Protein AF-0000000078800532 (afdb_homodimer)

Sequence (612 aa):
MKVLVATDKPFAKVAVDGIRKEIEAAGYELVLLEKYGEKAKLLEAVKDVNAIIIRSDIIDAEVLDAAKELKIVVRAGAGYDNVDLAAATAHNVCVMNTPGQNSNAVAELAFGMMVMAVRNFYNGTSGTELMGKKLGIHAYGNVGRNVARIAKGFGMDIYAFDAFCPKEVIEKDGVKAVSSAEELYAACNIVSLHIPATAETKNSINYELVNKMPKGGVLVNTARKEVINEAELIKLMEERTDLKYVTDIMPVAHAEFSEKFAGRYFATPKKMGAQTAEANINAGIAAARQIVGFLKDGCEKFRVNKMKVLVATDKPFAKVAVDGIRKEIEAAGYELVLLEKYGEKAKLLEAVKDVNAIIIRSDIIDAEVLDAAKELKIVVRAGAGYDNVDLAAATAHNVCVMNTPGQNSNAVAELAFGMMVMAVRNFYNGTSGTELMGKKLGIHAYGNVGRNVARIAKGFGMDIYAFDAFCPKEVIEKDGVKAVSSAEELYAACNIVSLHIPATAETKNSINYELVNKMPKGGVLVNTARKEVINEAELIKLMEERTDLKYVTDIMPVAHAEFSEKFAGRYFATPKKMGAQTAEANINAGIAAARQIVGFLKDGCEKFRVNK

Organism: NCBI:txid997891

InterPro domains:
  IPR006139 D-isomer specific 2-hydroxyacid dehydrogenase, catalytic domain [PF00389] (22-305)
  IPR006140 D-isomer specific 2-hydroxyacid dehydrogenase, NAD-binding domain [PF02826] (122-251)
  IPR036291 NAD(P)-binding domain superfamily [SSF51735] (105-253)

Foldseek 3Di:
DEEEEAELADADPLLVVLLCVLQVVLVYHYDYHYNVVDVVVLLVVQQPHQEYEYELAAAELSSLVSNLNHAEYEHLDDDDPRHDQVSCVVSNHFYFYQPLLLLLLLLVVLVVVVVCQQCLVVPPDDGDAQAAFEEEEEACPSNNLSNLVVSVVSNYQAEYEHPPDDQVVQVVSVHHYDHDLQVRQLRGQEYEYDDADDPVQFQVQFQVSNVNHDFLHEYEYLYDLRSHPVVRVLVNCLVRVNYAYEYLDQHPCNVSCCVRNPSRYYYDPHRCSRPDSSSSSSSSSSRSNQVSCCVPPVDSPRGPHD/DEEEEAELADADPLLVVLLCVLQVVLVYHYDYHYNVVDVVVLLVVQQDHQEYEYELAAAELSSLVSNLNYAEYEHLADDDPRYDQVSCVVSNHFYFYQPLLLLLLLLVVLVVVVVCLQCLNVPPDDGDAQAAFEEEEEACPSNNLSNLVVSVVSNYQAEYEHPPDDQVVQVVSVHHYDHDLQVRQLRGQEYEYDDADDPVQFQVQFQVSNVNHDFLHEYEYLYDLRSHPVVRVLVNCLVRVNYAYEYLDQHPCNVSCCVRNPSRYYYDPHRCSRPDSSSSSSSSSSRSNQVSCCVPPVDSPRGPHD

Radius of gyration: 28.12 Å; Cα contacts (8 Å, |Δi|>4): 1389; chains: 2; bounding box: 54×86×64 Å

pLDDT: mean 97.51, std 1.98, range [87.69, 98.94]

Nearest PDB structures (foldseek):
  4ebf-assembly1_F  TM=7.412E-01  e=1.190E-22  Stutzerimonas stutzeri
  6cdf-assembly1_A  TM=7.589E-01  e=1.678E-20  Homo sapiens
  3ga0-assembly1_A  TM=7.593E-01  e=8.731E-20  Rattus norvegicus
  4s1v-assembly1_B  TM=6.979E-01  e=2.963E-20  Vibrio cholerae O395
  3gg9-assembly2_C  TM=6.831E-01  e=4.055E-19  Ralstonia solanacearum

Solvent-accessible surface area (backbone atoms only — not comparable to full-atom values): 30197 Å² total; per-residue (Å²): 97,33,35,32,38,42,21,62,73,61,73,54,67,70,22,50,52,45,25,44,50,51,36,45,72,72,66,31,44,80,42,80,43,57,61,56,90,46,68,68,54,55,39,60,64,33,38,78,18,33,30,36,39,28,58,83,45,74,40,40,56,70,43,56,67,39,19,74,51,36,42,35,39,25,26,38,29,71,66,62,85,45,43,41,47,69,48,31,40,73,65,64,27,49,33,28,46,24,73,60,39,31,18,58,44,32,25,51,46,51,48,21,50,49,42,31,55,41,29,47,67,52,63,34,55,69,25,51,68,62,55,68,36,30,37,18,29,39,22,67,51,59,36,33,50,41,37,51,45,32,36,54,26,50,46,37,41,50,33,34,26,38,97,84,52,59,54,64,64,42,41,72,71,74,27,46,56,48,92,37,68,62,56,37,31,46,67,15,41,31,38,41,40,54,48,71,71,43,88,84,31,45,40,56,51,23,40,75,48,61,65,42,30,40,92,59,18,35,42,36,38,70,42,52,58,59,23,44,23,59,70,39,41,53,55,40,44,71,72,39,79,53,46,30,43,36,29,37,36,58,48,92,59,40,68,58,47,56,70,74,32,68,83,32,52,48,57,24,81,34,60,35,45,54,36,23,55,60,23,52,32,41,8,39,34,47,34,32,48,48,49,51,39,27,76,75,69,62,50,60,90,50,50,74,52,122,95,34,36,33,39,42,22,61,72,60,73,55,67,71,22,49,52,45,24,45,52,51,35,45,74,73,66,30,44,79,44,81,43,59,59,56,90,45,68,69,54,54,40,60,64,33,38,77,20,34,28,37,40,28,58,83,44,75,41,42,55,70,44,56,67,40,19,74,51,36,42,34,40,26,25,39,30,70,64,62,85,44,43,41,47,68,47,32,43,75,65,63,26,48,34,27,45,23,72,58,38,32,17,59,44,33,26,50,47,52,49,20,50,49,40,31,57,41,29,47,67,51,63,33,55,70,25,51,66,61,55,68,36,31,38,16,29,38,23,67,53,61,36,32,50,40,37,51,45,32,36,55,27,48,46,37,41,50,33,32,29,37,97,84,53,58,53,67,65,43,41,72,72,73,27,45,57,48,92,35,68,62,57,36,31,45,68,15,41,30,38,40,40,53,47,70,71,42,87,82,33,45,40,57,52,23,41,75,48,60,65,42,29,40,91,59,18,36,42,37,37,70,42,54,59,58,22,43,24,60,72,39,40,52,54,40,44,70,73,39,79,54,46,29,43,37,29,37,35,58,49,93,59,40,69,57,47,56,68,75,31,68,83,34,52,47,58,23,80,35,61,34,46,52,37,24,56,61,23,50,31,42,7,39,33,46,32,31,48,47,49,50,38,27,74,73,70,63,50,61,91,50,50,75,54,122

Secondary structure (DSSP, 8-state):
-EEEEEESSPPPHHHHHHHHHHHHHTTPEEEEEES--SHHHHHHHGGG-SEEEESS--B-HHHHHH-TT--EEEESSS--TTB-HHHHHHTT-EEE--TTTTHHHHHHHHHHHHHHHHTGGGSSS-B--STTPEEEEES-SHHHHHHHHHHHHHT-EEEEE-SSS-HHHHHHTT-EE-SSHHHHHHH-SEEEE-----TTTTT-B-HHHHTTSPTT-EEEE-S-GGGB-HHHHHHHHHH-TT-EEEESS--TTHHHHHHH-TTTEEE-SS--TT-BHHHHHHHHHHHHHHHHHHHHH---TTB---/-EEEEEESSPPPHHHHHHHHHHHHHTTPEEEEEES--SHHHHHHHTTT-SEEEESS--B-HHHHHH-TT--EEEESSS--TTB-HHHHHHTT-EEE--TTTTHHHHHHHHHHHHHHHHTGGGSSS-B--STTPEEEEES-SHHHHHHHHHHHHHT-EEEEE-SSS-HHHHHHTT-EE-SSHHHHHHH-SEEEE-----TTTTT-B-HHHHTTSPTT-EEEE-S-GGGB-HHHHHHHHHH-TT-EEEESS--TTHHHHHHHTTTTEEE-SS--TT-BHHHHHHHHHHHHHHHHHHHHH---TTB---

Structure (mmCIF, N/CA/C/O backbone):
data_AF-0000000078800532-model_v1
#
loop_
_entity.id
_entity.type
_entity.pdbx_description
1 polymer 'S-adenosyl-L-homocysteine hydrolase NAD binding domain-containing protein'
#
loop_
_atom_site.group_PDB
_atom_site.id
_atom_site.type_symbol
_atom_site.label_atom_id
_atom_site.label_alt_id
_atom_site.label_comp_id
_atom_site.label_asym_id
_atom_site.label_entity_id
_atom_site.label_seq_id
_atom_site.pdbx_PDB_ins_code
_atom_site.Cartn_x
_atom_site.Cartn_y
_atom_site.Cartn_z
_atom_site.occupancy
_atom_site.B_iso_or_equiv
_atom_site.auth_seq_id
_atom_site.auth_comp_id
_atom_site.auth_asym_id
_atom_site.auth_atom_id
_atom_site.pdbx_PDB_model_num
ATOM 1 N N . MET A 1 1 ? -11.641 33.594 27.656 1 96 1 MET A N 1
ATOM 2 C CA . MET A 1 1 ? -10.766 33.844 26.516 1 96 1 MET A CA 1
ATOM 3 C C . MET A 1 1 ? -11.445 33.438 25.219 1 96 1 MET A C 1
ATOM 5 O O . MET A 1 1 ? -12.336 32.562 25.219 1 96 1 MET A O 1
ATOM 9 N N . LYS A 1 2 ? -11.023 34.125 24.172 1 98.19 2 LYS A N 1
ATOM 10 C CA . LYS A 1 2 ? -11.625 33.906 22.859 1 98.19 2 LYS A CA 1
ATOM 11 C C . LYS A 1 2 ? -10.633 33.219 21.922 1 98.19 2 LYS A C 1
ATOM 13 O O . LYS A 1 2 ? -9.508 33.688 21.75 1 98.19 2 LYS A O 1
ATOM 18 N N . VAL A 1 3 ? -11.125 32.062 21.391 1 98.75 3 VAL A N 1
ATOM 19 C CA . VAL A 1 3 ? -10.312 31.312 20.438 1 98.75 3 VAL A CA 1
ATOM 20 C C . VAL A 1 3 ? -10.953 31.375 19.047 1 98.75 3 VAL A C 1
ATOM 22 O O . VAL A 1 3 ? -12.102 30.953 18.875 1 98.75 3 VAL A O 1
ATOM 25 N N . LEU A 1 4 ? -10.18 31.859 18.125 1 98.81 4 LEU A N 1
ATOM 26 C CA . LEU A 1 4 ? -10.664 32 16.75 1 98.81 4 LEU A CA 1
ATOM 27 C C . LEU A 1 4 ? -10.156 30.859 15.883 1 98.81 4 LEU A C 1
ATOM 29 O O . LEU A 1 4 ? -8.961 30.562 15.883 1 98.81 4 LEU A O 1
ATOM 33 N N . VAL A 1 5 ? -11.055 30.156 15.242 1 98.75 5 VAL A N 1
ATOM 34 C CA . VAL A 1 5 ? -10.688 29.328 14.109 1 98.75 5 VAL A CA 1
ATOM 35 C C . VAL A 1 5 ? -10.883 30.094 12.812 1 98.75 5 VAL A C 1
ATOM 37 O O . VAL A 1 5 ? -12.008 30.422 12.438 1 98.75 5 VAL A O 1
ATOM 40 N N . ALA A 1 6 ? -9.766 30.469 12.227 1 98.25 6 ALA A N 1
ATOM 41 C CA . ALA A 1 6 ? -9.812 31.219 10.984 1 98.25 6 ALA A CA 1
ATOM 42 C C . ALA A 1 6 ? -9.297 30.391 9.812 1 98.25 6 ALA A C 1
ATOM 44 O O . ALA A 1 6 ? -8.094 30.156 9.688 1 98.25 6 ALA A O 1
ATOM 45 N N . THR A 1 7 ? -10.242 29.984 8.969 1 96.69 7 THR A N 1
ATOM 46 C CA . THR A 1 7 ? -9.844 29.125 7.859 1 96.69 7 THR A CA 1
ATOM 47 C C . THR A 1 7 ? -10.609 29.484 6.59 1 96.69 7 THR A C 1
ATOM 49 O O . THR A 1 7 ? -11.844 29.5 6.582 1 96.69 7 THR A O 1
ATOM 52 N N . ASP A 1 8 ? -9.875 29.781 5.52 1 93.62 8 ASP A N 1
ATOM 53 C CA . ASP A 1 8 ? -10.523 29.953 4.223 1 93.62 8 ASP A CA 1
ATOM 54 C C . ASP A 1 8 ? -11.078 28.625 3.707 1 93.62 8 ASP A C 1
ATOM 56 O O . ASP A 1 8 ? -12.055 28.609 2.953 1 93.62 8 ASP A O 1
ATOM 60 N N . LYS A 1 9 ? -10.383 27.562 4.023 1 89.19 9 LYS A N 1
ATOM 61 C CA . LYS A 1 9 ? -10.836 26.203 3.785 1 89.19 9 LYS A CA 1
ATOM 62 C C . LYS A 1 9 ? -11.195 25.5 5.094 1 89.19 9 LYS A C 1
ATOM 64 O O . LYS A 1 9 ? -10.328 24.938 5.758 1 89.19 9 LYS A O 1
ATOM 69 N N . PRO A 1 10 ? -12.359 25.438 5.391 1 93.06 10 PRO A N 1
ATOM 70 C CA . PRO A 1 10 ? -12.82 25.062 6.73 1 93.06 10 PRO A CA 1
ATOM 71 C C . PRO A 1 10 ? -12.461 23.625 7.098 1 93.06 10 PRO A C 1
ATOM 73 O O . PRO A 1 10 ? -12.336 22.781 6.215 1 93.06 10 PRO A O 1
ATOM 76 N N . PHE A 1 11 ? -12.336 23.391 8.367 1 95.25 11 PHE A N 1
ATOM 77 C CA . PHE A 1 11 ? -12.305 22.031 8.906 1 95.25 11 PHE A CA 1
ATOM 78 C C . PHE A 1 11 ? -13.625 21.312 8.648 1 95.25 11 PHE A C 1
ATOM 80 O O . PHE A 1 11 ? -14.656 21.953 8.453 1 95.25 11 PHE A O 1
ATOM 87 N N . ALA A 1 12 ? -13.523 20.047 8.648 1 92.69 12 ALA A N 1
ATOM 88 C CA . ALA A 1 12 ? -14.758 19.266 8.672 1 92.69 12 ALA A CA 1
ATOM 89 C C . ALA A 1 12 ? -15.531 19.5 9.969 1 92.69 12 ALA A C 1
ATOM 91 O O . ALA A 1 12 ? -14.938 19.859 10.992 1 92.69 12 ALA A O 1
ATOM 92 N N . LYS A 1 13 ? -16.812 19.25 9.891 1 95.25 13 LYS A N 1
ATOM 93 C CA . LYS A 1 13 ? -17.672 19.469 11.047 1 95.25 13 LYS A CA 1
ATOM 94 C C . LYS A 1 13 ? -17.188 18.672 12.258 1 95.25 13 LYS A C 1
ATOM 96 O O . LYS A 1 13 ? -17.203 19.188 13.375 1 95.25 13 LYS A O 1
ATOM 101 N N . VAL A 1 14 ? -16.781 17.484 11.969 1 95.81 14 VAL A N 1
ATOM 102 C CA . VAL A 1 14 ? -16.328 16.625 13.055 1 95.81 14 VAL A CA 1
ATOM 103 C C . VAL A 1 14 ? -15.133 17.266 13.75 1 95.81 14 VAL A C 1
ATOM 105 O O . VAL A 1 14 ? -15.016 17.219 14.977 1 95.81 14 VAL A O 1
ATOM 108 N N . ALA A 1 15 ? -14.266 17.828 13.016 1 96.5 15 ALA A N 1
ATOM 109 C CA . ALA A 1 15 ? -13.102 18.516 13.586 1 96.5 15 ALA A CA 1
ATOM 110 C C . ALA A 1 15 ? -13.523 19.75 14.383 1 96.5 15 ALA A C 1
ATOM 112 O O . ALA A 1 15 ? -13.047 19.969 15.492 1 96.5 15 ALA A O 1
ATOM 113 N N . VAL A 1 16 ? -14.43 20.547 13.836 1 97.81 16 VAL A N 1
ATOM 114 C CA . VAL A 1 16 ? -14.898 21.75 14.492 1 97.81 16 VAL A CA 1
ATOM 115 C C . VAL A 1 16 ? -15.586 21.391 15.812 1 97.81 16 VAL A C 1
ATOM 117 O O . VAL A 1 16 ? -15.391 22.062 16.828 1 97.81 16 VAL A O 1
ATOM 120 N N . ASP A 1 17 ? -16.359 20.328 15.758 1 98.25 17 ASP A N 1
ATOM 121 C CA . ASP A 1 17 ? -17.047 19.859 16.969 1 98.25 17 ASP A CA 1
ATOM 122 C C . ASP A 1 17 ? -16.031 19.453 18.031 1 98.25 17 ASP A C 1
ATOM 124 O O . ASP A 1 17 ? -16.219 19.75 19.219 1 98.25 17 ASP A O 1
ATOM 128 N N . GLY A 1 18 ? -15.023 18.812 17.594 1 98.25 18 GLY A N 1
ATOM 129 C CA . GLY A 1 18 ? -13.961 18.438 18.531 1 98.25 18 GLY A CA 1
ATOM 130 C C . GLY A 1 18 ? -13.227 19.641 19.094 1 98.25 18 GLY A C 1
ATOM 131 O O . GLY A 1 18 ? -12.953 19.688 20.297 1 98.25 18 GLY A O 1
ATOM 132 N N . ILE A 1 19 ? -12.945 20.547 18.25 1 98.56 19 ILE A N 1
ATOM 133 C CA . ILE A 1 19 ? -12.305 21.781 18.672 1 98.56 19 ILE A CA 1
ATOM 134 C C . ILE A 1 19 ? -13.18 22.5 19.703 1 98.56 19 ILE A C 1
ATOM 136 O O . ILE A 1 19 ? -12.703 22.906 20.766 1 98.56 19 ILE A O 1
ATOM 140 N N . ARG A 1 20 ? -14.422 22.578 19.375 1 98.56 20 ARG A N 1
ATOM 141 C CA . ARG A 1 20 ? -15.383 23.234 20.25 1 98.56 20 ARG A CA 1
ATOM 142 C C . ARG A 1 20 ? -15.422 22.578 21.625 1 98.56 20 ARG A C 1
ATOM 144 O O . ARG A 1 20 ? -15.391 23.266 22.641 1 98.56 20 ARG A O 1
ATOM 151 N N . LYS A 1 21 ? -15.492 21.312 21.562 1 98.56 21 LYS A N 1
ATOM 152 C CA . LYS A 1 21 ? -15.539 20.562 22.812 1 98.56 21 LYS A CA 1
ATOM 153 C C . LYS A 1 21 ? -14.328 20.875 23.688 1 98.56 21 LYS A C 1
ATOM 155 O O . LYS A 1 21 ? -14.477 21.125 24.891 1 98.56 21 LYS A O 1
ATOM 160 N N . GLU A 1 22 ? -13.156 20.875 23.109 1 98.31 22 GLU A N 1
ATOM 161 C CA . GLU A 1 22 ? -11.922 21.141 23.844 1 98.31 22 GLU A CA 1
ATOM 162 C C . GLU A 1 22 ? -11.898 22.562 24.391 1 98.31 22 GLU A C 1
ATOM 164 O O . GLU A 1 22 ? -11.562 22.781 25.562 1 98.31 22 GLU A O 1
ATOM 169 N N . ILE A 1 23 ? -12.281 23.531 23.625 1 98.56 23 ILE A N 1
ATOM 170 C CA . ILE A 1 23 ? -12.188 24.938 23.953 1 98.56 23 ILE A CA 1
ATOM 171 C C . ILE A 1 23 ? -13.234 25.297 25.016 1 98.56 23 ILE A C 1
ATOM 173 O O . ILE A 1 23 ? -12.922 25.938 26.016 1 98.56 23 ILE A O 1
ATOM 177 N N . GLU A 1 24 ? -14.383 24.797 24.828 1 98.5 24 GLU A N 1
ATOM 178 C CA . GLU A 1 24 ? -15.469 25.141 25.75 1 98.5 24 GLU A CA 1
ATOM 179 C C . GLU A 1 24 ? -15.32 24.406 27.078 1 98.5 24 GLU A C 1
ATOM 181 O O . GLU A 1 24 ? -15.695 24.922 28.125 1 98.5 24 GLU A O 1
ATOM 186 N N . ALA A 1 25 ? -14.797 23.266 27 1 98.25 25 ALA A N 1
ATOM 187 C CA . ALA A 1 25 ? -14.531 22.531 28.234 1 98.25 25 ALA A CA 1
ATOM 188 C C . ALA A 1 25 ? -13.57 23.297 29.125 1 98.25 25 ALA A C 1
ATOM 190 O O . ALA A 1 25 ? -13.617 23.172 30.359 1 98.25 25 ALA A O 1
ATOM 191 N N . ALA A 1 26 ? -12.781 24.141 28.547 1 98 26 ALA A N 1
ATOM 192 C CA . ALA A 1 26 ? -11.812 24.938 29.297 1 98 26 ALA A CA 1
ATOM 193 C C . ALA A 1 26 ? -12.414 26.266 29.734 1 98 26 ALA A C 1
ATOM 195 O O . ALA A 1 26 ? -11.758 27.062 30.406 1 98 26 ALA A O 1
ATOM 196 N N . GLY A 1 27 ? -13.633 26.5 29.312 1 98.12 27 GLY A N 1
ATOM 197 C CA . GLY A 1 27 ? -14.32 27.719 29.672 1 98.12 27 GLY A CA 1
ATOM 198 C C . GLY A 1 27 ? -14.047 28.875 28.719 1 98.12 27 GLY A C 1
ATOM 199 O O . GLY A 1 27 ? -14.266 30.031 29.047 1 98.12 27 GLY A O 1
ATOM 200 N N . TYR A 1 28 ? -13.5 28.547 27.578 1 98.44 28 TYR A N 1
ATOM 201 C CA . TYR A 1 28 ? -13.203 29.578 26.578 1 98.44 28 TYR A CA 1
ATOM 202 C C . TYR A 1 28 ? -14.305 29.656 25.531 1 98.44 28 TYR A C 1
ATOM 204 O O . TYR A 1 28 ? -15.18 28.797 25.469 1 98.44 28 TYR A O 1
ATOM 212 N N . GLU A 1 29 ? -14.305 30.719 24.797 1 98.5 29 GLU A N 1
ATOM 213 C CA . GLU A 1 29 ? -15.273 30.938 23.734 1 98.5 29 GLU A CA 1
ATOM 214 C C . GLU A 1 29 ? -14.664 30.625 22.359 1 98.5 29 GLU A C 1
ATOM 216 O O . GLU A 1 29 ? -13.57 31.094 22.047 1 98.5 29 GLU A O 1
ATOM 221 N N . LEU A 1 30 ? -15.422 29.812 21.578 1 98.62 30 LEU A N 1
ATOM 222 C CA . LEU A 1 30 ? -14.977 29.516 20.219 1 98.62 30 LEU A CA 1
ATOM 223 C C . LEU A 1 30 ? -15.68 30.438 19.219 1 98.62 30 LEU A C 1
ATOM 225 O O . LEU A 1 30 ? -16.906 30.562 19.25 1 98.62 30 LEU A O 1
ATOM 229 N N . VAL A 1 31 ? -14.891 31.062 18.422 1 98.44 31 VAL A N 1
ATOM 230 C CA . VAL A 1 31 ? -15.414 31.859 17.312 1 98.44 31 VAL A CA 1
ATOM 231 C C . VAL A 1 31 ? -14.898 31.312 15.984 1 98.44 31 VAL A C 1
ATOM 233 O O . VAL A 1 31 ? -13.742 30.922 15.883 1 98.44 31 VAL A O 1
ATOM 236 N N . LEU A 1 32 ? -15.781 31.25 15.016 1 98.25 32 LEU A N 1
ATOM 237 C CA . LEU A 1 32 ? -15.422 30.688 13.711 1 98.25 32 LEU A CA 1
ATOM 238 C C . LEU A 1 32 ? -15.414 31.766 12.641 1 98.25 32 LEU A C 1
ATOM 240 O O . LEU A 1 32 ? -16.297 32.625 12.609 1 98.25 32 LEU A O 1
ATOM 244 N N . LEU A 1 33 ? -14.352 31.844 11.914 1 98.31 33 LEU A N 1
ATOM 245 C CA . LEU A 1 33 ? -14.258 32.625 10.672 1 98.31 33 LEU A CA 1
ATOM 246 C C . LEU A 1 33 ? -13.922 31.703 9.5 1 98.31 33 LEU A C 1
ATOM 248 O O . LEU A 1 33 ? -12.75 31.391 9.266 1 98.31 33 LEU A O 1
ATOM 252 N N . GLU A 1 34 ? -14.898 31.266 8.75 1 96.69 34 GLU A N 1
ATOM 253 C CA . GLU A 1 34 ? -14.719 30.297 7.672 1 96.69 34 GLU A CA 1
ATOM 254 C C . GLU A 1 34 ? -14.961 30.938 6.309 1 96.69 34 GLU A C 1
ATOM 256 O O . GLU A 1 34 ? -15.773 31.859 6.18 1 96.69 34 GLU A O 1
ATOM 261 N N . LYS A 1 35 ? -14.32 30.531 5.352 1 94.44 35 LYS A N 1
ATOM 262 C CA . LYS A 1 35 ? -14.492 30.984 3.973 1 94.44 35 LYS A CA 1
ATOM 263 C C . LYS A 1 35 ? -14.531 32.5 3.891 1 94.44 35 LYS A C 1
ATOM 265 O O . LYS A 1 35 ? -15.43 33.062 3.264 1 94.44 35 LYS A O 1
ATOM 270 N N . TYR A 1 36 ? -13.547 33.156 4.535 1 95.06 36 TYR A N 1
ATOM 271 C CA . TYR A 1 36 ? -13.656 34.594 4.711 1 95.06 36 TYR A CA 1
ATOM 272 C C . TYR A 1 36 ? -13.188 35.312 3.463 1 95.06 36 TYR A C 1
ATOM 274 O O . TYR A 1 36 ? -13.562 36.469 3.236 1 95.06 36 TYR A O 1
ATOM 282 N N . GLY A 1 37 ? -12.375 34.75 2.582 1 92 37 GLY A N 1
ATOM 283 C CA . GLY A 1 37 ? -12.055 35.25 1.254 1 92 37 GLY A CA 1
ATOM 284 C C . GLY A 1 37 ? -11.125 36.469 1.275 1 92 37 GLY A C 1
ATOM 285 O O . GLY A 1 37 ? -10.062 36.438 0.645 1 92 37 GLY A O 1
ATOM 286 N N . GLU A 1 38 ? -11.492 37.562 2.041 1 95.06 38 GLU A N 1
ATOM 287 C CA . GLU A 1 38 ? -10.711 38.781 2.043 1 95.06 38 GLU A CA 1
ATOM 288 C C . GLU A 1 38 ? -9.945 38.969 3.354 1 95.06 38 GLU A C 1
ATOM 290 O O . GLU A 1 38 ? -10.492 38.719 4.43 1 95.06 38 GLU A O 1
ATOM 295 N N . LYS A 1 39 ? -8.766 39.469 3.227 1 96.75 39 LYS A N 1
ATOM 296 C CA . LYS A 1 39 ? -7.891 39.656 4.383 1 96.75 39 LYS A CA 1
ATOM 297 C C . LYS A 1 39 ? -8.523 40.594 5.398 1 96.75 39 LYS A C 1
ATOM 299 O O . LYS A 1 39 ? -8.328 40.438 6.605 1 96.75 39 LYS A O 1
ATOM 304 N N . ALA A 1 40 ? -9.297 41.562 4.918 1 97.44 40 ALA A N 1
ATOM 305 C CA . ALA A 1 40 ? -9.93 42.562 5.793 1 97.44 40 ALA A CA 1
ATOM 306 C C . ALA A 1 40 ? -10.797 41.875 6.848 1 97.44 40 ALA A C 1
ATOM 308 O O . ALA A 1 40 ? -10.891 42.344 7.984 1 97.44 40 ALA A O 1
ATOM 309 N N . LYS A 1 41 ? -11.43 40.812 6.52 1 98.12 41 LYS A N 1
ATOM 310 C CA . LYS A 1 41 ? -12.273 40.062 7.461 1 98.12 41 LYS A CA 1
ATOM 311 C C . LYS A 1 41 ? -11.43 39.406 8.547 1 98.12 41 LYS A C 1
ATOM 313 O O . LYS A 1 41 ? -11.844 39.344 9.711 1 98.12 41 LYS A O 1
ATOM 318 N N . LEU A 1 42 ? -10.312 38.875 8.141 1 98.38 42 LEU A N 1
ATOM 319 C CA . LEU A 1 42 ? -9.398 38.312 9.109 1 98.38 42 LEU A CA 1
ATOM 320 C C . LEU A 1 42 ? -8.883 39.375 10.07 1 98.38 42 LEU A C 1
ATOM 322 O O . LEU A 1 42 ? -8.836 39.156 11.281 1 98.38 42 LEU A O 1
ATOM 326 N N . LEU A 1 43 ? -8.539 40.562 9.523 1 98.5 43 LEU A N 1
ATOM 327 C CA . LEU A 1 43 ? -8.023 41.656 10.328 1 98.5 43 LEU A CA 1
ATOM 328 C C . LEU A 1 43 ? -9.055 42.094 11.367 1 98.5 43 LEU A C 1
ATOM 330 O O . LEU A 1 43 ? -8.695 42.438 12.492 1 98.5 43 LEU A O 1
ATOM 334 N N . GLU A 1 44 ? -10.273 42.062 10.945 1 98.31 44 GLU A N 1
ATOM 335 C CA . GLU A 1 44 ? -11.344 42.438 11.867 1 98.31 44 GLU A CA 1
ATOM 336 C C . GLU A 1 44 ? -11.539 41.375 12.938 1 98.31 44 GLU A C 1
ATOM 338 O O . GLU A 1 44 ? -11.695 41.688 14.117 1 98.31 44 GLU A O 1
ATOM 343 N N . ALA A 1 45 ? -11.492 40.125 12.57 1 98.25 45 ALA A N 1
ATOM 344 C CA . ALA A 1 45 ? -11.828 39 13.445 1 98.25 45 ALA A CA 1
ATOM 345 C C . ALA A 1 45 ? -10.766 38.812 14.523 1 98.25 45 ALA A C 1
ATOM 347 O O . ALA A 1 45 ? -11.062 38.344 15.617 1 98.25 45 ALA A O 1
ATOM 348 N N . VAL A 1 46 ? -9.57 39.25 14.273 1 98.44 46 VAL A N 1
ATOM 349 C CA . VAL A 1 46 ? -8.469 38.906 15.172 1 98.44 46 VAL A CA 1
ATOM 350 C C . VAL A 1 46 ? -8.352 39.969 16.25 1 98.44 46 VAL A C 1
ATOM 352 O O . VAL A 1 46 ? -7.562 39.844 17.188 1 98.44 46 VAL A O 1
ATOM 355 N N . LYS A 1 47 ? -9.109 41.031 16.219 1 97.94 47 LYS A N 1
ATOM 356 C CA . LYS A 1 47 ? -8.914 42.25 17.047 1 97.94 47 LYS A CA 1
ATOM 357 C C . LYS A 1 47 ? -9.062 41.906 18.531 1 97.94 47 LYS A C 1
ATOM 359 O O . LYS A 1 47 ? -8.367 42.5 19.359 1 97.94 47 LYS A O 1
ATOM 364 N N . ASP A 1 48 ? -9.93 41.031 18.875 1 97.44 48 ASP A N 1
ATOM 365 C CA . ASP A 1 48 ? -10.227 40.812 20.281 1 97.44 48 ASP A CA 1
ATOM 366 C C . ASP A 1 48 ? -10.086 39.344 20.672 1 97.44 48 ASP A C 1
ATOM 368 O O . ASP A 1 48 ? -10.727 38.875 21.625 1 97.44 48 ASP A O 1
ATOM 372 N N . VAL A 1 49 ? -9.328 38.594 19.875 1 98.5 49 VAL A N 1
ATOM 373 C CA . VAL A 1 49 ? -9.18 37.188 20.203 1 98.5 49 VAL A CA 1
ATOM 374 C C . VAL A 1 49 ? -7.852 36.969 20.922 1 98.5 49 VAL A C 1
ATOM 376 O O . VAL A 1 49 ? -6.902 37.719 20.734 1 98.5 49 VAL A O 1
ATOM 379 N N . ASN A 1 50 ? -7.793 35.906 21.75 1 98.69 50 ASN A N 1
ATOM 380 C CA . ASN A 1 50 ? -6.613 35.594 22.547 1 98.69 50 ASN A CA 1
ATOM 381 C C . ASN A 1 50 ? -5.785 34.5 21.875 1 98.69 50 ASN A C 1
ATOM 383 O O . ASN A 1 50 ? -4.59 34.344 22.156 1 98.69 50 ASN A O 1
ATOM 387 N N . ALA A 1 51 ? -6.449 33.688 21.078 1 98.88 51 ALA A N 1
ATOM 388 C CA . ALA A 1 51 ? -5.805 32.594 20.359 1 98.88 51 ALA A CA 1
ATOM 389 C C . ALA A 1 51 ? -6.434 32.406 18.984 1 98.88 51 ALA A C 1
ATOM 391 O O . ALA A 1 51 ? -7.594 32.75 18.766 1 98.88 51 ALA A O 1
ATOM 392 N N . ILE A 1 52 ? -5.625 31.828 18.094 1 98.88 52 ILE A N 1
ATOM 393 C CA . ILE A 1 52 ? -6.152 31.578 16.75 1 98.88 52 ILE A CA 1
ATOM 394 C C . ILE A 1 52 ? -5.625 30.234 16.234 1 98.88 52 ILE A C 1
ATOM 396 O O . ILE A 1 52 ? -4.465 29.891 16.469 1 98.88 52 ILE A O 1
ATOM 400 N N . ILE A 1 53 ? -6.488 29.422 15.672 1 98.81 53 ILE A N 1
ATOM 401 C CA . ILE A 1 53 ? -6.16 28.203 14.93 1 98.81 53 ILE A CA 1
ATOM 402 C C . ILE A 1 53 ? -6.289 28.469 13.43 1 98.81 53 ILE A C 1
ATOM 404 O O . ILE A 1 53 ? -7.316 28.969 12.969 1 98.81 53 ILE A O 1
ATOM 408 N N . ILE A 1 54 ? -5.223 28.172 12.766 1 98.44 54 ILE A N 1
ATOM 409 C CA . ILE A 1 54 ? -5.258 28.344 11.312 1 98.44 54 ILE A CA 1
ATOM 410 C C . ILE A 1 54 ? -4.797 27.062 10.633 1 98.44 54 ILE A C 1
ATOM 412 O O . ILE A 1 54 ? -4.293 26.156 11.289 1 98.44 54 ILE A O 1
ATOM 416 N N . ARG A 1 55 ? -5.043 26.938 9.328 1 95.62 55 ARG A N 1
ATOM 417 C CA . ARG A 1 55 ? -4.465 25.906 8.453 1 95.62 55 ARG A CA 1
ATOM 418 C C . ARG A 1 55 ? -3.461 26.516 7.484 1 95.62 55 ARG A C 1
ATOM 420 O O . ARG A 1 55 ? -2.355 26.906 7.879 1 95.62 55 ARG A O 1
ATOM 427 N N . SER A 1 56 ? -3.914 26.938 6.266 1 93.88 56 SER A N 1
ATOM 428 C CA . SER A 1 56 ? -3.043 27.562 5.277 1 93.88 56 SER A CA 1
ATOM 429 C C . SER A 1 56 ? -3.164 29.078 5.32 1 93.88 56 SER A C 1
ATOM 431 O O . SER A 1 56 ? -2.494 29.781 4.559 1 93.88 56 SER A O 1
ATOM 433 N N . ASP A 1 57 ? -3.939 29.531 6.172 1 96.81 57 ASP A N 1
ATOM 434 C CA . ASP A 1 57 ? -4.203 30.969 6.301 1 96.81 57 ASP A CA 1
ATOM 435 C C . ASP A 1 57 ? -2.934 31.719 6.676 1 96.81 57 ASP A C 1
ATOM 437 O O . ASP A 1 57 ? -2.111 31.234 7.449 1 96.81 57 ASP A O 1
ATOM 441 N N . ILE A 1 58 ? -2.83 32.938 6.18 1 97.69 58 ILE A N 1
ATOM 442 C CA . ILE A 1 58 ? -1.599 33.719 6.309 1 97.69 58 ILE A CA 1
ATOM 443 C C . ILE A 1 58 ? -1.673 34.594 7.555 1 97.69 58 ILE A C 1
ATOM 445 O O . ILE A 1 58 ? -2.6 35.406 7.703 1 97.69 58 ILE A O 1
ATOM 449 N N . ILE A 1 59 ? -0.764 34.406 8.422 1 98.44 59 ILE A N 1
ATOM 450 C CA . ILE A 1 59 ? -0.592 35.281 9.586 1 98.44 59 ILE A CA 1
ATOM 451 C C . ILE A 1 59 ? 0.699 36.062 9.445 1 98.44 59 ILE A C 1
ATOM 453 O O . ILE A 1 59 ? 1.763 35.625 9.883 1 98.44 59 ILE A O 1
ATOM 457 N N . ASP A 1 60 ? 0.555 37.219 8.773 1 98.25 60 ASP A N 1
ATOM 458 C CA . ASP A 1 60 ? 1.71 38.094 8.57 1 98.25 60 ASP A CA 1
ATOM 459 C C . ASP A 1 60 ? 1.721 39.219 9.578 1 98.25 60 ASP A C 1
ATOM 461 O O . ASP A 1 60 ? 0.929 39.25 10.523 1 98.25 60 ASP A O 1
ATOM 465 N N . ALA A 1 61 ? 2.641 40.156 9.375 1 98.19 61 ALA A N 1
ATOM 466 C CA . ALA A 1 61 ? 2.822 41.25 10.312 1 98.19 61 ALA A CA 1
ATOM 467 C C . ALA A 1 61 ? 1.552 42.094 10.422 1 98.19 61 ALA A C 1
ATOM 469 O O . ALA A 1 61 ? 1.204 42.562 11.516 1 98.19 61 ALA A O 1
ATOM 470 N N . GLU A 1 62 ? 0.909 42.281 9.336 1 98.56 62 GLU A N 1
ATOM 471 C CA . GLU A 1 62 ? -0.312 43.062 9.328 1 98.56 62 GLU A CA 1
ATOM 472 C C . GLU A 1 62 ? -1.384 42.438 10.219 1 98.56 62 GLU A C 1
ATOM 474 O O . GLU A 1 62 ? -2.057 43.156 10.969 1 98.56 62 GLU A O 1
ATOM 479 N N . VAL A 1 63 ? -1.542 41.125 10.117 1 98.75 63 VAL A N 1
ATOM 480 C CA . VAL A 1 63 ? -2.518 40.438 10.945 1 98.75 63 VAL A CA 1
ATOM 481 C C . VAL A 1 63 ? -2.125 40.531 12.414 1 98.75 63 VAL A C 1
ATOM 483 O O . VAL A 1 63 ? -2.973 40.781 13.273 1 98.75 63 VAL A O 1
ATOM 486 N N . LEU A 1 64 ? -0.896 40.375 12.719 1 98.62 64 LEU A N 1
ATOM 487 C CA . LEU A 1 64 ? -0.403 40.438 14.086 1 98.62 64 LEU A CA 1
ATOM 488 C C . LEU A 1 64 ? -0.545 41.844 14.664 1 98.62 64 LEU A C 1
ATOM 490 O O . LEU A 1 64 ? -0.807 42 15.859 1 98.62 64 LEU A O 1
ATOM 494 N N . ASP A 1 65 ? -0.409 42.844 13.812 1 98.44 65 ASP A N 1
ATOM 495 C CA . ASP A 1 65 ? -0.606 44.25 14.227 1 98.44 65 ASP A CA 1
ATOM 496 C C . ASP A 1 65 ? -2.053 44.5 14.656 1 98.44 65 ASP A C 1
ATOM 498 O O . ASP A 1 65 ? -2.311 45.281 15.57 1 98.44 65 ASP A O 1
ATOM 502 N N . ALA A 1 66 ? -2.889 43.844 13.953 1 98.44 66 ALA A N 1
ATOM 503 C CA . ALA A 1 66 ? -4.312 44.031 14.219 1 98.44 66 ALA A CA 1
ATOM 504 C C . ALA A 1 66 ? -4.75 43.219 15.438 1 98.44 66 ALA A C 1
ATOM 506 O O . ALA A 1 66 ? -5.781 43.531 16.047 1 98.44 66 ALA A O 1
ATOM 507 N N . ALA A 1 67 ? -4.043 42.188 15.812 1 98.12 67 ALA A N 1
ATOM 508 C CA . ALA A 1 67 ? -4.43 41.25 16.844 1 98.12 67 ALA A CA 1
ATOM 509 C C . ALA A 1 67 ? -3.846 41.625 18.203 1 98.12 67 ALA A C 1
ATOM 511 O O . ALA A 1 67 ? -3.018 40.906 18.766 1 98.12 67 ALA A O 1
ATOM 512 N N . LYS A 1 68 ? -4.426 42.562 18.828 1 97 68 LYS A N 1
ATOM 513 C CA . LYS A 1 68 ? -3.83 43.25 19.969 1 97 68 LYS A CA 1
ATOM 514 C C . LYS A 1 68 ? -3.854 42.344 21.203 1 97 68 LYS A C 1
ATOM 516 O O . LYS A 1 68 ? -2.998 42.469 22.094 1 97 68 LYS A O 1
ATOM 521 N N . GLU A 1 69 ? -4.746 41.438 21.297 1 98.19 69 GLU A N 1
ATOM 522 C CA . GLU A 1 69 ? -4.887 40.594 22.484 1 98.19 69 GLU A CA 1
ATOM 523 C C . GLU A 1 69 ? -4.367 39.188 22.234 1 98.19 69 GLU A C 1
ATOM 525 O O . GLU A 1 69 ? -4.438 38.344 23.109 1 98.19 69 GLU A O 1
ATOM 530 N N . LEU A 1 70 ? -3.893 38.906 21.031 1 98.62 70 LEU A N 1
ATOM 531 C CA . LEU A 1 70 ? -3.504 37.562 20.625 1 98.62 70 LEU A CA 1
ATOM 532 C C . LEU A 1 70 ? -2.285 37.094 21.406 1 98.62 70 LEU A C 1
ATOM 534 O O . LEU A 1 70 ? 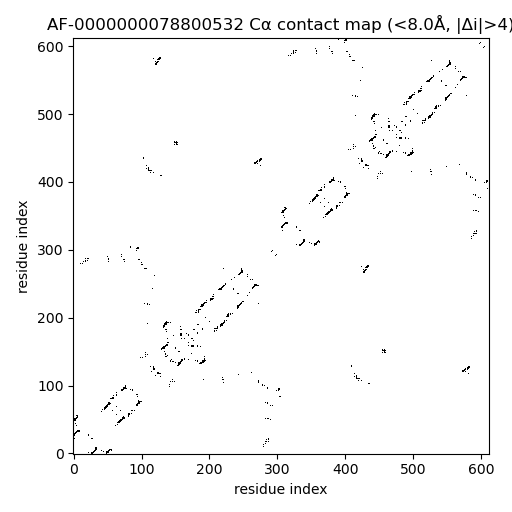-1.306 37.812 21.547 1 98.62 70 LEU A O 1
ATOM 538 N N . LYS A 1 71 ? -2.33 35.875 21.875 1 98.69 71 LYS A N 1
ATOM 539 C CA . LYS A 1 71 ? -1.25 35.312 22.688 1 98.69 71 LYS A CA 1
ATOM 540 C C . LYS A 1 71 ? -0.612 34.125 21.984 1 98.69 71 LYS A C 1
ATOM 542 O O . LYS A 1 71 ? 0.563 33.812 22.203 1 98.69 71 LYS A O 1
ATOM 547 N N . ILE A 1 72 ? -1.407 33.438 21.156 1 98.81 72 ILE A N 1
ATOM 548 C CA . ILE A 1 72 ? -0.888 32.219 20.531 1 98.81 72 ILE A CA 1
ATOM 549 C C . ILE A 1 72 ? -1.568 32 19.172 1 98.81 72 ILE A C 1
ATOM 551 O O . ILE A 1 72 ? -2.771 32.25 19.031 1 98.81 72 ILE A O 1
ATOM 555 N N . VAL A 1 73 ? -0.785 31.609 18.203 1 98.81 73 VAL A N 1
ATOM 556 C CA . VAL A 1 73 ? -1.219 31.094 16.922 1 98.81 73 VAL A CA 1
ATOM 557 C C . VAL A 1 73 ? -0.824 29.625 16.797 1 98.81 73 VAL A C 1
ATOM 559 O O . VAL A 1 73 ? 0.34 29.266 16.984 1 98.81 73 VAL A O 1
ATOM 562 N N . VAL A 1 74 ? -1.789 28.766 16.531 1 98.81 74 VAL A N 1
ATOM 563 C CA . VAL A 1 74 ? -1.458 27.359 16.281 1 98.81 74 VAL A CA 1
ATOM 564 C C . VAL A 1 74 ? -1.836 27 14.844 1 98.81 74 VAL A C 1
ATOM 566 O O . VAL A 1 74 ? -2.994 27.141 14.445 1 98.81 74 VAL A O 1
ATOM 569 N N . ARG A 1 75 ? -0.873 26.703 14.078 1 98.25 75 ARG A N 1
ATOM 570 C CA . ARG A 1 75 ? -1.131 26.156 12.75 1 98.25 75 ARG A CA 1
ATOM 571 C C . ARG A 1 75 ? -1.454 24.656 12.828 1 98.25 75 ARG A C 1
ATOM 573 O O . ARG A 1 75 ? -0.62 23.859 13.25 1 98.25 75 ARG A O 1
ATOM 580 N N . ALA A 1 76 ? -2.637 24.281 12.438 1 97.5 76 ALA A N 1
ATOM 581 C CA . ALA A 1 76 ? -3.061 22.891 12.422 1 97.5 76 ALA A CA 1
ATOM 582 C C . ALA A 1 76 ? -2.385 22.125 11.289 1 97.5 76 ALA A C 1
ATOM 584 O O . ALA A 1 76 ? -2.984 21.922 10.227 1 97.5 76 ALA A O 1
ATOM 585 N N . GLY A 1 77 ? -1.241 21.531 11.531 1 95.31 77 GLY A N 1
ATOM 586 C CA . GLY A 1 77 ? -0.39 20.828 10.586 1 95.31 77 GLY A CA 1
ATOM 587 C C . GLY A 1 77 ? 1.069 20.812 11 1 95.31 77 GLY A C 1
ATOM 588 O O . GLY A 1 77 ? 1.44 21.391 12.023 1 95.31 77 GLY A O 1
ATOM 589 N N . ALA A 1 78 ? 1.858 20.172 10.258 1 91.12 78 ALA A N 1
ATOM 590 C CA . ALA A 1 78 ? 3.281 20.062 10.562 1 91.12 78 ALA A CA 1
ATOM 591 C C . ALA A 1 78 ? 4.043 21.297 10.117 1 91.12 78 ALA A C 1
ATOM 593 O O . ALA A 1 78 ? 4.977 21.734 10.789 1 91.12 78 ALA A O 1
ATOM 594 N N . GLY A 1 79 ? 3.711 21.859 9 1 89.12 79 GLY A N 1
ATOM 595 C CA . GLY A 1 79 ? 4.359 23.047 8.484 1 89.12 79 GLY A CA 1
ATOM 596 C C . GLY A 1 79 ? 3.805 24.344 9.078 1 89.12 79 GLY A C 1
ATOM 597 O O . GLY A 1 79 ? 2.693 24.344 9.609 1 89.12 79 GLY A O 1
ATOM 598 N N . TYR A 1 80 ? 4.598 25.422 8.984 1 93.75 80 TYR A N 1
ATOM 599 C CA . TYR A 1 80 ? 4.18 26.703 9.539 1 93.75 80 TYR A CA 1
ATOM 600 C C . TYR A 1 80 ? 4.75 27.859 8.734 1 93.75 80 TYR A C 1
ATOM 602 O O . TYR A 1 80 ? 5.023 28.922 9.281 1 93.75 80 TYR A O 1
ATOM 610 N N . ASP A 1 81 ? 4.891 27.625 7.461 1 89.81 81 ASP A N 1
ATOM 611 C CA . ASP A 1 81 ? 5.492 28.594 6.551 1 89.81 81 ASP A CA 1
ATOM 612 C C . ASP A 1 81 ? 4.574 29.797 6.344 1 89.81 81 ASP A C 1
ATOM 614 O O . ASP A 1 81 ? 5.027 30.859 5.922 1 89.81 81 ASP A O 1
ATOM 618 N N . ASN A 1 82 ? 3.346 29.656 6.664 1 95.38 82 ASN A N 1
ATOM 619 C CA . ASN A 1 82 ? 2.365 30.703 6.414 1 95.38 82 ASN A CA 1
ATOM 620 C C . ASN A 1 82 ? 2.242 31.656 7.605 1 95.38 82 ASN A C 1
ATOM 622 O O . ASN A 1 82 ? 1.39 32.531 7.613 1 95.38 82 ASN A O 1
ATOM 626 N N . VAL A 1 83 ? 3.111 31.531 8.562 1 98 83 VAL A N 1
ATOM 627 C CA . VAL A 1 83 ? 3.125 32.438 9.719 1 98 83 VAL A CA 1
ATOM 628 C C . VAL A 1 83 ? 4.438 33.219 9.758 1 98 83 VAL A C 1
ATOM 630 O O . VAL A 1 83 ? 5.516 32.625 9.617 1 98 83 VAL A O 1
ATOM 633 N N . ASP A 1 84 ? 4.367 34.5 9.844 1 98.19 84 ASP A N 1
ATOM 634 C CA . ASP A 1 84 ? 5.551 35.344 10.031 1 98.19 84 ASP A CA 1
ATOM 635 C C . ASP A 1 84 ? 6.098 35.219 11.445 1 98.19 84 ASP A C 1
ATOM 637 O O . ASP A 1 84 ? 5.691 35.938 12.344 1 98.19 84 ASP A O 1
ATOM 641 N N . LEU A 1 85 ? 7.066 34.375 11.609 1 98.12 85 LEU A N 1
ATOM 642 C CA . LEU A 1 85 ? 7.559 34.031 12.938 1 98.12 85 LEU A CA 1
ATOM 643 C C . LEU A 1 85 ? 8.242 35.219 13.602 1 98.12 85 LEU A C 1
ATOM 645 O O . LEU A 1 85 ? 8.109 35.406 14.805 1 98.12 85 LEU A O 1
ATOM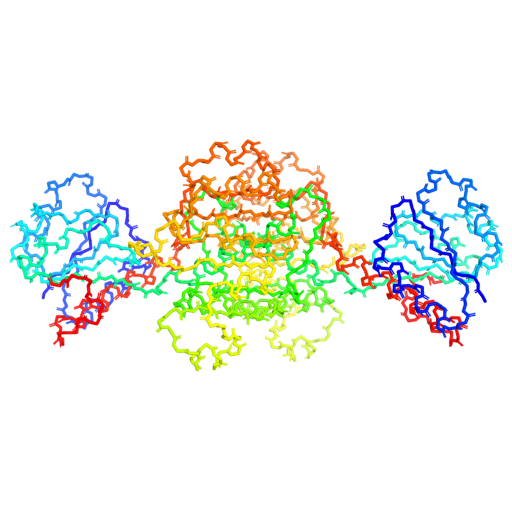 649 N N . ALA A 1 86 ? 8.984 35.969 12.852 1 97.69 86 ALA A N 1
ATOM 650 C CA . ALA A 1 86 ? 9.664 37.125 13.383 1 97.69 86 ALA A CA 1
ATOM 651 C C . ALA A 1 86 ? 8.656 38.156 13.898 1 97.69 86 ALA A C 1
ATOM 653 O O . ALA A 1 86 ? 8.82 38.719 15 1 97.69 86 ALA A O 1
ATOM 654 N N . ALA A 1 87 ? 7.66 38.375 13.094 1 98.19 87 ALA A N 1
ATOM 655 C CA . ALA A 1 87 ? 6.613 39.312 13.516 1 98.19 87 ALA A CA 1
ATOM 656 C C . ALA A 1 87 ? 5.887 38.781 14.75 1 98.19 87 ALA A C 1
ATOM 658 O O . ALA A 1 87 ? 5.543 39.562 15.648 1 98.19 87 ALA A O 1
ATOM 659 N N . ALA A 1 88 ? 5.602 37.531 14.812 1 98.62 88 ALA A N 1
ATOM 660 C CA . ALA A 1 88 ? 4.938 36.938 15.969 1 98.62 88 ALA A CA 1
ATOM 661 C C . ALA A 1 88 ? 5.766 37.125 17.234 1 98.62 88 ALA A C 1
ATOM 663 O O . ALA A 1 88 ? 5.23 37.5 18.281 1 98.62 88 ALA A O 1
ATOM 664 N N . THR A 1 89 ? 7.039 36.875 17.172 1 98.25 89 THR A N 1
ATOM 665 C CA . THR A 1 89 ? 7.941 37.062 18.297 1 98.25 89 THR A CA 1
ATOM 666 C C . THR A 1 89 ? 7.945 38.531 18.75 1 98.25 89 THR A C 1
ATOM 668 O O . THR A 1 89 ? 7.887 38.812 19.953 1 98.25 89 THR A O 1
ATOM 671 N N . ALA A 1 90 ? 7.961 39.438 17.766 1 97.88 90 ALA A N 1
ATOM 672 C CA . ALA A 1 90 ? 7.98 40.875 18.062 1 97.88 90 ALA A CA 1
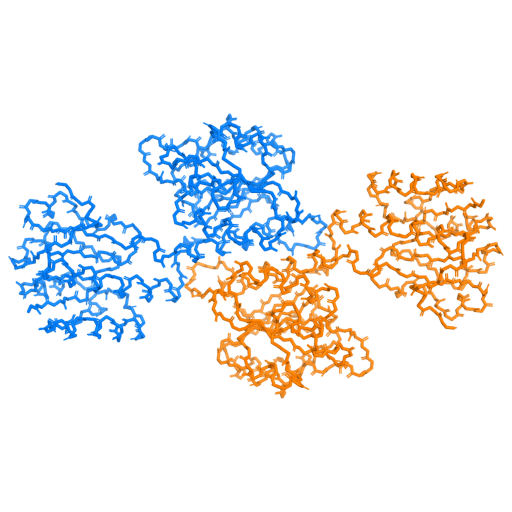ATOM 673 C C . ALA A 1 90 ? 6.715 41.312 18.797 1 97.88 90 ALA A C 1
ATOM 675 O O . ALA A 1 90 ? 6.746 42.219 19.609 1 97.88 90 ALA A O 1
ATOM 676 N N . HIS A 1 91 ? 5.664 40.625 18.547 1 98 91 HIS A N 1
ATOM 677 C CA . HIS A 1 91 ? 4.387 40.969 19.172 1 98 91 HIS A CA 1
ATOM 678 C C . HIS A 1 91 ? 4.164 40.125 20.438 1 98 91 HIS A C 1
ATOM 680 O O . HIS A 1 91 ? 3.078 40.156 21.031 1 98 91 HIS A O 1
ATOM 686 N N . ASN A 1 92 ? 5.18 39.281 20.812 1 97.81 92 ASN A N 1
ATOM 687 C CA . ASN A 1 92 ? 5.098 38.375 21.969 1 97.81 92 ASN A CA 1
ATOM 688 C C . ASN A 1 92 ? 3.965 37.375 21.812 1 97.81 92 ASN A C 1
ATOM 690 O O . ASN A 1 92 ? 3.213 37.125 22.75 1 97.81 92 ASN A O 1
ATOM 694 N N . VAL A 1 93 ? 3.777 36.906 20.641 1 98.56 93 VAL A N 1
ATOM 695 C CA . VAL A 1 93 ? 2.795 35.844 20.344 1 98.56 93 VAL A CA 1
ATOM 696 C C . VAL A 1 93 ? 3.5 34.5 20.141 1 98.56 93 VAL A C 1
ATOM 698 O O . VAL A 1 93 ? 4.438 34.406 19.359 1 98.56 93 VAL A O 1
ATOM 701 N N . CYS A 1 94 ? 3.049 33.5 20.859 1 98.69 94 CYS A N 1
ATOM 702 C CA . CYS A 1 94 ? 3.57 32.125 20.703 1 98.69 94 CYS A CA 1
ATOM 703 C C . CYS A 1 94 ? 3.014 31.484 19.453 1 98.69 94 CYS A C 1
ATOM 705 O O . CYS A 1 94 ? 1.819 31.594 19.172 1 98.69 94 CYS A O 1
ATOM 707 N N . VAL A 1 95 ? 3.893 30.906 18.609 1 98.81 95 VAL A N 1
ATOM 708 C CA . VAL A 1 95 ? 3.453 30.141 17.438 1 98.81 95 VAL A CA 1
ATOM 709 C C . VAL A 1 95 ? 3.76 28.672 17.641 1 98.81 95 VAL A C 1
ATOM 711 O O . VAL A 1 95 ? 4.891 28.297 17.969 1 98.81 95 VAL A O 1
ATOM 714 N N . MET A 1 96 ? 2.723 27.828 17.547 1 98.56 96 MET A N 1
ATOM 715 C CA . MET A 1 96 ? 2.91 26.375 17.625 1 98.56 96 MET A CA 1
ATOM 716 C C . MET A 1 96 ? 2.359 25.703 16.375 1 98.5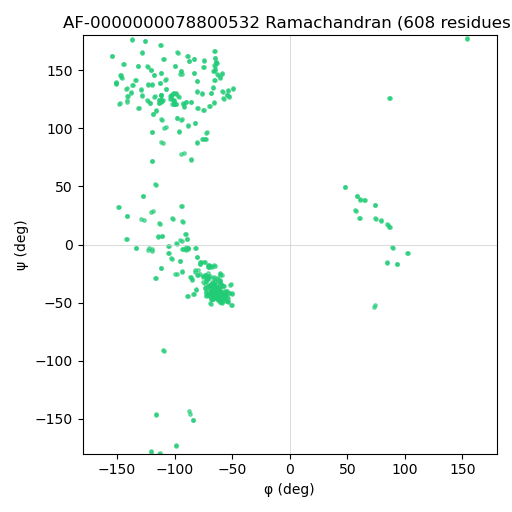6 96 MET A C 1
ATOM 718 O O . MET A 1 96 ? 1.556 26.281 15.648 1 98.56 96 MET A O 1
ATOM 722 N N . ASN A 1 97 ? 2.91 24.578 16.062 1 97.94 97 ASN A N 1
ATOM 723 C CA . ASN A 1 97 ? 2.324 23.672 15.086 1 97.94 97 ASN A CA 1
ATOM 724 C C . ASN A 1 97 ? 1.85 22.375 15.742 1 97.94 97 ASN A C 1
ATOM 726 O O . ASN A 1 97 ? 1.799 22.281 16.969 1 97.94 97 ASN A O 1
ATOM 730 N N . THR A 1 98 ? 1.297 21.438 15 1 97.62 98 THR A N 1
ATOM 731 C CA . THR A 1 98 ? 0.783 20.188 15.539 1 97.62 98 THR A CA 1
ATOM 732 C C . THR A 1 98 ? 1.512 19 14.93 1 97.62 98 THR A C 1
ATOM 734 O O . THR A 1 98 ? 0.91 18.203 14.211 1 97.62 98 THR A O 1
ATOM 737 N N . PRO A 1 99 ? 2.777 18.781 15.312 1 95.38 99 PRO A N 1
ATOM 738 C CA . PRO A 1 99 ? 3.59 17.719 14.711 1 95.38 99 PRO A CA 1
ATOM 739 C C . PRO A 1 99 ? 3.057 16.328 15.023 1 95.38 99 PRO A C 1
ATOM 741 O O . PRO A 1 99 ? 2.572 16.078 16.125 1 95.38 99 PRO A O 1
ATOM 744 N N . GLY A 1 100 ? 3.125 15.438 14.023 1 96.38 100 GLY A N 1
ATOM 745 C CA . GLY A 1 100 ? 2.795 14.039 14.234 1 96.38 100 GLY A CA 1
ATOM 746 C C . GLY A 1 100 ? 1.35 13.711 13.914 1 96.38 100 GLY A C 1
ATOM 747 O O . GLY A 1 100 ? 1.003 12.547 13.711 1 96.38 100 GLY A O 1
ATOM 748 N N . GLN A 1 101 ? 0.502 14.75 13.82 1 96.88 101 GLN A N 1
ATOM 749 C CA . GLN A 1 101 ? -0.932 14.523 13.664 1 96.88 101 GLN A CA 1
ATOM 750 C C . GLN A 1 101 ? -1.256 13.977 12.273 1 96.88 101 GLN A C 1
ATOM 752 O O . GLN A 1 101 ? -2.332 13.414 12.062 1 96.88 101 GLN A O 1
ATOM 757 N N . ASN A 1 102 ? -0.351 14.148 11.352 1 97.56 102 ASN A N 1
ATOM 758 C CA . ASN A 1 102 ? -0.545 13.688 9.977 1 97.56 102 ASN A CA 1
ATOM 759 C C . ASN A 1 102 ? 0.38 12.523 9.641 1 97.56 102 ASN A C 1
ATOM 761 O O . ASN A 1 102 ? 0.448 12.094 8.484 1 97.56 102 ASN A O 1
ATOM 765 N N . SER A 1 103 ? 1.104 11.984 10.594 1 98.25 103 SER A N 1
ATOM 766 C CA . SER A 1 103 ? 2.215 11.078 10.328 1 98.25 103 SER A CA 1
ATOM 767 C C . SER A 1 103 ? 1.72 9.75 9.766 1 98.25 103 SER A C 1
ATOM 769 O O . SER A 1 103 ? 2.344 9.18 8.867 1 98.25 103 SER A O 1
ATOM 771 N N . ASN A 1 104 ? 0.598 9.273 10.297 1 98.69 104 ASN A N 1
ATOM 772 C CA . ASN A 1 104 ? 0.066 8.023 9.766 1 98.69 104 ASN A CA 1
ATOM 773 C C . ASN A 1 104 ? -0.359 8.172 8.312 1 98.69 104 ASN A C 1
ATOM 775 O O . ASN A 1 104 ? -0.134 7.27 7.504 1 98.69 104 ASN A O 1
ATOM 779 N N . ALA A 1 105 ? -1.003 9.312 8.031 1 98.69 105 ALA A N 1
ATOM 780 C CA . ALA A 1 105 ? -1.42 9.594 6.656 1 98.69 105 ALA A CA 1
ATOM 781 C C . ALA A 1 105 ? -0.241 9.484 5.691 1 98.69 105 ALA A C 1
ATOM 783 O O . ALA A 1 105 ? -0.333 8.82 4.66 1 98.69 105 ALA A O 1
ATOM 784 N N . VAL A 1 106 ? 0.838 10.062 6.059 1 98.69 106 VAL A N 1
ATOM 785 C CA . VAL A 1 106 ? 2.025 10.102 5.211 1 98.69 106 VAL A CA 1
ATOM 786 C C . VAL A 1 106 ? 2.604 8.695 5.066 1 98.69 106 VAL A C 1
ATOM 788 O O . VAL A 1 106 ? 2.982 8.281 3.969 1 98.69 106 VAL A O 1
ATOM 791 N N . ALA A 1 107 ? 2.652 7.945 6.145 1 98.88 107 ALA A N 1
ATOM 792 C CA . ALA A 1 107 ? 3.219 6.602 6.141 1 98.88 107 ALA A CA 1
ATOM 793 C C . ALA A 1 107 ? 2.43 5.676 5.215 1 98.88 107 ALA A C 1
ATOM 795 O O . ALA A 1 107 ? 3.016 4.918 4.438 1 98.88 107 ALA A O 1
ATOM 796 N N . GLU A 1 108 ? 1.082 5.762 5.293 1 98.94 108 GLU A N 1
ATOM 797 C CA . GLU A 1 108 ? 0.25 4.926 4.43 1 98.94 108 GLU A CA 1
ATOM 798 C C . GLU A 1 108 ? 0.458 5.273 2.959 1 98.94 108 GLU A C 1
ATOM 800 O O . GLU A 1 108 ? 0.541 4.383 2.111 1 98.94 108 GLU A O 1
ATOM 805 N N . LEU A 1 109 ? 0.587 6.547 2.686 1 98.88 109 LEU A N 1
ATOM 806 C CA . LEU A 1 109 ? 0.823 6.973 1.31 1 98.88 109 LEU A CA 1
ATOM 807 C C . LEU A 1 109 ? 2.158 6.441 0.799 1 98.88 109 LEU A C 1
ATOM 809 O O . LEU A 1 109 ? 2.252 5.973 -0.338 1 98.88 109 LEU A O 1
ATOM 813 N N . ALA A 1 110 ? 3.168 6.492 1.643 1 98.88 110 ALA A N 1
ATOM 814 C CA . ALA A 1 110 ? 4.48 5.977 1.259 1 98.88 110 ALA A CA 1
ATOM 815 C C . ALA A 1 110 ? 4.387 4.52 0.821 1 98.88 110 ALA A C 1
ATOM 817 O O . ALA A 1 110 ? 4.961 4.133 -0.203 1 98.88 110 ALA A O 1
ATOM 818 N N . PHE A 1 111 ? 3.631 3.73 1.524 1 98.88 111 PHE A N 1
ATOM 819 C CA . PHE A 1 111 ? 3.531 2.312 1.196 1 98.88 111 PHE A CA 1
ATOM 820 C C . PHE A 1 111 ? 2.709 2.105 -0.07 1 98.88 111 PHE A C 1
ATOM 822 O O . PHE A 1 111 ? 3.006 1.217 -0.871 1 98.88 111 PHE A O 1
ATOM 829 N N . GLY A 1 112 ? 1.584 2.898 -0.205 1 98.88 112 GLY A N 1
ATOM 830 C CA . GLY A 1 112 ? 0.878 2.842 -1.475 1 98.88 112 GLY A CA 1
ATOM 831 C C . GLY A 1 112 ? 1.78 3.08 -2.67 1 98.88 112 GLY A C 1
ATOM 832 O O . GLY A 1 112 ? 1.733 2.334 -3.65 1 98.88 112 GLY A O 1
ATOM 833 N N . MET A 1 113 ? 2.645 4.016 -2.521 1 98.81 113 MET A N 1
ATOM 834 C CA . MET A 1 113 ? 3.555 4.375 -3.604 1 98.81 113 MET A CA 1
ATOM 835 C C . MET A 1 113 ? 4.637 3.312 -3.779 1 98.81 113 MET A C 1
ATOM 837 O O . MET A 1 113 ? 5.059 3.027 -4.902 1 98.81 113 MET A O 1
ATOM 841 N N . MET A 1 114 ? 5.125 2.717 -2.666 1 98.88 114 MET A N 1
ATOM 842 C CA . MET A 1 114 ? 6.113 1.644 -2.74 1 98.88 114 MET A CA 1
ATOM 843 C C . MET A 1 114 ? 5.57 0.463 -3.541 1 98.88 114 MET A C 1
ATOM 845 O O . MET A 1 114 ? 6.238 -0.032 -4.449 1 98.88 114 MET A O 1
ATOM 849 N N . VAL A 1 115 ? 4.34 0.06 -3.193 1 98.88 115 VAL A N 1
ATOM 850 C CA . VAL A 1 115 ? 3.748 -1.087 -3.875 1 98.88 115 VAL A CA 1
ATOM 851 C C . VAL A 1 115 ? 3.529 -0.755 -5.348 1 98.88 115 VAL A C 1
ATOM 853 O O . VAL A 1 115 ? 3.828 -1.569 -6.227 1 98.88 115 VAL A O 1
ATOM 856 N N . MET A 1 116 ? 3.027 0.462 -5.605 1 98.81 116 MET A N 1
ATOM 857 C CA . MET A 1 116 ? 2.838 0.897 -6.988 1 98.81 116 MET A CA 1
ATOM 858 C C . MET A 1 116 ? 4.148 0.82 -7.766 1 98.81 116 MET A C 1
ATOM 860 O O . MET A 1 116 ? 4.176 0.308 -8.891 1 98.81 116 MET A O 1
ATOM 864 N N . ALA A 1 117 ? 5.199 1.246 -7.145 1 98.75 117 ALA A N 1
ATOM 865 C CA . ALA A 1 117 ? 6.496 1.29 -7.812 1 98.75 117 ALA A CA 1
ATOM 866 C C . ALA A 1 117 ? 7.012 -0.116 -8.102 1 98.75 117 ALA A C 1
ATOM 868 O O . ALA A 1 117 ? 7.434 -0.412 -9.219 1 98.75 117 ALA A O 1
ATOM 869 N N . VAL A 1 118 ? 6.957 -1.03 -7.137 1 98.56 118 VAL A N 1
ATOM 870 C CA . VAL A 1 118 ? 7.566 -2.346 -7.305 1 98.56 118 VAL A CA 1
ATOM 871 C C . VAL A 1 118 ? 6.676 -3.219 -8.188 1 98.56 118 VAL A C 1
ATOM 873 O O . VAL A 1 118 ? 7.113 -4.266 -8.672 1 98.56 118 VAL A O 1
ATOM 876 N N . ARG A 1 119 ? 5.414 -2.762 -8.367 1 98.62 119 ARG A N 1
ATOM 877 C CA . ARG A 1 119 ? 4.492 -3.459 -9.25 1 98.62 119 ARG A CA 1
ATOM 878 C C . ARG A 1 119 ? 4.367 -2.738 -10.594 1 98.62 119 ARG A C 1
ATOM 880 O O . ARG A 1 119 ? 3.328 -2.809 -11.25 1 98.62 119 ARG A O 1
ATOM 887 N N . ASN A 1 120 ? 5.371 -1.941 -10.945 1 98.12 120 ASN A N 1
ATOM 888 C CA . ASN A 1 120 ? 5.523 -1.288 -12.242 1 98.12 120 ASN A CA 1
ATOM 889 C C . ASN A 1 120 ? 4.328 -0.4 -12.562 1 98.12 120 ASN A C 1
ATOM 891 O O . ASN A 1 120 ? 3.789 -0.458 -13.672 1 98.12 120 ASN A O 1
ATOM 895 N N . PHE A 1 121 ? 3.908 0.291 -11.516 1 98.25 121 PHE A N 1
ATOM 896 C CA . PHE A 1 121 ? 2.84 1.276 -11.641 1 98.25 121 PHE A CA 1
ATOM 897 C C . PHE A 1 121 ? 1.579 0.638 -12.211 1 98.25 121 PHE A C 1
ATOM 899 O O . PHE A 1 121 ? 0.868 1.258 -13 1 98.25 121 PHE A O 1
ATOM 906 N N . TYR A 1 122 ? 1.379 -0.687 -11.945 1 98.12 122 TYR A N 1
ATOM 907 C CA . TYR A 1 122 ? 0.194 -1.492 -12.227 1 98.12 122 TYR A CA 1
ATOM 908 C C . TYR A 1 122 ? -0.046 -1.614 -13.727 1 98.12 122 TYR A C 1
ATOM 910 O O . TYR A 1 122 ? -1.192 -1.605 -14.18 1 98.12 122 TYR A O 1
ATOM 918 N N . ASN A 1 123 ? 1.039 -1.747 -14.492 1 96.88 123 ASN A N 1
ATOM 919 C CA . ASN A 1 123 ? 0.91 -1.793 -15.945 1 96.88 123 ASN A CA 1
ATOM 920 C C . ASN A 1 123 ? 0.69 -3.219 -16.438 1 96.88 123 ASN A C 1
ATOM 922 O O . ASN A 1 123 ? 0.611 -3.453 -17.656 1 96.88 123 ASN A O 1
ATOM 926 N N . GLY A 1 124 ? 0.701 -4.188 -15.625 1 95.5 124 GLY A N 1
ATOM 927 C CA . GLY A 1 124 ? 0.405 -5.562 -16 1 95.5 124 GLY A CA 1
ATOM 928 C C . GLY A 1 124 ? 1.645 -6.422 -16.141 1 95.5 124 GLY A C 1
ATOM 929 O O . GLY A 1 124 ? 1.547 -7.648 -16.266 1 95.5 124 GLY A O 1
ATOM 930 N N . THR A 1 125 ? 2.824 -5.816 -16.062 1 95.25 125 THR A N 1
ATOM 931 C CA . THR A 1 125 ? 4.062 -6.578 -16.188 1 95.25 125 THR A CA 1
ATOM 932 C C . THR A 1 125 ? 4.52 -7.105 -14.836 1 95.25 125 THR A C 1
ATOM 934 O O . THR A 1 125 ? 4.062 -6.633 -13.789 1 95.25 125 THR A O 1
ATOM 937 N N . SER A 1 126 ? 5.352 -8.039 -14.883 1 95.75 126 SER A N 1
ATOM 938 C CA . SER A 1 126 ? 5.828 -8.688 -13.664 1 95.75 126 SER A CA 1
ATOM 939 C C . SER A 1 126 ? 6.691 -7.734 -12.836 1 95.75 126 SER A C 1
ATOM 941 O O . SER A 1 126 ? 7.605 -7.102 -13.367 1 95.75 126 SER A O 1
ATOM 943 N N . GLY A 1 127 ? 6.422 -7.621 -11.617 1 97.31 127 GLY A N 1
ATOM 944 C CA . GLY A 1 127 ? 7.203 -6.836 -10.68 1 97.31 127 GLY A CA 1
ATOM 945 C C . GLY A 1 127 ? 7.84 -7.676 -9.586 1 97.31 127 GLY A C 1
ATOM 946 O O . GLY A 1 127 ? 8.305 -8.789 -9.844 1 97.31 127 GLY A O 1
ATOM 947 N N . THR A 1 128 ? 7.953 -7.094 -8.406 1 98.19 128 THR A N 1
ATOM 948 C CA . THR A 1 128 ? 8.523 -7.781 -7.25 1 98.19 128 THR A CA 1
ATOM 949 C C . THR A 1 128 ? 7.695 -7.512 -5.996 1 98.19 128 THR A C 1
ATOM 951 O O . THR A 1 128 ? 6.656 -6.852 -6.062 1 98.19 128 THR A O 1
ATOM 954 N N . GLU A 1 129 ? 8.031 -8.102 -4.875 1 98.69 129 GLU A N 1
ATOM 955 C CA . GLU A 1 129 ? 7.336 -7.984 -3.596 1 98.69 129 GLU A CA 1
ATOM 956 C C . GLU A 1 129 ? 8.164 -7.191 -2.59 1 98.69 129 GLU A C 1
ATOM 958 O O . GLU A 1 129 ? 9.375 -7.035 -2.764 1 98.69 129 GLU A O 1
ATOM 963 N N . LEU A 1 130 ? 7.5 -6.691 -1.605 1 98.88 130 LEU A N 1
ATOM 964 C CA . LEU A 1 130 ? 8.172 -5.969 -0.53 1 98.88 130 LEU A CA 1
ATOM 965 C C . LEU A 1 130 ? 8.688 -6.934 0.535 1 98.88 130 LEU A C 1
ATOM 967 O O . LEU A 1 130 ? 9.695 -6.668 1.19 1 98.88 130 LEU A O 1
ATOM 971 N N . MET A 1 131 ? 7.977 -8.055 0.699 1 98.75 131 MET A N 1
ATOM 972 C CA . MET A 1 131 ? 8.359 -9.016 1.731 1 98.75 131 MET A CA 1
ATOM 973 C C . MET A 1 131 ? 9.82 -9.43 1.578 1 98.75 131 MET A C 1
ATOM 975 O O . MET A 1 131 ? 10.266 -9.742 0.474 1 98.75 131 MET A O 1
ATOM 979 N N . GLY A 1 132 ? 10.523 -9.312 2.689 1 98.06 132 GLY A N 1
ATOM 980 C CA . GLY A 1 132 ? 11.906 -9.766 2.717 1 98.06 132 GLY A CA 1
ATOM 981 C C . GLY A 1 132 ? 12.883 -8.734 2.203 1 98.06 132 GLY A C 1
ATOM 982 O O . GLY A 1 132 ? 14.102 -8.883 2.361 1 98.06 132 GLY A O 1
ATOM 983 N N . LYS A 1 133 ? 12.414 -7.715 1.525 1 98.62 133 LYS A N 1
ATOM 984 C CA . LYS A 1 133 ? 13.305 -6.652 1.06 1 98.62 133 LYS A CA 1
ATOM 985 C C . LYS A 1 133 ? 13.727 -5.746 2.211 1 98.62 133 LYS A C 1
ATOM 987 O O . LYS A 1 133 ? 13.055 -5.691 3.246 1 98.62 133 LYS A O 1
ATOM 992 N N . LYS A 1 134 ? 14.805 -5.066 2.039 1 98.88 134 LYS A N 1
ATOM 993 C CA . LYS A 1 134 ? 15.344 -4.148 3.037 1 98.88 134 LYS A CA 1
ATOM 994 C C . LYS A 1 134 ? 14.828 -2.729 2.812 1 98.88 134 LYS A C 1
ATOM 996 O O . LYS A 1 134 ? 15.047 -2.146 1.749 1 98.88 134 LYS A O 1
ATOM 1001 N N . LEU A 1 135 ? 14.133 -2.209 3.773 1 98.94 135 LEU A N 1
ATOM 1002 C CA . LEU A 1 135 ? 13.633 -0.838 3.762 1 98.94 135 LEU A CA 1
ATOM 1003 C C . LEU A 1 135 ? 14.516 0.069 4.609 1 98.94 135 LEU A C 1
ATOM 1005 O O . LEU A 1 135 ? 14.75 -0.208 5.785 1 98.94 135 LEU A O 1
ATOM 1009 N N . GLY A 1 136 ? 15.023 1.099 3.994 1 98.94 136 GLY A N 1
ATOM 1010 C CA . GLY A 1 136 ? 15.734 2.139 4.723 1 98.94 136 GLY A CA 1
ATOM 1011 C C . GLY A 1 136 ? 14.875 3.354 5.016 1 98.94 136 GLY A C 1
ATOM 1012 O O . GLY A 1 136 ? 14.352 3.988 4.094 1 98.94 136 GLY A O 1
ATOM 1013 N N . ILE A 1 137 ? 14.727 3.67 6.277 1 98.94 137 ILE A N 1
ATOM 1014 C CA . ILE A 1 137 ? 14.008 4.863 6.711 1 98.94 137 ILE A CA 1
ATOM 1015 C C . ILE A 1 137 ? 15 5.984 7.008 1 98.94 137 ILE A C 1
ATOM 1017 O O . ILE A 1 137 ? 15.773 5.895 7.965 1 98.94 137 ILE A O 1
ATOM 1021 N N . HIS A 1 138 ? 15 6.996 6.113 1 98.75 138 HIS A N 1
ATOM 1022 C CA . HIS A 1 138 ? 15.891 8.141 6.301 1 98.75 138 HIS A CA 1
ATOM 1023 C C . HIS A 1 138 ? 15.234 9.219 7.156 1 98.75 138 HIS A C 1
ATOM 1025 O O . HIS A 1 138 ? 14.531 10.086 6.633 1 98.75 138 HIS A O 1
ATOM 1031 N N . ALA A 1 139 ? 15.594 9.297 8.398 1 97.81 139 ALA A N 1
ATOM 1032 C CA . ALA A 1 139 ? 15.008 10.07 9.5 1 97.81 139 ALA A CA 1
ATOM 1033 C C . ALA A 1 139 ? 13.883 9.289 10.172 1 97.81 139 ALA A C 1
ATOM 1035 O O . ALA A 1 139 ? 12.945 8.844 9.516 1 97.81 139 ALA A O 1
ATOM 1036 N N . TYR A 1 140 ? 13.984 9.125 11.492 1 97.81 140 TYR A N 1
ATOM 1037 C CA . TYR A 1 140 ? 13.133 8.234 12.266 1 97.81 140 TYR A CA 1
ATOM 1038 C C . TYR A 1 140 ? 12.289 9.016 13.266 1 97.81 140 TYR A C 1
ATOM 1040 O O . TYR A 1 140 ? 12.273 8.703 14.461 1 97.81 140 TYR A O 1
ATOM 1048 N N . GLY A 1 141 ? 11.602 10.055 12.727 1 96.31 141 GLY A N 1
ATOM 1049 C CA . GLY A 1 141 ? 10.625 10.805 13.5 1 96.31 141 GLY A CA 1
ATOM 1050 C C . GLY A 1 141 ? 9.25 10.156 13.516 1 96.31 141 GLY A C 1
ATOM 1051 O O . GLY A 1 141 ? 9.133 8.93 13.477 1 96.31 141 GLY A O 1
ATOM 1052 N N . ASN A 1 142 ? 8.18 10.984 13.648 1 96 142 ASN A N 1
ATOM 1053 C CA . ASN A 1 142 ? 6.812 10.492 13.742 1 96 142 ASN A CA 1
ATOM 1054 C C . ASN A 1 142 ? 6.426 9.672 12.516 1 96 142 ASN A C 1
ATOM 1056 O O . ASN A 1 142 ? 5.875 8.578 12.641 1 96 142 ASN A O 1
ATOM 1060 N N . VAL A 1 143 ? 6.727 10.188 11.328 1 97.88 143 VAL A N 1
ATOM 1061 C CA . VAL A 1 143 ? 6.371 9.484 10.102 1 97.88 143 VAL A CA 1
ATOM 1062 C C . VAL A 1 143 ? 7.176 8.188 9.992 1 97.88 143 VAL A C 1
ATOM 1064 O O . VAL A 1 143 ? 6.621 7.129 9.703 1 97.88 143 VAL A O 1
ATOM 1067 N N . GLY A 1 144 ? 8.531 8.273 10.25 1 98.31 144 GLY A N 1
ATOM 1068 C CA . GLY A 1 144 ? 9.398 7.117 10.172 1 98.31 144 GLY A CA 1
ATOM 1069 C C . GLY A 1 144 ? 8.938 5.961 11.039 1 98.31 144 GLY A C 1
ATOM 1070 O O . GLY A 1 144 ? 8.977 4.805 10.609 1 98.31 144 GLY A O 1
ATOM 1071 N N . ARG A 1 145 ? 8.477 6.242 12.203 1 98.19 145 ARG A N 1
ATOM 1072 C CA . ARG A 1 145 ? 7.996 5.219 13.133 1 98.19 145 ARG A CA 1
ATOM 1073 C C . ARG A 1 145 ? 6.766 4.508 12.578 1 98.19 145 ARG A C 1
ATOM 1075 O O . ARG A 1 145 ? 6.629 3.293 12.719 1 98.19 145 ARG A O 1
ATOM 1082 N N . ASN A 1 146 ? 5.879 5.312 12.031 1 98.69 146 ASN A N 1
ATOM 1083 C CA . ASN A 1 146 ? 4.695 4.711 11.422 1 98.69 146 ASN A CA 1
ATOM 1084 C C . ASN A 1 146 ? 5.059 3.883 10.188 1 98.69 146 ASN A C 1
ATOM 1086 O O . ASN A 1 146 ? 4.453 2.838 9.945 1 98.69 146 ASN A O 1
ATOM 1090 N N . VAL A 1 147 ? 6.051 4.34 9.414 1 98.88 147 VAL A N 1
ATOM 1091 C CA . VAL A 1 147 ? 6.543 3.566 8.281 1 98.88 147 VAL A CA 1
ATOM 1092 C C . VAL A 1 147 ? 7.098 2.229 8.766 1 98.88 147 VAL A C 1
ATOM 1094 O O . VAL A 1 147 ? 6.805 1.181 8.188 1 98.88 147 VAL A O 1
ATOM 1097 N N . ALA A 1 148 ? 7.836 2.258 9.852 1 98.81 148 ALA A N 1
ATOM 1098 C CA . ALA A 1 148 ? 8.391 1.032 10.43 1 98.81 148 ALA A CA 1
ATOM 1099 C C . ALA A 1 148 ? 7.281 0.073 10.844 1 98.81 148 ALA A C 1
ATOM 1101 O O . ALA A 1 148 ? 7.355 -1.128 10.578 1 98.81 148 ALA A O 1
ATOM 1102 N N . ARG A 1 149 ? 6.277 0.585 11.461 1 98.69 149 ARG A N 1
ATOM 1103 C CA . ARG A 1 149 ? 5.148 -0.226 11.906 1 98.69 149 ARG A CA 1
ATOM 1104 C C . ARG A 1 149 ? 4.492 -0.943 10.734 1 98.69 149 ARG A C 1
ATOM 1106 O O . ARG A 1 149 ? 4.285 -2.158 10.773 1 98.69 149 ARG A O 1
ATOM 1113 N N . ILE A 1 150 ? 4.191 -0.231 9.711 1 98.88 150 ILE A N 1
ATOM 1114 C CA . ILE A 1 150 ? 3.523 -0.805 8.547 1 98.88 150 ILE A CA 1
ATOM 1115 C C . ILE A 1 150 ? 4.453 -1.803 7.855 1 98.88 150 ILE A C 1
ATOM 1117 O O . ILE A 1 150 ? 4.012 -2.861 7.402 1 98.88 150 ILE A O 1
ATOM 1121 N N . ALA A 1 151 ? 5.742 -1.493 7.797 1 98.88 151 ALA A N 1
ATOM 1122 C CA . ALA A 1 151 ? 6.73 -2.363 7.168 1 98.88 151 ALA A CA 1
ATOM 1123 C C . ALA A 1 151 ? 6.758 -3.734 7.836 1 98.88 151 ALA A C 1
ATOM 1125 O O . ALA A 1 151 ? 6.992 -4.75 7.172 1 98.88 151 ALA A O 1
ATOM 1126 N N . LYS A 1 152 ? 6.543 -3.766 9.133 1 98.69 152 LYS A N 1
ATOM 1127 C CA . LYS A 1 152 ? 6.5 -5.039 9.852 1 98.69 152 LYS A CA 1
ATOM 1128 C C . LYS A 1 152 ? 5.367 -5.922 9.328 1 98.69 152 LYS A C 1
ATOM 1130 O O . LYS A 1 152 ? 5.539 -7.133 9.172 1 98.69 152 LYS A O 1
ATOM 1135 N N . GLY A 1 153 ? 4.258 -5.332 9.031 1 98.62 153 GLY A N 1
ATOM 1136 C CA . GLY A 1 153 ? 3.145 -6.074 8.461 1 98.62 153 GLY A CA 1
ATOM 1137 C C . GLY A 1 153 ? 3.447 -6.641 7.086 1 98.62 153 GLY A C 1
ATOM 1138 O O . GLY A 1 153 ? 2.977 -7.727 6.738 1 98.62 153 GLY A O 1
ATOM 1139 N N . PHE A 1 154 ? 4.285 -5.941 6.332 1 98.81 154 PHE A N 1
ATOM 1140 C CA . PHE A 1 154 ? 4.691 -6.395 5.004 1 98.81 154 PHE A CA 1
ATOM 1141 C C . PHE A 1 154 ? 5.801 -7.434 5.102 1 98.81 154 PHE A C 1
ATOM 1143 O O . PHE A 1 154 ? 6.156 -8.07 4.105 1 98.81 154 PHE A O 1
ATOM 1150 N N . GLY A 1 155 ? 6.375 -7.609 6.309 1 98.69 155 GLY A N 1
ATOM 1151 C CA . GLY A 1 155 ? 7.449 -8.57 6.5 1 98.69 155 GLY A CA 1
ATOM 1152 C C . GLY A 1 155 ? 8.773 -8.102 5.922 1 98.69 155 GLY A C 1
ATOM 1153 O O . GLY A 1 155 ? 9.555 -8.914 5.418 1 98.69 155 GLY A O 1
ATOM 1154 N N . MET A 1 156 ? 9.062 -6.828 5.953 1 98.81 156 MET A N 1
ATOM 1155 C CA . MET A 1 156 ? 10.312 -6.285 5.426 1 98.81 156 MET A CA 1
ATOM 1156 C C . MET A 1 156 ? 11.406 -6.301 6.488 1 98.81 156 MET A C 1
ATOM 1158 O O . MET A 1 156 ? 11.117 -6.402 7.68 1 98.81 156 MET A O 1
ATOM 1162 N N . ASP A 1 157 ? 12.648 -6.277 6.035 1 98.75 157 ASP A N 1
ATOM 1163 C CA . ASP A 1 157 ? 13.781 -5.965 6.898 1 98.75 157 ASP A CA 1
ATOM 1164 C C . ASP A 1 157 ? 13.992 -4.453 6.996 1 98.75 157 ASP A C 1
ATOM 1166 O O . ASP A 1 157 ? 14.164 -3.777 5.977 1 98.75 157 ASP A O 1
ATOM 1170 N N . ILE A 1 158 ? 13.961 -3.918 8.211 1 98.88 158 ILE A N 1
ATOM 1171 C CA . ILE A 1 158 ? 13.82 -2.475 8.367 1 98.88 158 ILE A CA 1
ATOM 1172 C C . ILE A 1 158 ? 15.117 -1.885 8.922 1 98.88 158 ILE A C 1
ATOM 1174 O O . ILE A 1 158 ? 15.633 -2.355 9.938 1 98.88 158 ILE A O 1
ATOM 1178 N N . TYR A 1 159 ? 15.617 -0.865 8.258 1 98.88 159 TYR A N 1
ATOM 1179 C CA . TYR A 1 159 ? 16.766 -0.07 8.648 1 98.88 159 TYR A CA 1
ATOM 1180 C C . TYR A 1 159 ? 16.391 1.398 8.812 1 98.88 159 TYR A C 1
ATOM 1182 O O . TYR A 1 159 ? 15.477 1.888 8.148 1 98.88 159 TYR A O 1
ATOM 1190 N N . ALA A 1 160 ? 17.109 2.055 9.703 1 98.81 160 ALA A N 1
ATOM 1191 C CA . ALA A 1 160 ? 16.844 3.484 9.836 1 98.81 160 ALA A CA 1
ATOM 1192 C C . ALA A 1 160 ? 18.109 4.246 10.203 1 98.81 160 ALA A C 1
ATOM 1194 O O . ALA A 1 160 ? 19 3.703 10.867 1 98.81 160 ALA A O 1
ATOM 1195 N N . PHE A 1 161 ? 18.203 5.406 9.727 1 98.25 161 PHE A N 1
ATOM 1196 C CA . PHE A 1 161 ? 19.203 6.395 10.117 1 98.25 161 PHE A CA 1
ATOM 1197 C C . PHE A 1 161 ? 18.547 7.719 10.484 1 98.25 161 PHE A C 1
ATOM 1199 O O . PHE A 1 161 ? 17.672 8.211 9.758 1 98.25 161 PHE A O 1
ATOM 1206 N N . ASP A 1 162 ? 18.844 8.195 11.539 1 95.69 162 ASP A N 1
ATOM 1207 C CA . ASP A 1 162 ? 18.453 9.523 12 1 95.69 162 ASP A CA 1
ATOM 1208 C C . ASP A 1 162 ? 19.578 10.203 12.758 1 95.69 162 ASP A C 1
ATOM 1210 O O . ASP A 1 162 ? 20.094 9.664 13.742 1 95.69 162 ASP A O 1
ATOM 1214 N N . ALA A 1 163 ? 19.891 11.391 12.344 1 90 163 ALA A N 1
ATOM 1215 C CA . ALA A 1 163 ? 21.031 12.094 12.93 1 90 163 ALA A CA 1
ATOM 1216 C C . ALA A 1 163 ? 20.719 12.523 14.359 1 90 163 ALA A C 1
ATOM 1218 O O . ALA A 1 163 ? 21.641 12.773 15.148 1 90 163 ALA A O 1
ATOM 1219 N N . PHE A 1 164 ? 19.516 12.562 14.758 1 89.88 164 PHE A N 1
ATOM 1220 C CA . PHE A 1 164 ? 19.156 13.156 16.047 1 89.88 164 PHE A CA 1
ATOM 1221 C C . PHE A 1 164 ? 18.422 12.148 16.922 1 89.88 164 PHE A C 1
ATOM 1223 O O . PHE A 1 164 ? 18.031 12.461 18.047 1 89.88 164 PHE A O 1
ATOM 1230 N N . CYS A 1 165 ? 18.156 11.031 16.391 1 91 165 CYS A N 1
ATOM 1231 C CA . CYS A 1 165 ? 17.5 9.969 17.141 1 91 165 CYS A CA 1
ATOM 1232 C C . CYS A 1 165 ? 18.5 8.93 17.625 1 91 165 CYS A C 1
ATOM 1234 O O . CYS A 1 165 ? 19.188 8.312 16.812 1 91 165 CYS A O 1
ATOM 1236 N N . PRO A 1 166 ? 18.594 8.727 18.891 1 93.06 166 PRO A N 1
ATOM 1237 C CA . PRO A 1 166 ? 19.531 7.715 19.406 1 93.06 166 PRO A CA 1
ATOM 1238 C C . PRO A 1 166 ? 19.234 6.32 18.844 1 93.06 166 PRO A C 1
ATOM 1240 O O . PRO A 1 166 ? 18.078 5.945 18.672 1 93.06 166 PRO A O 1
ATOM 1243 N N . LYS A 1 167 ? 20.281 5.594 18.688 1 94.81 167 LYS A N 1
ATOM 1244 C CA . LYS A 1 167 ? 20.188 4.254 18.109 1 94.81 167 LYS A CA 1
ATOM 1245 C C . LYS A 1 167 ? 19.312 3.35 18.953 1 94.81 167 LYS A C 1
ATOM 1247 O O . LYS A 1 167 ? 18.562 2.525 18.422 1 94.81 167 LYS A O 1
ATOM 1252 N N . GLU A 1 168 ? 19.375 3.568 20.203 1 95.56 168 GLU A N 1
ATOM 1253 C CA . GLU A 1 168 ? 18.625 2.709 21.125 1 95.56 168 GLU A CA 1
ATOM 1254 C C . GLU A 1 168 ? 17.125 2.857 20.922 1 95.56 168 GLU A C 1
ATOM 1256 O O . GLU A 1 168 ? 16.375 1.89 21.078 1 95.56 168 GLU A O 1
ATOM 1261 N N . VAL A 1 169 ? 16.75 4.039 20.609 1 95.31 169 VAL A N 1
ATOM 1262 C CA . VAL A 1 169 ? 15.336 4.312 20.391 1 95.31 169 VAL A CA 1
ATOM 1263 C C . VAL A 1 169 ? 14.852 3.59 19.141 1 95.31 169 VAL A C 1
ATOM 1265 O O . VAL A 1 169 ? 13.773 2.996 19.125 1 95.31 169 VAL A O 1
ATOM 1268 N N . ILE A 1 170 ? 15.641 3.564 18.109 1 97.31 170 ILE A N 1
ATOM 1269 C CA . ILE A 1 170 ? 15.336 2.898 16.844 1 97.31 170 ILE A CA 1
ATOM 1270 C C . ILE A 1 170 ? 15.281 1.387 17.062 1 97.31 170 ILE A C 1
ATOM 1272 O O . ILE A 1 170 ? 14.336 0.724 16.641 1 97.31 170 ILE A O 1
ATOM 1276 N N . GLU A 1 171 ? 16.234 0.877 17.766 1 97.75 171 GLU A N 1
ATOM 1277 C CA . GLU A 1 171 ? 16.375 -0.563 17.953 1 97.75 171 GLU A CA 1
ATOM 1278 C C . GLU A 1 171 ? 15.281 -1.111 18.875 1 97.75 171 GLU A C 1
ATOM 1280 O O . GLU A 1 171 ? 14.875 -2.266 18.734 1 97.75 171 GLU A O 1
ATOM 1285 N N . LYS A 1 172 ? 14.812 -0.284 19.797 1 97.06 172 LYS A N 1
ATOM 1286 C CA . LYS A 1 172 ? 13.719 -0.691 20.672 1 97.06 172 LYS A CA 1
ATOM 1287 C C . LYS A 1 172 ? 12.461 -1.013 19.859 1 97.06 172 LYS A C 1
ATOM 1289 O O . LYS A 1 172 ? 11.648 -1.847 20.266 1 97.06 172 LYS A O 1
ATOM 1294 N N . ASP A 1 173 ? 12.398 -0.411 18.719 1 96.88 173 ASP A N 1
ATOM 1295 C CA . ASP A 1 173 ? 11.234 -0.629 17.859 1 96.88 173 ASP A CA 1
ATOM 1296 C C . ASP A 1 173 ? 11.445 -1.826 16.938 1 96.88 173 ASP A C 1
ATOM 1298 O O . ASP A 1 173 ? 10.633 -2.084 16.047 1 96.88 173 ASP A O 1
ATOM 1302 N N . GLY A 1 174 ? 12.523 -2.51 17.094 1 97.62 174 GLY A N 1
ATOM 1303 C CA . GLY A 1 174 ? 12.812 -3.65 16.234 1 97.62 174 GLY A CA 1
ATOM 1304 C C . GLY A 1 174 ? 13.359 -3.254 14.875 1 97.62 174 GLY A C 1
ATOM 1305 O O . GLY A 1 174 ? 13.219 -3.998 13.898 1 97.62 174 GLY A O 1
ATOM 1306 N N . VAL A 1 175 ? 13.891 -2.062 14.758 1 98.62 175 VAL A N 1
ATOM 1307 C CA . VAL A 1 175 ? 14.469 -1.514 13.539 1 98.62 175 VAL A CA 1
ATOM 1308 C C . VAL A 1 175 ? 15.992 -1.47 13.656 1 98.62 175 VAL A C 1
ATOM 1310 O O . VAL A 1 175 ? 16.531 -1.102 14.711 1 98.62 175 VAL A O 1
ATOM 1313 N N . LYS A 1 176 ? 16.703 -1.896 12.656 1 98.62 176 LYS A N 1
ATOM 1314 C CA . LYS A 1 176 ? 18.172 -1.858 12.68 1 98.62 176 LYS A CA 1
ATOM 1315 C C . LYS A 1 176 ? 18.688 -0.438 12.469 1 98.62 176 LYS A C 1
ATOM 1317 O O . LYS A 1 176 ? 18.469 0.154 11.406 1 98.62 176 LYS A O 1
ATOM 1322 N N . ALA A 1 177 ? 19.328 0.077 13.445 1 98.5 177 ALA A N 1
ATOM 1323 C CA . ALA A 1 177 ? 19.922 1.409 13.328 1 98.5 177 ALA A CA 1
ATOM 1324 C C . ALA A 1 177 ? 21.25 1.359 12.586 1 98.5 177 ALA A C 1
ATOM 1326 O O . ALA A 1 177 ? 22.078 0.474 12.828 1 98.5 177 ALA A O 1
ATOM 1327 N N . VAL A 1 178 ? 21.406 2.213 11.641 1 98.12 178 VAL A N 1
ATOM 1328 C CA . VAL A 1 178 ? 22.688 2.33 10.969 1 98.12 178 VAL A CA 1
ATOM 1329 C C . VAL A 1 178 ? 23.328 3.676 11.305 1 98.12 178 VAL A C 1
ATOM 1331 O O . VAL A 1 178 ? 22.672 4.574 11.82 1 98.12 178 VAL A O 1
ATOM 1334 N N . SER A 1 179 ? 24.609 3.891 10.906 1 95.94 179 SER A N 1
ATOM 1335 C CA . SER A 1 179 ? 25.391 4.984 11.484 1 95.94 179 SER A CA 1
ATOM 1336 C C . SER A 1 179 ? 25.484 6.164 10.516 1 95.94 179 SER A C 1
ATOM 1338 O O . SER A 1 179 ? 25.922 7.246 10.898 1 95.94 179 SER A O 1
ATOM 1340 N N . SER A 1 180 ? 25.094 5.93 9.305 1 97.44 180 SER A N 1
ATOM 1341 C CA . SER A 1 180 ? 25.172 7.02 8.336 1 97.44 180 SER A CA 1
ATOM 1342 C C . SER A 1 180 ? 24.156 6.832 7.215 1 97.44 180 SER A C 1
ATOM 1344 O O . SER A 1 180 ? 23.641 5.73 7.016 1 97.44 180 SER A O 1
ATOM 1346 N N . ALA A 1 181 ? 23.906 7.883 6.531 1 97.88 181 ALA A N 1
ATOM 1347 C CA . ALA A 1 181 ? 23.047 7.805 5.348 1 97.88 181 ALA A CA 1
ATOM 1348 C C . ALA A 1 181 ? 23.656 6.875 4.297 1 97.88 181 ALA A C 1
ATOM 1350 O O . ALA A 1 181 ? 22.938 6.078 3.684 1 97.88 181 ALA A O 1
ATOM 1351 N N . GLU A 1 182 ? 24.938 6.949 4.098 1 98.44 182 GLU A N 1
ATOM 1352 C CA . GLU A 1 182 ? 25.625 6.113 3.121 1 98.44 182 GLU A CA 1
ATOM 1353 C C . GLU A 1 182 ? 25.406 4.629 3.404 1 98.44 182 GLU A C 1
ATOM 1355 O O . GLU A 1 182 ? 25.141 3.85 2.488 1 98.44 182 GLU A O 1
ATOM 1360 N N . GLU A 1 183 ? 25.516 4.324 4.668 1 98.56 183 GLU A N 1
ATOM 1361 C CA . GLU A 1 183 ? 25.281 2.936 5.059 1 98.56 183 GLU A CA 1
ATOM 1362 C C . GLU A 1 183 ? 23.844 2.52 4.781 1 98.56 183 GLU A C 1
ATOM 1364 O O . GLU A 1 183 ? 23.594 1.408 4.312 1 98.56 183 GLU A O 1
ATOM 1369 N N . LEU A 1 184 ? 22.938 3.352 5.047 1 98.81 184 LEU A N 1
ATOM 1370 C CA . LEU A 1 184 ? 21.516 3.078 4.824 1 98.81 184 LEU A CA 1
ATOM 1371 C C . LEU A 1 184 ? 21.234 2.803 3.352 1 98.81 184 LEU A C 1
ATOM 1373 O O . LEU A 1 184 ? 20.609 1.803 3.01 1 98.81 184 LEU A O 1
ATOM 1377 N N . TYR A 1 185 ? 21.719 3.66 2.496 1 98.88 185 TYR A N 1
ATOM 1378 C CA . TYR A 1 185 ? 21.469 3.57 1.062 1 98.88 185 TYR A CA 1
ATOM 1379 C C . TYR A 1 185 ? 22.172 2.365 0.457 1 98.88 185 TYR A C 1
ATOM 1381 O O . TYR A 1 185 ? 21.641 1.703 -0.434 1 98.88 185 TYR A O 1
ATOM 1389 N N . ALA A 1 186 ? 23.297 2.021 0.935 1 98.75 186 ALA A N 1
ATOM 1390 C CA . ALA A 1 186 ? 24.062 0.884 0.418 1 98.75 186 ALA A CA 1
ATOM 1391 C C . ALA A 1 186 ? 23.391 -0.435 0.789 1 98.75 186 ALA A C 1
ATOM 1393 O O . ALA A 1 186 ? 23.469 -1.414 0.044 1 98.75 186 ALA A O 1
ATOM 1394 N N . ALA A 1 187 ? 22.688 -0.423 1.871 1 98.56 187 ALA A N 1
ATOM 1395 C CA . ALA A 1 187 ? 22.156 -1.671 2.412 1 98.56 187 ALA A CA 1
ATOM 1396 C C . ALA A 1 187 ? 20.734 -1.929 1.902 1 98.56 187 ALA A C 1
ATOM 1398 O O . ALA A 1 187 ? 20.281 -3.074 1.867 1 98.56 187 ALA A O 1
ATOM 1399 N N . CYS A 1 188 ? 20.016 -0.941 1.491 1 98.88 188 CYS A N 1
ATOM 1400 C CA . CYS A 1 188 ? 18.562 -1.083 1.411 1 98.88 188 CYS A CA 1
ATOM 1401 C C . CYS A 1 188 ? 18.094 -1.054 -0.038 1 98.88 188 CYS A C 1
ATOM 1403 O O . CYS A 1 188 ? 18.578 -0.25 -0.837 1 98.88 188 CYS A O 1
ATOM 1405 N N . ASN A 1 189 ? 17.109 -1.937 -0.391 1 98.62 189 ASN A N 1
ATOM 1406 C CA . ASN A 1 189 ? 16.469 -1.996 -1.702 1 98.62 189 ASN A CA 1
ATOM 1407 C C . ASN A 1 189 ? 15.562 -0.795 -1.938 1 98.62 189 ASN A C 1
ATOM 1409 O O . ASN A 1 189 ? 15.406 -0.34 -3.072 1 98.62 189 ASN A O 1
ATOM 1413 N N . ILE A 1 190 ? 14.93 -0.355 -0.87 1 98.94 190 ILE A N 1
ATOM 1414 C CA . ILE A 1 190 ? 14 0.77 -0.872 1 98.94 190 ILE A CA 1
ATOM 1415 C C . ILE A 1 190 ? 14.383 1.758 0.229 1 98.94 190 ILE A C 1
ATOM 1417 O O . ILE A 1 190 ? 14.695 1.354 1.351 1 98.94 190 ILE A O 1
ATOM 1421 N N . VAL A 1 191 ? 14.422 3.045 -0.122 1 98.94 191 VAL A N 1
ATOM 1422 C CA . VAL A 1 191 ? 14.68 4.078 0.876 1 98.94 191 VAL A CA 1
ATOM 1423 C C . VAL A 1 191 ? 13.531 5.086 0.888 1 98.94 191 VAL A C 1
ATOM 1425 O O . VAL A 1 191 ? 13.156 5.617 -0.159 1 98.94 191 VAL A O 1
ATOM 1428 N N . SER A 1 192 ? 12.945 5.273 1.989 1 98.94 192 SER A N 1
ATOM 1429 C CA . SER A 1 192 ? 11.883 6.25 2.215 1 98.94 192 SER A CA 1
ATOM 1430 C C . SER A 1 192 ? 12.414 7.484 2.939 1 98.94 192 SER A C 1
ATOM 1432 O O . SER A 1 192 ? 13.023 7.371 4.004 1 98.94 192 SER A O 1
ATOM 1434 N N . LEU A 1 193 ? 12.125 8.664 2.391 1 98.75 193 LEU A N 1
ATOM 1435 C CA . LEU A 1 193 ? 12.688 9.914 2.893 1 98.75 193 LEU A CA 1
ATOM 1436 C C . LEU A 1 193 ? 11.695 10.633 3.801 1 98.75 193 LEU A C 1
ATOM 1438 O O . LEU A 1 193 ? 10.555 10.891 3.402 1 98.75 193 LEU A O 1
ATOM 1442 N N . HIS A 1 194 ? 12.148 11.008 4.934 1 97.81 194 HIS A N 1
ATOM 1443 C CA . HIS A 1 194 ? 11.336 11.711 5.918 1 97.81 194 HIS A CA 1
ATOM 1444 C C . HIS A 1 194 ? 12.141 12.797 6.621 1 97.81 194 HIS A C 1
ATOM 1446 O O . HIS A 1 194 ? 11.844 13.148 7.766 1 97.81 194 HIS A O 1
ATOM 1452 N N . ILE A 1 195 ? 13.164 13.281 5.969 1 95.62 195 ILE A N 1
ATOM 1453 C CA . ILE A 1 195 ? 14.047 14.305 6.52 1 95.62 195 ILE A CA 1
ATOM 1454 C C . ILE A 1 195 ? 13.43 15.688 6.297 1 95.62 195 ILE A C 1
ATOM 1456 O O . ILE A 1 195 ? 12.789 15.93 5.27 1 95.62 195 ILE A O 1
ATOM 1460 N N . PRO A 1 196 ? 13.664 16.594 7.207 1 91 196 PRO A N 1
ATOM 1461 C CA . PRO A 1 196 ? 13.203 17.969 7 1 91 196 PRO A CA 1
ATOM 1462 C C . PRO A 1 196 ? 14.062 18.719 5.996 1 91 196 PRO A C 1
ATOM 1464 O O . PRO A 1 196 ? 15.227 18.375 5.777 1 91 196 PRO A O 1
ATOM 1467 N N . ALA A 1 197 ? 13.445 19.656 5.379 1 90.5 197 ALA A N 1
ATOM 1468 C CA . ALA A 1 197 ? 14.211 20.562 4.523 1 90.5 197 ALA A CA 1
ATOM 1469 C C . ALA A 1 197 ? 14.875 21.672 5.34 1 90.5 197 ALA A C 1
ATOM 1471 O O . ALA A 1 197 ? 14.203 22.547 5.875 1 90.5 197 ALA A O 1
ATOM 1472 N N . THR A 1 198 ? 16.078 21.578 5.539 1 90.38 198 THR A N 1
ATOM 1473 C CA . THR A 1 198 ? 16.922 22.562 6.219 1 90.38 198 THR A CA 1
ATOM 1474 C C . THR A 1 198 ? 18.109 22.969 5.34 1 90.38 198 THR A C 1
ATOM 1476 O O . THR A 1 198 ? 18.281 22.422 4.246 1 90.38 198 THR A O 1
ATOM 1479 N N . ALA A 1 199 ? 18.844 23.891 5.816 1 92.5 199 ALA A N 1
ATOM 1480 C CA . ALA A 1 199 ? 20.047 24.266 5.09 1 92.5 199 ALA A CA 1
ATOM 1481 C C . ALA A 1 199 ? 21 23.094 4.953 1 92.5 199 ALA A C 1
ATOM 1483 O O . ALA A 1 199 ? 21.688 22.938 3.934 1 92.5 199 ALA A O 1
ATOM 1484 N N . GLU A 1 200 ? 20.969 22.281 5.898 1 92.44 200 GLU A N 1
ATOM 1485 C CA . GLU A 1 200 ? 21.875 21.141 5.953 1 92.44 200 GLU A CA 1
ATOM 1486 C C . GLU A 1 200 ? 21.406 20 5.051 1 92.44 200 GLU A C 1
ATOM 1488 O O . GLU A 1 200 ? 22.203 19.234 4.535 1 92.44 200 GLU A O 1
ATOM 1493 N N . THR A 1 201 ? 20.125 19.891 4.777 1 95.56 201 THR A N 1
ATOM 1494 C CA . THR A 1 201 ? 19.594 18.734 4.059 1 95.56 201 THR A CA 1
ATOM 1495 C C . THR A 1 201 ? 19.25 19.094 2.621 1 95.56 201 THR A C 1
ATOM 1497 O O . THR A 1 201 ? 18.953 18.219 1.807 1 95.56 201 THR A O 1
ATOM 1500 N N . LYS A 1 202 ? 19.344 20.344 2.361 1 97.25 202 LYS A N 1
ATOM 1501 C CA . LYS A 1 202 ? 19.047 20.781 0.996 1 97.25 202 LYS A CA 1
ATOM 1502 C C . LYS A 1 202 ? 19.969 20.078 -0.004 1 97.25 202 LYS A C 1
ATOM 1504 O O . LYS A 1 202 ? 21.188 20.047 0.174 1 97.25 202 LYS A O 1
ATOM 1509 N N . ASN A 1 203 ? 19.375 19.453 -0.974 1 97.94 203 ASN A N 1
ATOM 1510 C CA . ASN A 1 203 ? 20.047 18.766 -2.07 1 97.94 203 ASN A CA 1
ATOM 1511 C C . ASN A 1 203 ? 20.938 17.641 -1.56 1 97.94 203 ASN A C 1
ATOM 1513 O O . ASN A 1 203 ? 21.891 17.234 -2.232 1 97.94 203 ASN A O 1
ATOM 1517 N N . SER A 1 204 ? 20.609 17.156 -0.354 1 97.75 204 SER A N 1
ATOM 1518 C CA . SER A 1 204 ? 21.453 16.109 0.242 1 97.75 204 SER A CA 1
ATOM 1519 C C . SER A 1 204 ? 21.203 14.758 -0.417 1 97.75 204 SER A C 1
ATOM 1521 O O . SER A 1 204 ? 22.047 13.875 -0.356 1 97.75 204 SER A O 1
ATOM 1523 N N . ILE A 1 205 ? 20.047 14.531 -0.944 1 98.69 205 ILE A N 1
ATOM 1524 C CA . ILE A 1 205 ? 19.766 13.336 -1.724 1 98.69 205 ILE A CA 1
ATOM 1525 C C . ILE A 1 205 ? 20.297 13.508 -3.145 1 98.69 205 ILE A C 1
ATOM 1527 O O . ILE A 1 205 ? 19.562 13.945 -4.035 1 98.69 205 ILE A O 1
ATOM 1531 N N . ASN A 1 206 ? 21.531 13.148 -3.26 1 98.62 206 ASN A N 1
ATOM 1532 C CA . ASN A 1 206 ? 22.25 13.477 -4.48 1 98.62 206 ASN A CA 1
ATOM 1533 C C . ASN A 1 206 ? 22.766 12.219 -5.188 1 98.62 206 ASN A C 1
ATOM 1535 O O . ASN A 1 206 ? 22.438 11.102 -4.781 1 98.62 206 ASN A O 1
ATOM 1539 N N . TYR A 1 207 ? 23.469 12.414 -6.293 1 98.75 207 TYR A N 1
ATOM 1540 C CA . TYR A 1 207 ? 24.016 11.359 -7.145 1 98.75 207 TYR A CA 1
ATOM 1541 C C . TYR A 1 207 ? 24.797 10.344 -6.328 1 98.75 207 TYR A C 1
ATOM 1543 O O . TYR A 1 207 ? 24.547 9.141 -6.398 1 98.75 207 TYR A O 1
ATOM 1551 N N . GLU A 1 208 ? 25.719 10.828 -5.539 1 98.62 208 GLU A N 1
ATOM 1552 C CA . GLU A 1 208 ? 26.641 9.961 -4.801 1 98.62 208 GLU A CA 1
ATOM 1553 C C . GLU A 1 208 ? 25.891 9.078 -3.807 1 98.62 208 GLU A C 1
ATOM 1555 O O . GLU A 1 208 ? 26.141 7.879 -3.707 1 98.62 208 GLU A O 1
ATOM 1560 N N . LEU A 1 209 ? 25 9.68 -3.129 1 98.81 209 LEU A N 1
ATOM 1561 C CA . LEU A 1 209 ? 24.266 8.961 -2.094 1 98.81 209 LEU A CA 1
ATOM 1562 C C . LEU A 1 209 ? 23.344 7.914 -2.707 1 98.81 209 LEU A C 1
ATOM 1564 O O . LEU A 1 209 ? 23.406 6.734 -2.35 1 98.81 209 LEU A O 1
ATOM 1568 N N . VAL A 1 210 ? 22.5 8.234 -3.689 1 98.88 210 VAL A N 1
ATOM 1569 C CA . VAL A 1 210 ? 21.484 7.348 -4.27 1 98.88 210 VAL A CA 1
ATOM 1570 C C . VAL A 1 210 ? 22.172 6.266 -5.105 1 98.88 210 VAL A C 1
ATOM 1572 O O . VAL A 1 210 ? 21.672 5.141 -5.195 1 98.88 210 VAL A O 1
ATOM 1575 N N . ASN A 1 211 ? 23.281 6.586 -5.637 1 98.81 211 ASN A N 1
ATOM 1576 C CA . ASN A 1 211 ? 24.016 5.625 -6.465 1 98.81 211 ASN A CA 1
ATOM 1577 C C . ASN A 1 211 ? 24.484 4.43 -5.648 1 98.81 211 ASN A C 1
ATOM 1579 O O . ASN A 1 211 ? 24.891 3.408 -6.211 1 98.81 211 ASN A O 1
ATOM 1583 N N . LYS A 1 212 ? 24.531 4.547 -4.371 1 98.75 212 LYS A N 1
ATOM 1584 C CA . LYS A 1 212 ? 24.969 3.465 -3.5 1 98.75 212 LYS A CA 1
ATOM 1585 C C . LYS A 1 212 ? 23.922 2.369 -3.398 1 98.75 212 LYS A C 1
ATOM 1587 O O . LYS A 1 212 ? 24.203 1.261 -2.943 1 98.75 212 LYS A O 1
ATOM 1592 N N . MET A 1 213 ? 22.703 2.631 -3.805 1 98.81 213 MET A N 1
ATOM 1593 C CA . MET A 1 213 ? 21.625 1.66 -3.658 1 98.81 213 MET A CA 1
ATOM 1594 C C . MET A 1 213 ? 21.891 0.419 -4.504 1 98.81 213 MET A C 1
ATOM 1596 O O . MET A 1 213 ? 22.516 0.506 -5.562 1 98.81 213 MET A O 1
ATOM 1600 N N . PRO A 1 214 ? 21.391 -0.717 -4.062 1 98.44 214 PRO A N 1
ATOM 1601 C CA . PRO A 1 214 ? 21.5 -1.939 -4.863 1 98.44 214 PRO A CA 1
ATOM 1602 C C . PRO A 1 214 ? 20.719 -1.862 -6.176 1 98.44 214 PRO A C 1
ATOM 1604 O O . PRO A 1 214 ? 19.922 -0.943 -6.367 1 98.44 214 PRO A O 1
ATOM 1607 N N . LYS A 1 215 ? 21.047 -2.84 -7.039 1 97.38 215 LYS A N 1
ATOM 1608 C CA . LYS A 1 215 ? 20.297 -2.951 -8.289 1 97.38 215 LYS A CA 1
ATOM 1609 C C . LYS A 1 215 ? 18.797 -3.033 -8.023 1 97.38 215 LYS A C 1
ATOM 1611 O O . LYS A 1 215 ? 18.359 -3.76 -7.125 1 97.38 215 LYS A O 1
ATOM 1616 N N . GLY A 1 216 ? 18.047 -2.205 -8.789 1 97.44 216 GLY A N 1
ATOM 1617 C CA . GLY A 1 216 ? 16.609 -2.207 -8.633 1 97.44 216 GLY A CA 1
ATOM 1618 C C . GLY A 1 216 ? 16.125 -1.305 -7.516 1 97.44 216 GLY A C 1
ATOM 1619 O O . GLY A 1 216 ? 15 -1.441 -7.039 1 97.44 216 GLY A O 1
ATOM 1620 N N . GLY A 1 217 ? 16.953 -0.382 -7.039 1 98.56 217 GLY A N 1
ATOM 1621 C CA . GLY A 1 217 ? 16.641 0.5 -5.926 1 98.56 217 GLY A CA 1
ATOM 1622 C C . GLY A 1 217 ? 15.438 1.377 -6.18 1 98.56 217 GLY A C 1
ATOM 1623 O O . GLY A 1 217 ? 15.203 1.808 -7.312 1 98.56 217 GLY A O 1
ATOM 1624 N N . VAL A 1 218 ? 14.625 1.64 -5.156 1 98.94 218 VAL A N 1
ATOM 1625 C CA . VAL A 1 218 ? 13.469 2.52 -5.207 1 98.94 218 VAL A CA 1
ATOM 1626 C C . VAL A 1 218 ? 13.625 3.645 -4.188 1 98.94 218 VAL A C 1
ATOM 1628 O O . VAL A 1 218 ? 13.836 3.389 -2.998 1 98.94 218 VAL A O 1
ATOM 1631 N N . LEU A 1 219 ? 13.586 4.836 -4.695 1 98.94 219 LEU A N 1
ATOM 1632 C CA . LEU A 1 219 ? 13.594 6.02 -3.846 1 98.94 219 LEU A CA 1
ATOM 1633 C C . LEU A 1 219 ? 12.188 6.582 -3.688 1 98.94 219 LEU A C 1
ATOM 1635 O O . LEU A 1 219 ? 11.523 6.898 -4.68 1 98.94 219 LEU A O 1
ATOM 1639 N N . VAL A 1 220 ? 11.695 6.664 -2.475 1 98.94 220 VAL A N 1
ATOM 1640 C CA . VAL A 1 220 ? 10.359 7.172 -2.162 1 98.94 220 VAL A CA 1
ATOM 1641 C C . VAL A 1 220 ? 10.477 8.477 -1.376 1 98.94 220 VAL A C 1
ATOM 1643 O O . VAL A 1 220 ? 11.062 8.5 -0.291 1 98.94 220 VAL A O 1
ATOM 1646 N N . ASN A 1 221 ? 9.898 9.555 -1.9 1 98.81 221 ASN A N 1
ATOM 1647 C CA . ASN A 1 221 ? 9.992 10.844 -1.221 1 98.81 221 ASN A CA 1
ATOM 1648 C C . ASN A 1 221 ? 8.609 11.375 -0.834 1 98.81 221 ASN A C 1
ATOM 1650 O O . ASN A 1 221 ? 7.812 11.727 -1.702 1 98.81 221 ASN A O 1
ATOM 1654 N N . THR A 1 222 ? 8.352 11.422 0.423 1 98.06 222 THR A N 1
ATOM 1655 C CA . THR A 1 222 ? 7.148 12.07 0.935 1 98.06 222 THR A CA 1
ATOM 1656 C C . THR A 1 222 ? 7.508 13.297 1.765 1 98.06 222 THR A C 1
ATOM 1658 O O . THR A 1 222 ? 6.66 13.852 2.469 1 98.06 222 THR A O 1
ATOM 1661 N N . ALA A 1 223 ? 8.828 13.648 1.739 1 95.62 223 ALA A N 1
ATOM 1662 C CA . ALA A 1 223 ? 9.305 14.852 2.41 1 95.62 223 ALA A CA 1
ATOM 1663 C C . ALA A 1 223 ? 9.211 16.062 1.49 1 95.62 223 ALA A C 1
ATOM 1665 O O . ALA A 1 223 ? 8.195 16.266 0.82 1 95.62 223 ALA A O 1
ATOM 1666 N N . ARG A 1 224 ? 10.141 16.969 1.537 1 94.19 224 ARG A N 1
ATOM 1667 C CA . ARG A 1 224 ? 10.141 18.172 0.715 1 94.19 224 ARG A CA 1
ATOM 1668 C C . ARG A 1 224 ? 10.984 17.969 -0.542 1 94.19 224 ARG A C 1
ATOM 1670 O O . ARG A 1 224 ? 11.953 17.219 -0.532 1 94.19 224 ARG A O 1
ATOM 1677 N N . LYS A 1 225 ? 10.594 18.578 -1.606 1 95.81 225 LYS A N 1
ATOM 1678 C CA . LYS A 1 225 ? 11.312 18.391 -2.861 1 95.81 225 LYS A CA 1
ATOM 1679 C C . LYS A 1 225 ? 12.711 19 -2.791 1 95.81 225 LYS A C 1
ATOM 1681 O O . LYS A 1 225 ? 13.617 18.578 -3.512 1 95.81 225 LYS A O 1
ATOM 1686 N N . GLU A 1 226 ? 12.953 19.922 -1.826 1 96.12 226 GLU A N 1
ATOM 1687 C CA . GLU A 1 226 ? 14.211 20.641 -1.704 1 96.12 226 GLU A CA 1
ATOM 1688 C C . GLU A 1 226 ? 15.344 19.719 -1.25 1 96.12 226 GLU A C 1
ATOM 1690 O O . GLU A 1 226 ? 16.516 20.031 -1.464 1 96.12 226 GLU A O 1
ATOM 1695 N N . VAL A 1 227 ? 15.008 18.609 -0.676 1 97.81 227 VAL A N 1
ATOM 1696 C CA . VAL A 1 227 ? 16.047 17.734 -0.183 1 97.81 227 VAL A CA 1
ATOM 1697 C C . VAL A 1 227 ? 16.672 16.953 -1.348 1 97.81 227 VAL A C 1
ATOM 1699 O O . VAL A 1 227 ? 17.75 16.391 -1.221 1 97.81 227 VAL A O 1
ATOM 1702 N N . ILE A 1 228 ? 15.984 16.906 -2.518 1 98.69 228 ILE A N 1
ATOM 1703 C CA . ILE A 1 228 ? 16.438 16.172 -3.689 1 98.69 228 ILE A CA 1
ATOM 1704 C C . ILE A 1 228 ? 17.297 17.062 -4.574 1 98.69 228 ILE A C 1
ATOM 1706 O O . ILE A 1 228 ? 16.891 18.172 -4.922 1 98.69 228 ILE A O 1
ATOM 1710 N N . ASN A 1 229 ? 18.438 16.703 -4.836 1 98.69 229 ASN A N 1
ATOM 1711 C CA . ASN A 1 229 ? 19.172 17.297 -5.949 1 98.69 229 ASN A CA 1
ATOM 1712 C C . ASN A 1 229 ? 18.688 16.766 -7.293 1 98.69 229 ASN A C 1
ATOM 1714 O O . ASN A 1 229 ? 19.203 15.766 -7.805 1 98.69 229 ASN A O 1
ATOM 1718 N N . GLU A 1 230 ? 17.719 17.453 -7.863 1 98.69 230 GLU A N 1
ATOM 1719 C CA . GLU A 1 230 ? 16.984 16.938 -9.008 1 98.69 230 GLU A CA 1
ATOM 1720 C C . GLU A 1 230 ? 17.906 16.734 -10.211 1 98.69 230 GLU A C 1
ATOM 1722 O O . GLU A 1 230 ? 17.812 15.727 -10.906 1 98.69 230 GLU A O 1
ATOM 1727 N N . ALA A 1 231 ? 18.797 17.703 -10.414 1 98.56 231 ALA A N 1
ATOM 1728 C CA . ALA A 1 231 ? 19.703 17.594 -11.547 1 98.56 231 ALA A CA 1
ATOM 1729 C C . ALA A 1 231 ? 20.578 16.344 -11.438 1 98.56 231 ALA A C 1
ATOM 1731 O O . ALA A 1 231 ? 20.75 15.609 -12.406 1 98.56 231 ALA A O 1
ATOM 1732 N N . GLU A 1 232 ? 21.078 16.109 -10.305 1 98.75 232 GLU A N 1
ATOM 1733 C CA . GLU A 1 232 ? 21.938 14.945 -10.086 1 98.75 232 GLU A CA 1
ATOM 1734 C C . GLU A 1 232 ? 21.156 13.648 -10.133 1 98.75 232 GLU A C 1
ATOM 1736 O O . GLU A 1 232 ? 21.656 12.625 -10.602 1 98.75 232 GLU A O 1
ATOM 1741 N N . LEU A 1 233 ? 19.984 13.672 -9.625 1 98.81 233 LEU A N 1
ATOM 1742 C CA . LEU A 1 233 ? 19.172 12.469 -9.656 1 98.81 233 LEU A CA 1
ATOM 1743 C C . LEU A 1 233 ? 18.797 12.094 -11.094 1 98.81 233 LEU A C 1
ATOM 1745 O O . LEU A 1 233 ? 18.797 10.914 -11.453 1 98.81 233 LEU A O 1
ATOM 1749 N N . ILE A 1 234 ? 18.453 13.125 -11.906 1 98.81 234 ILE A N 1
ATOM 1750 C CA . ILE A 1 234 ? 18.156 12.891 -13.312 1 98.81 234 ILE A CA 1
ATOM 1751 C C . ILE A 1 234 ? 19.344 12.242 -14.008 1 98.81 234 ILE A C 1
ATOM 1753 O O . ILE A 1 234 ? 19.203 11.242 -14.711 1 98.81 234 ILE A O 1
ATOM 1757 N N . LYS A 1 235 ? 20.516 12.812 -13.75 1 98.75 235 LYS A N 1
ATOM 1758 C CA . LYS A 1 235 ? 21.734 12.242 -14.312 1 98.75 235 LYS A CA 1
ATOM 1759 C C . LYS A 1 235 ? 21.906 10.789 -13.898 1 98.75 235 LYS A C 1
ATOM 1761 O O . LYS A 1 235 ? 22.188 9.93 -14.734 1 98.75 235 LYS A O 1
ATOM 1766 N N . LEU A 1 236 ? 21.734 10.531 -12.656 1 98.88 236 LEU A N 1
ATOM 1767 C CA . LEU A 1 236 ? 21.906 9.188 -12.125 1 98.88 236 LEU A CA 1
ATOM 1768 C C . LEU A 1 236 ? 20.922 8.219 -12.773 1 98.88 236 LEU A C 1
ATOM 1770 O O . LEU A 1 236 ? 21.297 7.125 -13.195 1 98.88 236 LEU A O 1
ATOM 1774 N N . MET A 1 237 ? 19.672 8.586 -12.852 1 98.75 237 MET A N 1
ATOM 1775 C CA . MET A 1 237 ? 18.625 7.707 -13.359 1 98.75 237 MET A CA 1
ATOM 1776 C C . MET A 1 237 ? 18.844 7.426 -14.852 1 98.75 237 MET A C 1
ATOM 1778 O O . MET A 1 237 ? 18.391 6.398 -15.359 1 98.75 237 MET A O 1
ATOM 1782 N N . GLU A 1 238 ? 19.438 8.336 -15.555 1 98.62 238 GLU A N 1
ATOM 1783 C CA . GLU A 1 238 ? 19.812 8.062 -16.938 1 98.62 238 GLU A CA 1
ATOM 1784 C C . GLU A 1 238 ? 20.844 6.945 -17.016 1 98.62 238 GLU A C 1
ATOM 1786 O O . GLU A 1 238 ? 20.828 6.133 -17.938 1 98.62 238 GLU A O 1
ATOM 1791 N N . GLU A 1 239 ? 21.734 6.914 -16.078 1 98.44 239 GLU A N 1
ATOM 1792 C CA . GLU A 1 239 ? 22.797 5.926 -16.062 1 98.44 239 GLU A CA 1
ATOM 1793 C C . GLU A 1 239 ? 22.328 4.613 -15.438 1 98.44 239 GLU A C 1
ATOM 1795 O O . GLU A 1 239 ? 22.656 3.535 -15.938 1 98.44 239 GLU A O 1
ATOM 1800 N N . ARG A 1 240 ? 21.609 4.766 -14.383 1 98.31 240 ARG A N 1
ATOM 1801 C CA . ARG A 1 240 ? 21.031 3.621 -13.688 1 98.31 240 ARG A CA 1
ATOM 1802 C C . ARG A 1 240 ? 19.594 3.373 -14.133 1 98.31 240 ARG A C 1
ATOM 1804 O O . ARG A 1 240 ? 18.656 3.871 -13.516 1 98.31 240 ARG A O 1
ATOM 1811 N N . THR A 1 241 ? 19.438 2.457 -15.055 1 98 241 THR A N 1
ATOM 1812 C CA . THR A 1 241 ? 18.141 2.246 -15.688 1 98 241 THR A CA 1
ATOM 1813 C C . THR A 1 241 ? 17.234 1.373 -14.812 1 98 241 THR A C 1
ATOM 1815 O O . THR A 1 241 ? 16.062 1.176 -15.117 1 98 241 THR A O 1
ATOM 1818 N N . ASP A 1 242 ? 17.828 0.938 -13.695 1 97.81 242 ASP A N 1
ATOM 1819 C CA . ASP A 1 242 ? 17.094 0.055 -12.789 1 97.81 242 ASP A CA 1
ATOM 1820 C C . ASP A 1 242 ? 16.422 0.848 -11.672 1 97.81 242 ASP A C 1
ATOM 1822 O O . ASP A 1 242 ? 15.547 0.329 -10.977 1 97.81 242 ASP A O 1
ATOM 1826 N N . LEU A 1 243 ? 16.797 2.105 -11.492 1 98.62 243 LEU A N 1
ATOM 1827 C CA . LEU A 1 243 ? 16.328 2.896 -10.359 1 98.62 243 LEU A CA 1
ATOM 1828 C C . LEU A 1 243 ? 14.93 3.447 -10.625 1 98.62 243 LEU A C 1
ATOM 1830 O O . LEU A 1 243 ? 14.625 3.867 -11.742 1 98.62 243 LEU A O 1
ATOM 1834 N N . LYS A 1 244 ? 14.109 3.457 -9.617 1 98.81 244 LYS A N 1
ATOM 1835 C CA . LYS A 1 244 ? 12.805 4.113 -9.656 1 98.81 244 LYS A CA 1
ATOM 1836 C C . LYS A 1 244 ? 12.711 5.23 -8.625 1 98.81 244 LYS A C 1
ATOM 1838 O O . LYS A 1 244 ? 13.312 5.141 -7.555 1 98.81 244 LYS A O 1
ATOM 1843 N N . TYR A 1 245 ? 12 6.254 -8.977 1 98.94 245 TYR A N 1
ATOM 1844 C CA . TYR A 1 245 ? 11.789 7.402 -8.102 1 98.94 245 TYR A CA 1
ATOM 1845 C C . TYR A 1 245 ? 10.312 7.773 -8.047 1 98.94 245 TYR A C 1
ATOM 1847 O O . TYR A 1 245 ? 9.695 8.078 -9.07 1 98.94 245 TYR A O 1
ATOM 1855 N N . VAL A 1 246 ? 9.703 7.688 -6.875 1 98.88 246 VAL A N 1
ATOM 1856 C CA . VAL A 1 246 ? 8.312 8.094 -6.664 1 98.88 246 VAL A CA 1
ATOM 1857 C C . VAL A 1 246 ? 8.242 9.141 -5.555 1 98.88 246 VAL A C 1
ATOM 1859 O O . VAL A 1 246 ? 8.93 9.023 -4.539 1 98.88 246 VAL A O 1
ATOM 1862 N N . THR A 1 247 ? 7.406 10.203 -5.77 1 98.81 247 THR A N 1
ATOM 1863 C CA . THR A 1 247 ? 7.441 11.328 -4.844 1 98.81 247 THR A CA 1
ATOM 1864 C C . THR A 1 247 ? 6.051 11.938 -4.672 1 98.81 247 THR A C 1
ATOM 1866 O O . THR A 1 247 ? 5.281 12.016 -5.633 1 98.81 247 THR A O 1
ATOM 1869 N N . ASP A 1 248 ? 5.746 12.375 -3.445 1 98.56 248 ASP A N 1
ATOM 1870 C CA . ASP A 1 248 ? 4.473 13.008 -3.119 1 98.56 248 ASP A CA 1
ATOM 1871 C C . ASP A 1 248 ? 4.566 14.523 -3.244 1 98.56 248 ASP A C 1
ATOM 1873 O O . ASP A 1 248 ? 3.814 15.258 -2.596 1 98.56 248 ASP A O 1
ATOM 1877 N N . ILE A 1 249 ? 5.48 15.008 -3.92 1 96.75 249 ILE A N 1
ATOM 1878 C CA . ILE A 1 249 ? 5.648 16.422 -4.203 1 96.75 249 ILE A CA 1
ATOM 1879 C C . ILE A 1 249 ? 6.273 16.609 -5.582 1 96.75 249 ILE A C 1
ATOM 1881 O O . ILE A 1 249 ? 7.352 16.078 -5.859 1 96.75 249 ILE A O 1
ATOM 1885 N N . MET A 1 250 ? 5.621 17.312 -6.449 1 97.25 250 MET A N 1
ATOM 1886 C CA . MET A 1 250 ? 6.074 17.453 -7.828 1 97.25 250 MET A CA 1
ATOM 1887 C C . MET A 1 250 ? 7.391 18.219 -7.895 1 97.25 250 MET A C 1
ATOM 1889 O O . MET A 1 250 ? 7.477 19.359 -7.43 1 97.25 250 MET A O 1
ATOM 1893 N N . PRO A 1 251 ? 8.359 17.578 -8.469 1 97.81 251 PRO A N 1
ATOM 1894 C CA . PRO A 1 251 ? 9.641 18.266 -8.633 1 97.81 251 PRO A CA 1
ATOM 1895 C C . PRO A 1 251 ? 9.547 19.469 -9.57 1 97.81 251 PRO A C 1
ATOM 1897 O O . PRO A 1 251 ? 8.602 19.562 -10.359 1 97.81 251 PRO A O 1
ATOM 1900 N N . VAL A 1 252 ? 10.523 20.312 -9.422 1 97.56 252 VAL A N 1
ATOM 1901 C CA . VAL A 1 252 ? 10.648 21.422 -10.375 1 97.56 252 VAL A CA 1
ATOM 1902 C C . VAL A 1 252 ? 10.883 20.859 -11.781 1 97.56 252 VAL A C 1
ATOM 1904 O O . VAL A 1 252 ? 10.289 21.344 -12.75 1 97.56 252 VAL A O 1
ATOM 1907 N N . ALA A 1 253 ? 11.633 19.797 -11.891 1 98.31 253 ALA A N 1
ATOM 1908 C CA . ALA A 1 253 ? 11.992 19.203 -13.18 1 98.31 253 ALA A CA 1
ATOM 1909 C C . ALA A 1 253 ? 11.023 18.094 -13.562 1 98.31 253 ALA A C 1
ATOM 1911 O O . ALA A 1 253 ? 11.414 17.109 -14.195 1 98.31 253 ALA A O 1
ATOM 1912 N N . HIS A 1 254 ? 9.852 18.203 -13.219 1 98.38 254 HIS A N 1
ATOM 1913 C CA . HIS A 1 254 ? 8.844 17.172 -13.445 1 98.38 254 HIS A CA 1
ATOM 1914 C C . HIS A 1 254 ? 8.781 16.781 -14.914 1 98.38 254 HIS A C 1
ATOM 1916 O O . HIS A 1 254 ? 8.727 15.602 -15.25 1 98.38 254 HIS A O 1
ATOM 1922 N N . ALA A 1 255 ? 8.719 17.781 -15.742 1 98.06 255 ALA A N 1
ATOM 1923 C CA . ALA A 1 255 ? 8.609 17.516 -17.172 1 98.06 255 ALA A CA 1
ATOM 1924 C C . ALA A 1 255 ? 9.758 16.625 -17.656 1 98.06 255 ALA A C 1
ATOM 1926 O O . ALA A 1 255 ? 9.539 15.672 -18.406 1 98.06 255 ALA A O 1
ATOM 1927 N N . GLU A 1 256 ? 10.914 16.906 -17.203 1 98.5 256 GLU A N 1
ATOM 1928 C CA . GLU A 1 256 ? 12.086 16.141 -17.594 1 98.5 256 GLU A CA 1
ATOM 1929 C C . GLU A 1 256 ? 12.031 14.727 -17.031 1 98.5 256 GLU A C 1
ATOM 1931 O O . GLU A 1 256 ? 12.297 13.758 -17.75 1 98.5 256 GLU A O 1
ATOM 1936 N N . PHE A 1 257 ? 11.711 14.594 -15.758 1 98.69 257 PHE A N 1
ATOM 1937 C CA . PHE A 1 257 ? 11.547 13.289 -15.141 1 98.69 257 PHE A CA 1
ATOM 1938 C C . PHE A 1 257 ? 10.547 12.445 -15.922 1 98.69 257 PHE A C 1
ATOM 1940 O O . PHE A 1 257 ? 10.812 11.281 -16.234 1 98.69 257 PHE A O 1
ATOM 1947 N N . SER A 1 258 ? 9.398 13.039 -16.203 1 98.19 258 SER A N 1
ATOM 1948 C CA . SER A 1 258 ? 8.297 12.336 -16.859 1 98.19 258 SER A CA 1
ATOM 1949 C C . SER A 1 258 ? 8.695 11.867 -18.25 1 98.19 258 SER A C 1
ATOM 1951 O O . SER A 1 258 ? 8.352 10.758 -18.672 1 98.19 258 SER A O 1
ATOM 1953 N N . GLU A 1 259 ? 9.359 12.68 -18.938 1 98.06 259 GLU A N 1
ATOM 1954 C CA . GLU A 1 259 ? 9.773 12.375 -20.312 1 98.06 259 GLU A CA 1
ATOM 1955 C C . GLU A 1 259 ? 10.844 11.289 -20.328 1 98.06 259 GLU A C 1
ATOM 1957 O O . GLU A 1 259 ? 10.75 10.336 -21.109 1 98.06 259 GLU A O 1
ATOM 1962 N N . LYS A 1 260 ? 11.789 11.352 -19.516 1 98.25 260 LYS A N 1
ATOM 1963 C CA . LYS A 1 260 ? 12.977 10.5 -19.594 1 98.25 260 LYS A CA 1
ATOM 1964 C C . LYS A 1 260 ? 12.742 9.164 -18.891 1 98.25 260 LYS A C 1
ATOM 1966 O O . LYS A 1 260 ? 13.367 8.156 -19.25 1 98.25 260 LYS A O 1
ATOM 1971 N N . PHE A 1 261 ? 11.883 9.172 -17.922 1 98.38 261 PHE A N 1
ATOM 1972 C CA . PHE A 1 261 ? 11.867 7.996 -17.062 1 98.38 261 PHE A CA 1
ATOM 1973 C C . PHE A 1 261 ? 10.461 7.426 -16.953 1 98.38 261 PHE A C 1
ATOM 1975 O O . PHE A 1 261 ? 10.031 7.035 -15.859 1 98.38 261 PHE A O 1
ATOM 1982 N N . ALA A 1 262 ? 9.758 7.375 -18.016 1 95.75 262 ALA A N 1
ATOM 1983 C CA . ALA A 1 262 ? 8.461 6.707 -18.078 1 95.75 262 ALA A CA 1
ATOM 1984 C C . ALA A 1 262 ? 8.555 5.277 -17.562 1 95.75 262 ALA A C 1
ATOM 1986 O O . ALA A 1 262 ? 9.438 4.516 -17.969 1 95.75 262 ALA A O 1
ATOM 1987 N N . GLY A 1 263 ? 7.664 4.953 -16.594 1 96.06 263 GLY A N 1
ATOM 1988 C CA . GLY A 1 263 ? 7.664 3.607 -16.031 1 96.06 263 GLY A CA 1
ATOM 1989 C C . GLY A 1 263 ? 8.586 3.453 -14.836 1 96.06 263 GLY A C 1
ATOM 1990 O O . GLY A 1 263 ? 8.625 2.395 -14.211 1 96.06 263 GLY A O 1
ATOM 1991 N N . ARG A 1 264 ? 9.328 4.516 -14.477 1 98 264 ARG A N 1
ATOM 1992 C CA . ARG A 1 264 ? 10.273 4.445 -13.359 1 98 264 ARG A CA 1
ATOM 1993 C C . ARG A 1 264 ? 10.125 5.648 -12.438 1 98 264 ARG A C 1
ATOM 1995 O O . ARG A 1 264 ? 10.828 5.766 -11.438 1 98 264 ARG A O 1
ATOM 2002 N N . TYR A 1 265 ? 9.211 6.551 -12.859 1 98.69 265 TYR A N 1
ATOM 2003 C CA . TYR A 1 265 ? 9 7.801 -12.141 1 98.69 265 TYR A CA 1
ATOM 2004 C C . TYR A 1 265 ? 7.516 8.078 -11.945 1 98.69 265 TYR A C 1
ATOM 2006 O O . TYR A 1 265 ? 6.707 7.812 -12.844 1 98.69 265 TYR A O 1
ATOM 2014 N N . PHE A 1 266 ? 7.238 8.609 -10.75 1 98.75 266 PHE A N 1
ATOM 2015 C CA . PHE A 1 266 ? 5.883 9.055 -10.461 1 98.75 266 PHE A CA 1
ATOM 2016 C C . PHE A 1 266 ? 5.891 10.203 -9.461 1 98.75 266 PHE A C 1
ATOM 2018 O O . PHE A 1 266 ? 6.668 10.195 -8.508 1 98.75 266 PHE A O 1
ATOM 2025 N N . ALA A 1 267 ? 5.043 11.18 -9.711 1 98.62 267 ALA A N 1
ATOM 2026 C CA . ALA A 1 267 ? 4.809 12.258 -8.758 1 98.62 267 ALA A CA 1
ATOM 2027 C C . ALA A 1 267 ? 3.32 12.57 -8.633 1 98.62 267 ALA A C 1
ATOM 2029 O O . ALA A 1 267 ? 2.598 12.594 -9.633 1 98.62 267 ALA A O 1
ATOM 2030 N N . THR A 1 268 ? 2.896 12.773 -7.422 1 98.19 268 THR A N 1
ATOM 2031 C CA . THR A 1 268 ? 1.553 13.32 -7.273 1 98.19 268 THR A CA 1
ATOM 2032 C C . THR A 1 268 ? 1.485 14.742 -7.824 1 98.19 268 THR A C 1
ATOM 2034 O O . THR A 1 268 ? 2.469 15.484 -7.766 1 98.19 268 THR A O 1
ATOM 2037 N N . PRO A 1 269 ? 0.349 15.125 -8.328 1 97.19 269 PRO A N 1
ATOM 2038 C CA . PRO A 1 269 ? 0.238 16.484 -8.875 1 97.19 269 PRO A CA 1
ATOM 2039 C C . PRO A 1 269 ? 0.239 17.562 -7.793 1 97.19 269 PRO A C 1
ATOM 2041 O O . PRO A 1 269 ? 0.59 18.703 -8.062 1 97.19 269 PRO A O 1
ATOM 2044 N N . LYS A 1 270 ? -0.206 17.297 -6.672 1 95.69 270 LYS A N 1
ATOM 2045 C CA . LYS A 1 270 ? -0.209 18.125 -5.465 1 95.69 270 LYS A CA 1
ATOM 2046 C C . LYS A 1 270 ? 0.159 17.297 -4.234 1 95.69 270 LYS A C 1
ATOM 2048 O O . LYS A 1 270 ? -0.332 16.172 -4.062 1 95.69 270 LYS A O 1
ATOM 2053 N N . LYS A 1 271 ? 1.084 17.891 -3.553 1 96 271 LYS A N 1
ATOM 2054 C CA . LYS A 1 271 ? 1.454 17.172 -2.336 1 96 271 LYS A CA 1
ATOM 2055 C C . LYS A 1 271 ? 0.218 16.781 -1.531 1 96 271 LYS A C 1
ATOM 2057 O O . LYS A 1 271 ? -0.668 17.609 -1.306 1 96 271 LYS A O 1
ATOM 2062 N N . MET A 1 272 ? 0.176 15.516 -1.043 1 96.88 272 MET A N 1
ATOM 2063 C CA . MET A 1 272 ? -1.09 15.07 -0.465 1 96.88 272 MET A CA 1
ATOM 2064 C C . MET A 1 272 ? -0.85 14.188 0.756 1 96.88 272 MET A C 1
ATOM 2066 O O . MET A 1 272 ? -1.79 13.609 1.303 1 96.88 272 MET A O 1
ATOM 2070 N N . GLY A 1 273 ? 0.354 14.016 1.186 1 96.69 273 GLY A N 1
ATOM 2071 C CA . GLY A 1 273 ? 0.683 13.133 2.291 1 96.69 273 GLY A CA 1
ATOM 2072 C C . GLY A 1 273 ? -0.178 13.367 3.52 1 96.69 273 GLY A C 1
ATOM 2073 O O . GLY A 1 273 ? -0.695 12.414 4.109 1 96.69 273 GLY A O 1
ATOM 2074 N N . ALA A 1 274 ? -0.368 14.609 3.789 1 95.12 274 ALA A N 1
ATOM 2075 C CA . ALA A 1 274 ? -1.109 14.984 4.992 1 95.12 274 ALA A CA 1
ATOM 2076 C C . ALA A 1 274 ? -2.592 15.172 4.684 1 95.12 274 ALA A C 1
ATOM 2078 O O . ALA A 1 274 ? -3.387 15.461 5.586 1 95.12 274 ALA A O 1
ATOM 2079 N N . GLN A 1 275 ? -2.988 15.062 3.461 1 94.88 275 GLN A N 1
ATOM 2080 C CA . GLN A 1 275 ? -4.332 15.43 3.027 1 94.88 275 GLN A CA 1
ATOM 2081 C C . GLN A 1 275 ? -5.309 14.266 3.221 1 94.88 275 GLN A C 1
ATOM 2083 O O . GLN A 1 275 ? -5.812 13.711 2.246 1 94.88 275 GLN A O 1
ATOM 2088 N N . THR A 1 276 ? -5.66 14 4.48 1 97.56 276 THR A N 1
ATOM 2089 C CA . THR A 1 276 ? -6.688 13.031 4.84 1 97.56 276 THR A CA 1
ATOM 2090 C C . THR A 1 276 ? -7.664 13.625 5.852 1 97.56 276 THR A C 1
ATOM 2092 O O . THR A 1 276 ? -7.312 14.555 6.586 1 97.56 276 THR A O 1
ATOM 2095 N N . ALA A 1 277 ? -8.859 13.117 5.852 1 96.94 277 ALA A N 1
ATOM 2096 C CA . ALA A 1 277 ? -9.859 13.547 6.828 1 96.94 277 ALA A CA 1
ATOM 2097 C C . ALA A 1 277 ? -9.344 13.367 8.25 1 96.94 277 ALA A C 1
ATOM 2099 O O . ALA A 1 277 ? -9.477 14.266 9.086 1 96.94 277 ALA A O 1
ATOM 2100 N N . GLU A 1 278 ? -8.734 12.258 8.508 1 98.12 278 GLU A N 1
ATOM 2101 C CA . GLU A 1 278 ? -8.211 11.938 9.828 1 98.12 278 GLU A CA 1
ATOM 2102 C C . GLU A 1 278 ? -7.129 12.922 10.258 1 98.12 278 GLU A C 1
ATOM 2104 O O . GLU A 1 278 ? -7.145 13.422 11.383 1 98.12 278 GLU A O 1
ATOM 2109 N N . ALA A 1 279 ? -6.203 13.203 9.344 1 97.38 279 ALA A N 1
ATOM 2110 C CA . ALA A 1 279 ? -5.117 14.133 9.656 1 97.38 279 ALA A CA 1
ATOM 2111 C C . ALA A 1 279 ? -5.656 15.516 9.992 1 97.38 279 ALA A C 1
ATOM 2113 O O . ALA A 1 279 ? -5.172 16.172 10.922 1 97.38 279 ALA A O 1
ATOM 2114 N N . ASN A 1 280 ? -6.621 15.945 9.227 1 96.44 280 ASN A N 1
ATOM 2115 C CA . ASN A 1 280 ? -7.242 17.25 9.453 1 96.44 280 ASN A CA 1
ATOM 2116 C C . ASN A 1 280 ? -7.922 17.312 10.82 1 96.44 280 ASN A C 1
ATOM 2118 O O . ASN A 1 280 ? -7.742 18.266 11.562 1 96.44 280 ASN A O 1
ATOM 2122 N N . ILE A 1 281 ? -8.68 16.328 11.156 1 97.62 281 ILE A N 1
ATOM 2123 C CA . ILE A 1 281 ? -9.383 16.25 12.43 1 97.62 281 ILE A CA 1
ATOM 2124 C C . ILE A 1 281 ? -8.383 16.234 13.578 1 97.62 281 ILE A C 1
ATOM 2126 O O . ILE A 1 281 ? -8.5 17.016 14.523 1 97.62 281 ILE A O 1
ATOM 2130 N N . ASN A 1 282 ? -7.363 15.367 13.414 1 98.06 282 ASN A N 1
ATOM 2131 C CA . ASN A 1 282 ? -6.328 15.25 14.438 1 98.06 282 ASN A CA 1
ATOM 2132 C C . ASN A 1 282 ? -5.629 16.578 14.688 1 98.06 282 ASN A C 1
ATOM 2134 O O . ASN A 1 282 ? -5.438 16.969 15.844 1 98.06 282 ASN A O 1
ATOM 2138 N N . ALA A 1 283 ? -5.273 17.234 13.648 1 97.88 283 ALA A N 1
ATOM 2139 C CA . ALA A 1 283 ? -4.52 18.469 13.75 1 97.88 283 ALA A CA 1
ATOM 2140 C C . ALA A 1 283 ? -5.359 19.578 14.398 1 97.88 283 ALA A C 1
ATOM 2142 O O . ALA A 1 283 ? -4.863 20.328 15.234 1 97.88 283 ALA A O 1
ATOM 2143 N N . GLY A 1 284 ? -6.625 19.641 14.039 1 98.19 284 GLY A N 1
ATOM 2144 C CA . GLY A 1 284 ? -7.516 20.625 14.633 1 98.19 284 GLY A CA 1
ATOM 2145 C C . GLY A 1 284 ? -7.695 20.438 16.125 1 98.19 284 GLY A C 1
ATOM 2146 O O . GLY A 1 284 ? -7.562 21.391 16.891 1 98.19 284 GLY A O 1
ATOM 2147 N N . ILE A 1 285 ? -7.934 19.266 16.531 1 98.44 285 ILE A N 1
ATOM 2148 C CA . ILE A 1 285 ? -8.172 18.953 17.938 1 98.44 285 ILE A CA 1
ATOM 2149 C C . ILE A 1 285 ? -6.887 19.172 18.734 1 98.44 285 ILE A C 1
ATOM 2151 O O . ILE A 1 285 ? -6.918 19.719 19.828 1 98.44 285 ILE A O 1
ATOM 2155 N N . ALA A 1 286 ? -5.781 18.734 18.125 1 98.44 286 ALA A N 1
ATOM 2156 C CA . ALA A 1 286 ? -4.488 18.953 18.781 1 98.44 286 ALA A CA 1
ATOM 2157 C C . ALA A 1 286 ? -4.223 20.438 18.984 1 98.44 286 ALA A C 1
ATOM 2159 O O . ALA A 1 286 ? -3.711 20.844 20.031 1 98.44 286 ALA A O 1
ATOM 2160 N N . ALA A 1 287 ? -4.551 21.203 18 1 98.62 287 ALA A N 1
ATOM 2161 C CA . ALA A 1 287 ? -4.359 22.641 18.109 1 98.62 287 ALA A CA 1
ATOM 2162 C C . ALA A 1 287 ? -5.152 23.219 19.266 1 98.62 287 ALA A C 1
ATOM 2164 O O . ALA A 1 287 ? -4.633 24.031 20.047 1 98.62 287 ALA A O 1
ATOM 2165 N N . ALA A 1 288 ? -6.391 22.797 19.422 1 98.75 288 ALA A N 1
ATOM 2166 C CA . ALA A 1 288 ? -7.246 23.266 20.516 1 98.75 288 ALA A CA 1
ATOM 2167 C C . ALA A 1 288 ? -6.652 22.875 21.859 1 98.75 288 ALA A C 1
ATOM 2169 O O . ALA A 1 288 ? -6.598 23.703 22.781 1 98.75 288 ALA A O 1
ATOM 2170 N N . ARG A 1 289 ? -6.184 21.672 21.922 1 98.62 289 ARG A N 1
ATOM 2171 C CA . ARG A 1 289 ? -5.594 21.188 23.172 1 98.62 289 ARG A CA 1
ATOM 2172 C C . ARG A 1 289 ? -4.344 21.984 23.516 1 98.62 289 ARG A C 1
ATOM 2174 O O . ARG A 1 289 ? -4.121 22.328 24.688 1 98.62 289 ARG A O 1
ATOM 2181 N N . GLN A 1 290 ? -3.545 22.266 22.547 1 98.69 290 GLN A N 1
ATOM 2182 C CA . GLN A 1 290 ? -2.322 23.031 22.75 1 98.69 290 GLN A CA 1
ATOM 2183 C C . GLN A 1 290 ? -2.639 24.453 23.219 1 98.69 290 GLN A C 1
ATOM 2185 O O . GLN A 1 290 ? -1.961 24.984 24.094 1 98.69 290 GLN A O 1
ATOM 2190 N N . ILE A 1 291 ? -3.684 25.031 22.672 1 98.75 291 ILE A N 1
ATOM 2191 C CA . ILE A 1 291 ? -4.105 26.375 23.062 1 98.75 291 ILE A CA 1
ATOM 2192 C C . ILE A 1 291 ? -4.559 26.375 24.516 1 98.75 291 ILE A C 1
ATOM 2194 O O . ILE A 1 291 ? -4.148 27.234 25.312 1 98.75 291 ILE A O 1
ATOM 2198 N N . VAL A 1 292 ? -5.332 25.391 24.875 1 98.62 292 VAL A N 1
ATOM 2199 C CA . VAL A 1 292 ? -5.824 25.297 26.25 1 98.62 292 VAL A CA 1
ATOM 2200 C C . VAL A 1 292 ? -4.645 25.109 27.203 1 98.62 292 VAL A C 1
ATOM 2202 O O . VAL A 1 292 ? -4.566 25.781 28.25 1 98.62 292 VAL A O 1
ATOM 2205 N N . GLY A 1 293 ? -3.768 24.25 26.844 1 98.38 293 GLY A N 1
ATOM 2206 C CA . GLY A 1 293 ? -2.586 24.047 27.656 1 98.38 293 GLY A CA 1
ATOM 2207 C C . GLY A 1 293 ? -1.738 25.281 27.828 1 98.38 293 GLY A C 1
ATOM 2208 O O . GLY A 1 293 ? -1.217 25.562 28.906 1 98.38 293 GLY A O 1
ATOM 2209 N N . PHE A 1 294 ? -1.604 26.016 26.734 1 98.56 294 PHE A N 1
ATOM 2210 C CA . PHE A 1 294 ? -0.823 27.234 26.75 1 98.56 294 PHE A CA 1
ATOM 2211 C C . PHE A 1 294 ? -1.496 28.297 27.625 1 98.56 294 PHE A C 1
ATOM 2213 O O . PHE A 1 294 ? -0.848 28.922 28.469 1 98.56 294 PHE A O 1
ATOM 2220 N N . LEU A 1 295 ? -2.793 28.5 27.484 1 98.06 295 LEU A N 1
ATOM 2221 C CA . LEU A 1 295 ? -3.512 29.562 28.172 1 98.06 295 LEU A CA 1
ATOM 2222 C C . LEU A 1 295 ? -3.672 29.234 29.656 1 98.06 295 LEU A C 1
ATOM 2224 O O . LEU A 1 295 ? -3.643 30.125 30.5 1 98.06 295 LEU A O 1
ATOM 2228 N N . LYS A 1 296 ? -3.76 27.984 29.922 1 97.06 296 LYS A N 1
ATOM 2229 C CA . LYS A 1 296 ? -3.988 27.594 31.312 1 97.06 296 LYS A CA 1
ATOM 2230 C C . LYS A 1 296 ? -2.67 27.422 32.062 1 97.06 296 LYS A C 1
ATOM 2232 O O . LYS A 1 296 ? -2.537 27.844 33.219 1 97.06 296 LYS A O 1
ATOM 2237 N N . ASP A 1 297 ? -1.756 26.766 31.375 1 97.12 297 ASP A N 1
ATOM 2238 C CA . ASP A 1 297 ? -0.586 26.281 32.094 1 97.12 297 ASP A CA 1
ATOM 2239 C C . ASP A 1 297 ? 0.698 26.891 31.531 1 97.12 297 ASP A C 1
ATOM 2241 O O . ASP A 1 297 ? 1.786 26.656 32.062 1 97.12 297 ASP A O 1
ATOM 2245 N N . GLY A 1 298 ? 0.605 27.594 30.516 1 97.19 298 GLY A N 1
ATOM 2246 C CA . GLY A 1 298 ? 1.788 28.172 29.906 1 97.19 298 GLY A CA 1
ATOM 2247 C C . GLY A 1 298 ? 2.629 27.172 29.141 1 97.19 298 GLY A C 1
ATOM 2248 O O . GLY A 1 298 ? 3.826 27.375 28.938 1 97.19 298 GLY A O 1
ATOM 2249 N N . CYS A 1 299 ? 2.006 26.062 28.734 1 97.69 299 CYS A N 1
ATOM 2250 C CA . CYS A 1 299 ? 2.725 25.016 28.016 1 97.69 299 CYS A CA 1
ATOM 2251 C C . CYS A 1 299 ? 3.119 25.469 26.625 1 97.69 299 CYS A C 1
ATOM 2253 O O . CYS A 1 299 ? 2.256 25.812 25.797 1 97.69 299 CYS A O 1
ATOM 2255 N N . GLU A 1 300 ? 4.395 25.531 26.234 1 97.94 300 GLU A N 1
ATOM 2256 C CA . GLU A 1 300 ? 4.902 25.969 24.938 1 97.94 300 GLU A CA 1
ATOM 2257 C C . GLU A 1 300 ? 5.664 24.844 24.234 1 97.94 300 GLU A C 1
ATOM 2259 O O . GLU A 1 300 ? 6.629 25.109 23.516 1 97.94 300 GLU A O 1
ATOM 2264 N N . LYS A 1 301 ? 5.316 23.625 24.5 1 96.25 301 LYS A N 1
ATOM 2265 C CA . LYS A 1 301 ? 6.035 22.422 24.078 1 96.25 301 LYS A CA 1
ATOM 2266 C C . LYS A 1 301 ? 6.297 22.453 22.562 1 96.25 301 LYS A C 1
ATOM 2268 O O . LYS A 1 301 ? 7.348 22 22.109 1 96.25 301 LYS A O 1
ATOM 2273 N N . PHE A 1 302 ? 5.434 22.984 21.781 1 97.62 302 PHE A N 1
ATOM 2274 C CA . PHE A 1 302 ? 5.523 22.891 20.328 1 97.62 302 PHE A CA 1
ATOM 2275 C C . PHE A 1 302 ? 5.801 24.25 19.703 1 97.62 302 PHE A C 1
ATOM 2277 O O . PHE A 1 302 ? 5.484 24.484 18.547 1 97.62 302 PHE A O 1
ATOM 2284 N N . ARG A 1 303 ? 6.285 25.203 20.531 1 98.38 303 ARG A N 1
ATOM 2285 C CA . ARG A 1 303 ? 6.609 26.547 20.031 1 98.38 303 ARG A CA 1
ATOM 2286 C C . ARG A 1 303 ? 7.645 26.469 18.922 1 98.38 303 ARG A C 1
ATOM 2288 O O . ARG A 1 303 ? 8.656 25.781 19.047 1 98.38 303 ARG A O 1
ATOM 2295 N N . VAL A 1 304 ? 7.418 27.141 17.812 1 96.88 304 VAL A N 1
ATOM 2296 C CA . VAL A 1 304 ? 8.312 27.062 16.672 1 96.88 304 VAL A CA 1
ATOM 2297 C C . VAL A 1 304 ? 9.031 28.391 16.469 1 96.88 304 VAL A C 1
ATOM 2299 O O . VAL A 1 304 ? 10.016 28.469 15.734 1 96.88 304 VAL A O 1
ATOM 2302 N N . ASN A 1 305 ? 8.406 29.531 17.078 1 96.06 305 ASN A N 1
ATOM 2303 C CA . ASN A 1 305 ? 9.133 30.797 17 1 96.06 305 ASN A CA 1
ATOM 2304 C C . ASN A 1 305 ? 9.977 31.047 18.25 1 96.06 305 ASN A C 1
ATOM 2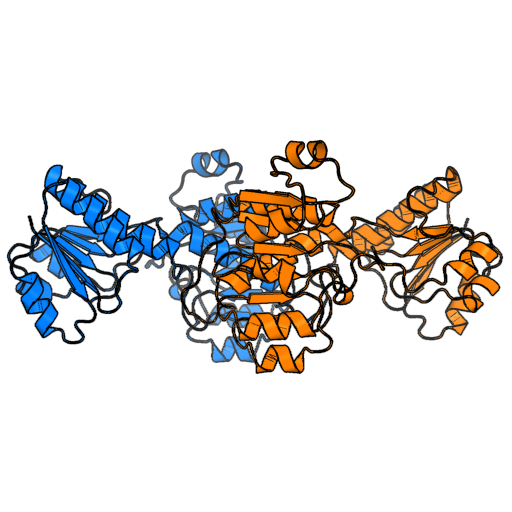306 O O . ASN A 1 305 ? 9.648 30.547 19.328 1 96.06 305 ASN A O 1
ATOM 2310 N N . LYS A 1 306 ? 11.164 31.781 18.109 1 87.69 306 LYS A N 1
ATOM 2311 C CA . LYS A 1 306 ? 12.133 32.031 19.188 1 87.69 306 LYS A CA 1
ATOM 2312 C C . LYS A 1 306 ? 12.188 33.5 19.562 1 87.69 306 LYS A C 1
ATOM 2314 O O . LYS A 1 306 ? 11.922 34.375 18.734 1 87.69 306 LYS A O 1
ATOM 2319 N N . MET B 1 1 ? 14.586 -40.875 -13.305 1 95.88 1 MET B N 1
ATOM 2320 C CA . MET B 1 1 ? 13.398 -40.25 -13.883 1 95.88 1 MET B CA 1
ATOM 2321 C C . MET B 1 1 ? 13.727 -38.906 -14.516 1 95.88 1 MET B C 1
ATOM 2323 O O . MET B 1 1 ? 14.703 -38.25 -14.125 1 95.88 1 MET B O 1
ATOM 2327 N N . LYS B 1 2 ? 12.945 -38.594 -15.531 1 98.19 2 LYS B N 1
ATOM 2328 C CA . LYS B 1 2 ? 13.18 -37.375 -16.281 1 98.19 2 LYS B CA 1
ATOM 2329 C C . LYS B 1 2 ? 12.062 -36.375 -16.047 1 98.19 2 LYS B C 1
ATOM 2331 O O . LYS B 1 2 ? 10.883 -36.688 -16.188 1 98.19 2 LYS B O 1
ATOM 2336 N N . VAL B 1 3 ? 12.531 -35.156 -15.602 1 98.75 3 VAL B N 1
ATOM 2337 C CA . VAL B 1 3 ? 11.594 -34.062 -15.344 1 98.75 3 VAL B CA 1
ATOM 2338 C C . VAL B 1 3 ? 11.789 -32.969 -16.359 1 98.75 3 VAL B C 1
ATOM 2340 O O . VAL B 1 3 ? 12.891 -32.406 -16.484 1 98.75 3 VAL B O 1
ATOM 2343 N N . LEU B 1 4 ? 10.719 -32.656 -17.047 1 98.81 4 LEU B N 1
ATOM 2344 C CA . LEU B 1 4 ? 10.773 -31.625 -18.094 1 98.81 4 LEU B CA 1
ATOM 2345 C C . LEU B 1 4 ? 10.195 -30.312 -17.578 1 98.81 4 LEU B C 1
ATOM 2347 O O . LEU B 1 4 ? 9.102 -30.297 -17 1 98.81 4 LEU B O 1
ATOM 2351 N N . VAL B 1 5 ? 10.969 -29.266 -17.656 1 98.75 5 VAL B N 1
ATOM 2352 C CA . VAL B 1 5 ? 10.414 -27.922 -17.562 1 98.75 5 VAL B CA 1
ATOM 2353 C C . VAL B 1 5 ? 10.117 -27.391 -18.953 1 98.75 5 VAL B C 1
ATOM 2355 O O . VAL B 1 5 ? 11.039 -27.141 -19.75 1 98.75 5 VAL B O 1
ATOM 2358 N N . ALA B 1 6 ? 8.836 -27.328 -19.25 1 98.25 6 ALA B N 1
ATOM 2359 C CA . ALA B 1 6 ? 8.414 -26.844 -20.562 1 98.25 6 ALA B CA 1
ATOM 2360 C C . ALA B 1 6 ? 7.707 -25.5 -20.453 1 98.25 6 ALA B C 1
ATOM 2362 O O . ALA B 1 6 ? 6.551 -25.422 -20.047 1 98.25 6 ALA B O 1
ATOM 2363 N N . THR B 1 7 ? 8.422 -24.469 -20.906 1 96.75 7 THR B N 1
ATOM 2364 C CA . THR B 1 7 ? 7.852 -23.141 -20.766 1 96.75 7 THR B CA 1
ATOM 2365 C C . THR B 1 7 ? 8.156 -22.281 -22 1 96.75 7 THR B C 1
ATOM 2367 O O . THR B 1 7 ? 9.32 -22.078 -22.344 1 96.75 7 THR B O 1
ATOM 2370 N N . ASP B 1 8 ? 7.109 -21.781 -22.625 1 93.88 8 ASP B N 1
ATOM 2371 C CA . ASP B 1 8 ? 7.32 -20.797 -23.688 1 93.88 8 ASP B CA 1
ATOM 2372 C C . ASP B 1 8 ? 7.871 -19.5 -23.125 1 93.88 8 ASP B C 1
ATOM 2374 O O . ASP B 1 8 ? 8.617 -18.781 -23.812 1 93.88 8 ASP B O 1
ATOM 2378 N N . LYS B 1 9 ? 7.422 -19.172 -21.953 1 89.38 9 LYS B N 1
ATOM 2379 C CA . LYS B 1 9 ? 7.973 -18.078 -21.156 1 89.38 9 LYS B CA 1
ATOM 2380 C C . LYS B 1 9 ? 8.781 -18.609 -19.969 1 89.38 9 LYS B C 1
ATOM 2382 O O . LYS B 1 9 ? 8.227 -18.891 -18.922 1 89.38 9 LYS B O 1
ATOM 2387 N N . PRO B 1 10 ? 10 -18.609 -20.078 1 93.38 10 PRO B N 1
ATOM 2388 C CA . PRO B 1 10 ? 10.867 -19.328 -19.156 1 93.38 10 PRO B CA 1
ATOM 2389 C C . PRO B 1 10 ? 10.828 -18.766 -17.75 1 93.38 10 PRO B C 1
ATOM 2391 O O . PRO B 1 10 ? 10.562 -17.578 -17.562 1 93.38 10 PRO B O 1
ATOM 2394 N N . PHE B 1 11 ? 11.125 -19.609 -16.797 1 95.31 11 PHE B N 1
ATOM 2395 C CA . PHE B 1 11 ? 11.438 -19.172 -15.445 1 95.31 11 PHE B CA 1
ATOM 2396 C C . PHE B 1 11 ? 12.711 -18.344 -15.422 1 95.31 11 PHE B C 1
ATOM 2398 O O . PHE B 1 11 ? 13.547 -18.438 -16.328 1 95.31 11 PHE B O 1
ATOM 2405 N N . ALA B 1 12 ? 12.797 -17.547 -14.414 1 92.5 12 ALA B N 1
ATOM 2406 C CA . ALA B 1 12 ? 14.086 -16.906 -14.164 1 92.5 12 ALA B CA 1
ATOM 2407 C C . ALA B 1 12 ? 15.156 -17.938 -13.82 1 92.5 12 ALA B C 1
ATOM 2409 O O . ALA B 1 12 ? 14.844 -19.031 -13.352 1 92.5 12 ALA B O 1
ATOM 2410 N N . LYS B 1 13 ? 16.375 -17.547 -14.047 1 95.12 13 LYS B N 1
ATOM 2411 C CA . LYS B 1 13 ? 17.5 -18.438 -13.797 1 95.12 13 LYS B CA 1
ATOM 2412 C C . LYS B 1 13 ? 17.5 -18.938 -12.352 1 95.12 13 LYS B C 1
ATOM 2414 O O . LYS B 1 13 ? 17.75 -20.109 -12.094 1 95.12 13 LYS B O 1
ATOM 2419 N N . VAL B 1 14 ? 17.203 -18.031 -11.492 1 95.69 14 VAL B N 1
ATOM 2420 C CA . VAL B 1 14 ? 17.203 -18.375 -10.07 1 95.69 14 VAL B CA 1
ATOM 2421 C C . VAL B 1 14 ? 16.172 -19.484 -9.812 1 95.69 14 VAL B C 1
ATOM 2423 O O . VAL B 1 14 ? 16.422 -20.406 -9.031 1 95.69 14 VAL B O 1
ATOM 2426 N N . ALA B 1 15 ? 15.055 -19.391 -10.43 1 96.44 15 ALA B N 1
ATOM 2427 C CA . ALA B 1 15 ? 14.016 -20.422 -10.289 1 96.44 15 ALA B CA 1
ATOM 2428 C C . ALA B 1 15 ? 14.477 -21.75 -10.891 1 96.44 15 ALA B C 1
ATOM 2430 O O . ALA B 1 15 ? 14.312 -22.812 -10.273 1 96.44 15 ALA B O 1
ATOM 2431 N N . VAL B 1 16 ? 15.07 -21.703 -12.07 1 97.75 16 VAL B N 1
ATOM 2432 C CA . VAL B 1 16 ? 15.547 -22.906 -12.742 1 97.75 16 VAL B CA 1
ATOM 2433 C C . VAL B 1 16 ? 16.625 -23.578 -11.898 1 97.75 16 VAL B C 1
ATOM 2435 O O . VAL B 1 16 ? 16.625 -24.812 -11.758 1 97.75 16 VAL B O 1
ATOM 2438 N N . ASP B 1 17 ? 17.484 -22.766 -11.352 1 98.25 17 ASP B N 1
ATOM 2439 C CA . ASP B 1 17 ? 18.531 -23.312 -10.492 1 98.25 17 ASP B CA 1
ATOM 2440 C C . ASP B 1 17 ? 17.938 -24.016 -9.273 1 98.25 17 ASP B C 1
ATOM 2442 O O . ASP B 1 17 ? 18.422 -25.078 -8.875 1 98.25 17 ASP B O 1
ATOM 2446 N N . GLY B 1 18 ? 16.938 -23.391 -8.734 1 98.25 18 GLY B N 1
ATOM 2447 C CA . GLY B 1 18 ? 16.25 -24.016 -7.617 1 98.25 18 GLY B CA 1
ATOM 2448 C C . GLY B 1 18 ? 15.562 -25.312 -7.992 1 98.25 18 GLY B C 1
ATOM 2449 O O . GLY B 1 18 ? 15.633 -26.297 -7.258 1 98.25 18 GLY B O 1
ATOM 2450 N N . ILE B 1 19 ? 14.938 -25.281 -9.094 1 98.56 19 ILE B N 1
ATOM 2451 C CA . ILE B 1 19 ? 14.273 -26.469 -9.609 1 98.56 19 ILE B CA 1
ATOM 2452 C C . ILE B 1 19 ? 15.305 -27.578 -9.82 1 98.56 19 ILE B C 1
ATOM 2454 O O . ILE B 1 19 ? 15.102 -28.719 -9.391 1 98.56 19 ILE B O 1
ATOM 2458 N N . ARG B 1 20 ? 16.375 -27.203 -10.43 1 98.56 20 ARG B N 1
ATOM 2459 C CA . ARG B 1 20 ? 17.453 -28.156 -10.711 1 98.56 20 ARG B CA 1
ATOM 2460 C C . ARG B 1 20 ? 17.969 -28.781 -9.422 1 98.56 20 ARG B C 1
ATOM 2462 O O . ARG B 1 20 ? 18.141 -30 -9.352 1 98.56 20 ARG B O 1
ATOM 2469 N N . LYS B 1 21 ? 18.188 -27.938 -8.5 1 98.56 21 LYS B N 1
ATOM 2470 C CA . LYS B 1 21 ? 18.703 -28.422 -7.223 1 98.56 21 LYS B CA 1
ATOM 2471 C C . LYS B 1 21 ? 17.766 -29.453 -6.609 1 98.56 21 LYS B C 1
ATOM 2473 O O . LYS B 1 21 ? 18.203 -30.516 -6.16 1 98.56 21 LYS B O 1
ATOM 2478 N N . GLU B 1 22 ? 16.469 -29.172 -6.613 1 98.31 22 GLU B N 1
ATOM 2479 C CA . GLU B 1 22 ? 15.484 -30.078 -6.043 1 98.31 22 GLU B CA 1
ATOM 2480 C C . GLU B 1 22 ? 15.422 -31.391 -6.812 1 98.31 22 GLU B C 1
ATOM 2482 O O . GLU B 1 22 ? 15.414 -32.469 -6.211 1 98.31 22 GLU B O 1
ATOM 2487 N N . ILE B 1 23 ? 15.438 -31.344 -8.102 1 98.56 23 ILE B N 1
ATOM 2488 C CA . ILE B 1 23 ? 15.25 -32.5 -8.969 1 98.56 23 ILE B CA 1
ATOM 2489 C C . ILE B 1 23 ? 16.5 -33.375 -8.922 1 98.56 23 ILE B C 1
ATOM 2491 O O . ILE B 1 23 ? 16.406 -34.594 -8.742 1 98.56 23 ILE B O 1
ATOM 2495 N N . GLU B 1 24 ? 17.594 -32.781 -8.992 1 98.5 24 GLU B N 1
ATOM 2496 C CA . GLU B 1 24 ? 18.844 -33.531 -9.031 1 98.5 24 GLU B CA 1
ATOM 2497 C C . GLU B 1 24 ? 19.188 -34.125 -7.656 1 98.5 24 GLU B C 1
ATOM 2499 O O . GLU B 1 24 ? 19.766 -35.188 -7.559 1 98.5 24 GLU B O 1
ATOM 2504 N N . ALA B 1 25 ? 18.828 -33.406 -6.676 1 98.25 25 ALA B N 1
ATOM 2505 C CA . ALA B 1 25 ? 19.016 -33.938 -5.324 1 98.25 25 ALA B CA 1
ATOM 2506 C C . ALA B 1 25 ? 18.266 -35.25 -5.133 1 98.25 25 ALA B C 1
ATOM 2508 O O . ALA B 1 25 ? 18.672 -36.094 -4.344 1 98.25 25 ALA B O 1
ATOM 2509 N N . ALA B 1 26 ? 17.234 -35.438 -5.883 1 97.94 26 ALA B N 1
ATOM 2510 C CA . ALA B 1 26 ? 16.422 -36.656 -5.789 1 97.94 26 ALA B CA 1
ATOM 2511 C C . ALA B 1 26 ? 16.938 -37.719 -6.734 1 97.94 26 ALA B C 1
ATOM 2513 O O . ALA B 1 26 ? 16.391 -38.812 -6.777 1 97.94 26 ALA B O 1
ATOM 2514 N N . GLY B 1 27 ? 17.953 -37.375 -7.492 1 98.12 27 GLY B N 1
ATOM 2515 C CA . GLY B 1 27 ? 18.531 -38.312 -8.422 1 98.12 27 GLY B CA 1
ATOM 2516 C C . GLY B 1 27 ? 17.844 -38.344 -9.773 1 98.12 27 GLY B C 1
ATOM 2517 O O . GLY B 1 27 ? 17.984 -39.312 -10.539 1 98.12 27 GLY B O 1
ATOM 2518 N N . TYR B 1 28 ? 17.047 -37.344 -10.031 1 98.44 28 TYR B N 1
ATOM 2519 C CA . TYR B 1 28 ? 16.344 -37.281 -11.305 1 98.44 28 TYR B CA 1
ATOM 2520 C C . TYR B 1 28 ? 17.078 -36.375 -12.281 1 98.44 28 TYR B C 1
ATOM 2522 O O . TYR B 1 28 ? 18 -35.656 -11.898 1 98.44 28 TYR B O 1
ATOM 2530 N N . GLU B 1 29 ? 16.719 -36.469 -13.508 1 98.5 29 GLU B N 1
ATOM 2531 C CA . GLU B 1 29 ? 17.297 -35.656 -14.57 1 98.5 29 GLU B CA 1
ATOM 2532 C C . GLU B 1 29 ? 16.375 -34.5 -14.953 1 98.5 29 GLU B C 1
ATOM 2534 O O . GLU B 1 29 ? 15.172 -34.719 -15.172 1 98.5 29 GLU B O 1
ATOM 2539 N N . LEU B 1 30 ? 16.969 -33.312 -14.992 1 98.62 30 LEU B N 1
ATOM 2540 C CA . LEU B 1 30 ? 16.203 -32.125 -15.43 1 98.62 30 LEU B CA 1
ATOM 2541 C C . LEU B 1 30 ? 16.453 -31.844 -16.906 1 98.62 30 LEU B C 1
ATOM 2543 O O . LEU B 1 30 ? 17.594 -31.766 -17.344 1 98.62 30 LEU B O 1
ATOM 2547 N N . VAL B 1 31 ? 15.391 -31.734 -17.625 1 98.38 31 VAL B N 1
ATOM 2548 C CA . VAL B 1 31 ? 15.469 -31.312 -19.016 1 98.38 31 VAL B CA 1
ATOM 2549 C C . VAL B 1 31 ? 14.672 -30.016 -19.219 1 98.38 31 VAL B C 1
ATOM 2551 O O . VAL B 1 31 ? 13.594 -29.859 -18.641 1 98.38 31 VAL B O 1
ATOM 2554 N N . LEU B 1 32 ? 15.227 -29.109 -19.969 1 98.25 32 LEU B N 1
ATOM 2555 C CA . LEU B 1 32 ? 14.586 -27.812 -20.188 1 98.25 32 LEU B CA 1
ATOM 2556 C C . LEU B 1 32 ? 14.125 -27.672 -21.625 1 98.25 32 LEU B C 1
ATOM 2558 O O . LEU B 1 32 ? 14.844 -28.062 -22.562 1 98.25 32 LEU B O 1
ATOM 2562 N N . LEU B 1 33 ? 12.906 -27.312 -21.812 1 98.25 33 LEU B N 1
ATOM 2563 C CA . LEU B 1 33 ? 12.359 -26.844 -23.078 1 98.25 33 LEU B CA 1
ATOM 2564 C C . LEU B 1 33 ? 11.82 -25.422 -22.969 1 98.25 33 LEU B C 1
ATOM 2566 O O . LEU B 1 33 ? 10.695 -25.219 -22.516 1 98.25 33 LEU B O 1
ATOM 2570 N N . GLU B 1 34 ? 12.586 -24.453 -23.344 1 96.69 34 GLU B N 1
ATOM 2571 C CA . GLU B 1 34 ? 12.242 -23.047 -23.172 1 96.69 34 GLU B CA 1
ATOM 2572 C C . GLU B 1 34 ? 11.977 -22.375 -24.516 1 96.69 34 GLU B C 1
ATOM 2574 O O . GLU B 1 34 ? 12.586 -22.734 -25.531 1 96.69 34 GLU B O 1
ATOM 2579 N N . LYS B 1 35 ? 11.141 -21.469 -24.562 1 94.5 35 LYS B N 1
ATOM 2580 C CA . LYS B 1 35 ? 10.844 -20.656 -25.734 1 94.5 35 LYS B CA 1
ATOM 2581 C C . LYS B 1 35 ? 10.656 -21.547 -26.969 1 94.5 35 LYS B C 1
ATOM 2583 O O . LYS B 1 35 ? 11.25 -21.297 -28.016 1 94.5 35 LYS B O 1
ATOM 2588 N N . TYR B 1 36 ? 9.828 -22.578 -26.812 1 95.12 36 TYR B N 1
ATOM 2589 C CA . TYR B 1 36 ? 9.781 -23.609 -27.844 1 95.12 36 TYR B CA 1
ATOM 2590 C C . TYR B 1 36 ? 8.883 -23.172 -29 1 95.12 36 TYR B C 1
ATOM 2592 O O . TYR B 1 36 ? 9.023 -23.672 -30.109 1 95.12 36 TYR B O 1
ATOM 2600 N N . GLY B 1 37 ? 7.922 -22.266 -28.844 1 92.06 37 GLY B N 1
ATOM 2601 C CA . GLY B 1 37 ? 7.168 -21.609 -29.891 1 92.06 37 GLY B CA 1
ATOM 2602 C C . GLY B 1 37 ? 6.137 -22.5 -30.547 1 92.06 37 GLY B C 1
ATOM 2603 O O . GLY B 1 37 ? 4.957 -22.141 -30.625 1 92.06 37 GLY B O 1
ATOM 2604 N N . GLU B 1 38 ? 6.551 -23.734 -31.031 1 95 38 GLU B N 1
ATOM 2605 C CA . GLU B 1 38 ? 5.652 -24.625 -31.766 1 95 38 GLU B CA 1
ATOM 2606 C C . GLU B 1 38 ? 5.273 -25.844 -30.922 1 95 38 GLU B C 1
ATOM 2608 O O . GLU B 1 38 ? 6.133 -26.438 -30.266 1 95 38 GLU B O 1
ATOM 2613 N N . LYS B 1 39 ? 4.055 -26.219 -31.062 1 96.75 39 LYS B N 1
ATOM 2614 C CA . LYS B 1 39 ? 3.533 -27.344 -30.297 1 96.75 39 LYS B CA 1
ATOM 2615 C C . LYS B 1 39 ? 4.293 -28.625 -30.609 1 96.75 39 LYS B C 1
ATOM 2617 O O . LYS B 1 39 ? 4.48 -29.484 -29.75 1 96.75 39 LYS B O 1
ATOM 2622 N N . ALA B 1 40 ? 4.766 -28.75 -31.828 1 97.44 40 ALA B N 1
ATOM 2623 C CA . ALA B 1 40 ? 5.48 -29.953 -32.281 1 97.44 40 ALA B CA 1
ATOM 2624 C C . ALA B 1 40 ? 6.695 -30.203 -31.391 1 97.44 40 ALA B C 1
ATOM 2626 O O . ALA B 1 40 ? 7.043 -31.359 -31.125 1 97.44 40 ALA B O 1
ATOM 2627 N N . LYS B 1 41 ? 7.348 -29.188 -30.938 1 98.12 41 LYS B N 1
ATOM 2628 C CA . LYS B 1 41 ? 8.516 -29.328 -30.078 1 98.12 41 LYS B CA 1
ATOM 2629 C C . LYS B 1 41 ? 8.125 -29.875 -28.703 1 98.12 41 LYS B C 1
ATOM 2631 O O . LYS B 1 41 ? 8.852 -30.672 -28.109 1 98.12 41 LYS B O 1
ATOM 2636 N N . LEU B 1 42 ? 7.023 -29.391 -28.219 1 98.38 42 LEU B N 1
ATOM 2637 C CA . LEU B 1 42 ? 6.516 -29.906 -26.953 1 98.38 42 LEU B CA 1
ATOM 2638 C C . LEU B 1 42 ? 6.152 -31.375 -27.078 1 98.38 42 LEU B C 1
ATOM 2640 O O . LEU B 1 42 ? 6.496 -32.188 -26.203 1 98.38 42 LEU B O 1
ATOM 2644 N N . LEU B 1 43 ? 5.508 -31.75 -28.203 1 98.5 43 LEU B N 1
ATOM 2645 C CA . LEU B 1 43 ? 5.102 -33.125 -28.438 1 98.5 43 LEU B CA 1
ATOM 2646 C C . LEU B 1 43 ? 6.312 -34.062 -28.469 1 98.5 43 LEU B C 1
ATOM 2648 O O . LEU B 1 43 ? 6.246 -35.188 -27.984 1 98.5 43 LEU B O 1
ATOM 2652 N N . GLU B 1 44 ? 7.348 -33.562 -29.047 1 98.25 44 GLU B N 1
ATOM 2653 C CA . GLU B 1 44 ? 8.578 -34.344 -29.109 1 98.25 44 GLU B CA 1
ATOM 2654 C C . GLU B 1 44 ? 9.219 -34.469 -27.719 1 98.25 44 GLU B C 1
ATOM 2656 O O . GLU B 1 44 ? 9.656 -35.531 -27.328 1 98.25 44 GLU B O 1
ATOM 2661 N N . ALA B 1 45 ? 9.242 -33.406 -26.984 1 98.19 45 ALA B N 1
ATOM 2662 C CA . ALA B 1 45 ? 9.969 -33.312 -25.719 1 98.19 45 ALA B CA 1
ATOM 2663 C C . ALA B 1 45 ? 9.297 -34.188 -24.641 1 98.19 45 ALA B C 1
ATOM 2665 O O . ALA B 1 45 ? 9.961 -34.656 -23.719 1 98.19 45 ALA B O 1
ATOM 2666 N N . VAL B 1 46 ? 8.039 -34.406 -24.766 1 98.44 46 VAL B N 1
ATOM 2667 C CA . VAL B 1 46 ? 7.301 -35.062 -23.672 1 98.44 46 VAL B CA 1
ATOM 2668 C C . VAL B 1 46 ? 7.352 -36.562 -23.828 1 98.44 46 VAL B C 1
ATOM 2670 O O . VAL B 1 46 ? 6.898 -37.312 -22.953 1 98.44 46 VAL B O 1
ATOM 2673 N N . LYS B 1 47 ? 7.922 -37.094 -24.875 1 97.94 47 LYS B N 1
ATOM 2674 C CA . LYS B 1 47 ? 7.801 -38.5 -25.266 1 97.94 47 LYS B CA 1
ATOM 2675 C C . LYS B 1 47 ? 8.406 -39.438 -24.203 1 97.94 47 LYS B C 1
ATOM 2677 O O . LYS B 1 47 ? 7.906 -40.531 -23.969 1 97.94 47 LYS B O 1
ATOM 2682 N N . ASP B 1 48 ? 9.445 -39 -23.547 1 97.38 48 ASP B N 1
ATOM 2683 C CA . ASP B 1 48 ? 10.156 -39.938 -22.672 1 97.38 48 ASP B CA 1
ATOM 2684 C C . ASP B 1 48 ? 10.328 -39.312 -21.281 1 97.38 48 ASP B C 1
ATOM 2686 O O . ASP B 1 48 ? 11.266 -39.688 -20.547 1 97.38 48 ASP B O 1
ATOM 2690 N N . VAL B 1 49 ? 9.5 -38.344 -20.953 1 98.5 49 VAL B N 1
ATOM 2691 C CA . VAL B 1 49 ? 9.648 -37.75 -19.641 1 98.5 49 VAL B CA 1
ATOM 2692 C C . VAL B 1 49 ? 8.625 -38.312 -18.672 1 98.5 49 VAL B C 1
ATOM 2694 O O . VAL B 1 49 ? 7.562 -38.812 -19.094 1 98.5 49 VAL B O 1
ATOM 2697 N N . ASN B 1 50 ? 8.938 -38.312 -17.391 1 98.69 50 ASN B N 1
ATOM 2698 C CA . ASN B 1 50 ? 8.102 -38.875 -16.344 1 98.69 50 ASN B CA 1
ATOM 2699 C C . ASN B 1 50 ? 7.273 -37.812 -15.641 1 98.69 50 ASN B C 1
ATOM 2701 O O . ASN B 1 50 ? 6.242 -38.094 -15.031 1 98.69 50 ASN B O 1
ATOM 2705 N N . ALA B 1 51 ? 7.777 -36.594 -15.68 1 98.88 51 ALA B N 1
ATOM 2706 C CA . ALA B 1 51 ? 7.109 -35.438 -15.07 1 98.88 51 ALA B CA 1
ATOM 2707 C C . ALA B 1 51 ? 7.34 -34.188 -15.891 1 98.88 51 ALA B C 1
ATOM 2709 O O . ALA B 1 51 ? 8.328 -34.094 -16.625 1 98.88 51 ALA B O 1
ATOM 2710 N N . ILE B 1 52 ? 6.402 -33.25 -15.742 1 98.88 52 ILE B N 1
ATOM 2711 C CA . ILE B 1 52 ? 6.551 -32 -16.469 1 98.88 52 ILE B CA 1
ATOM 2712 C C . ILE B 1 52 ? 6.094 -30.844 -15.586 1 98.88 52 ILE B C 1
ATOM 2714 O O . ILE B 1 52 ? 5.105 -30.953 -14.852 1 98.88 52 ILE B O 1
ATOM 2718 N N . ILE B 1 53 ? 6.852 -29.766 -15.539 1 98.81 53 ILE B N 1
ATOM 2719 C CA . ILE B 1 53 ? 6.5 -28.484 -14.938 1 98.81 53 ILE B CA 1
ATOM 2720 C C . ILE B 1 53 ? 6.152 -27.484 -16.031 1 98.81 53 ILE B C 1
ATOM 2722 O O . ILE B 1 53 ? 6.922 -27.297 -16.984 1 98.81 53 ILE B O 1
ATOM 2726 N N . ILE B 1 54 ? 4.992 -26.938 -15.891 1 98.44 54 ILE B N 1
ATOM 2727 C CA . ILE B 1 54 ? 4.582 -25.938 -16.859 1 98.44 54 ILE B CA 1
ATOM 2728 C C . ILE B 1 54 ? 4.125 -24.672 -16.141 1 98.44 54 ILE B C 1
ATOM 2730 O O . ILE B 1 54 ? 3.955 -24.672 -14.922 1 98.44 54 ILE B O 1
ATOM 2734 N N . ARG B 1 55 ? 4.012 -23.562 -16.859 1 95.62 55 ARG B N 1
ATOM 2735 C CA . ARG B 1 55 ? 3.355 -22.328 -16.406 1 95.62 55 ARG B CA 1
ATOM 2736 C C . ARG B 1 55 ? 2.041 -22.109 -17.156 1 95.62 55 ARG B C 1
ATOM 2738 O O . ARG B 1 55 ? 1.051 -22.797 -16.891 1 95.62 55 ARG B O 1
ATOM 2745 N N . SER B 1 56 ? 2.061 -21.375 -18.297 1 93.94 56 SER B N 1
ATOM 2746 C CA . SER B 1 56 ? 0.866 -21.125 -19.109 1 93.94 56 SER B CA 1
ATOM 2747 C C . SER B 1 56 ? 0.783 -22.094 -20.281 1 93.94 56 SER B C 1
ATOM 2749 O O . SER B 1 56 ? -0.174 -22.062 -21.062 1 93.94 56 SER B O 1
ATOM 2751 N N . ASP B 1 57 ? 1.707 -22.922 -20.359 1 96.81 57 ASP B N 1
ATOM 2752 C CA . ASP B 1 57 ? 1.797 -23.891 -21.453 1 96.81 57 ASP B CA 1
ATOM 2753 C C . ASP B 1 57 ? 0.595 -24.828 -21.453 1 96.81 57 ASP B C 1
ATOM 2755 O O . ASP B 1 57 ? 0.106 -25.219 -20.391 1 96.81 57 ASP B O 1
ATOM 2759 N N . ILE B 1 58 ? 0.181 -25.219 -22.641 1 97.69 58 ILE B N 1
ATOM 2760 C CA . ILE B 1 58 ? -1.056 -25.984 -22.797 1 97.69 58 ILE B CA 1
ATOM 2761 C C . ILE B 1 58 ? -0.751 -27.469 -22.781 1 97.69 58 ILE B C 1
ATOM 2763 O O . ILE B 1 58 ? 0.059 -27.953 -23.578 1 97.69 58 ILE B O 1
ATOM 2767 N N . ILE B 1 59 ? -1.335 -28.156 -21.875 1 98.44 59 ILE B N 1
ATOM 2768 C CA . ILE B 1 59 ? -1.289 -29.609 -21.828 1 98.44 59 ILE B CA 1
ATOM 2769 C C . ILE B 1 59 ? -2.666 -30.188 -22.172 1 98.44 59 ILE B C 1
ATOM 2771 O O . ILE B 1 59 ? -3.49 -30.391 -21.266 1 98.44 59 ILE B O 1
ATOM 2775 N N . ASP B 1 60 ? -2.877 -30.375 -23.453 1 98.19 60 ASP B N 1
ATOM 2776 C CA . ASP B 1 60 ? -4.148 -30.922 -23.922 1 98.19 60 ASP B CA 1
ATOM 2777 C C . ASP B 1 60 ? -4.027 -32.406 -24.203 1 98.19 60 ASP B C 1
ATOM 2779 O O . ASP B 1 60 ? -3.008 -33.031 -23.906 1 98.19 60 ASP B O 1
ATOM 2783 N N . ALA B 1 61 ? -5.074 -32.969 -24.766 1 98.19 61 ALA B N 1
ATOM 2784 C CA . ALA B 1 61 ? -5.137 -34.406 -25.031 1 98.19 61 ALA B CA 1
ATOM 2785 C C . ALA B 1 61 ? -4.012 -34.844 -25.969 1 98.19 61 ALA B C 1
ATOM 2787 O O . ALA B 1 61 ? -3.43 -35.906 -25.797 1 98.19 61 ALA B O 1
ATOM 2788 N N . GLU B 1 62 ? -3.746 -34.031 -26.922 1 98.56 62 GLU B N 1
ATOM 2789 C CA . GLU B 1 62 ? -2.701 -34.344 -27.891 1 98.56 62 GLU B CA 1
ATOM 2790 C C . GLU B 1 62 ? -1.344 -34.469 -27.203 1 98.56 62 GLU B C 1
ATOM 2792 O O . GLU B 1 62 ? -0.588 -35.406 -27.5 1 98.56 62 GLU B O 1
ATOM 2797 N N . VAL B 1 63 ? -1.041 -33.562 -26.297 1 98.75 63 VAL B N 1
ATOM 2798 C CA . VAL B 1 63 ? 0.218 -33.625 -25.562 1 98.75 63 VAL B CA 1
ATOM 2799 C C . VAL B 1 63 ? 0.254 -34.875 -24.672 1 98.75 63 VAL B C 1
ATOM 2801 O O . VAL B 1 63 ? 1.271 -35.562 -24.625 1 98.75 63 VAL B O 1
ATOM 2804 N N . LEU B 1 64 ? -0.799 -35.188 -24.031 1 98.62 64 LEU B N 1
ATOM 2805 C CA . LEU B 1 64 ? -0.878 -36.312 -23.141 1 98.62 64 LEU B CA 1
ATOM 2806 C C . LEU B 1 64 ? -0.772 -37.625 -23.922 1 98.62 64 LEU B C 1
ATOM 2808 O O . LEU B 1 64 ? -0.199 -38.594 -23.438 1 98.62 64 LEU B O 1
ATOM 2812 N N . ASP B 1 65 ? -1.288 -37.625 -25.172 1 98.38 65 ASP B N 1
ATOM 2813 C CA . ASP B 1 65 ? -1.174 -38.781 -26.047 1 98.38 65 ASP B CA 1
ATOM 2814 C C . ASP B 1 65 ? 0.285 -39.062 -26.406 1 98.38 65 ASP B C 1
ATOM 2816 O O . ASP B 1 65 ? 0.684 -40.219 -26.547 1 98.38 65 ASP B O 1
ATOM 2820 N N . ALA B 1 66 ? 0.959 -38.031 -26.562 1 98.38 66 ALA B N 1
ATOM 2821 C CA . ALA B 1 66 ? 2.361 -38.125 -26.953 1 98.38 66 ALA B CA 1
ATOM 2822 C C . ALA B 1 66 ? 3.236 -38.5 -25.75 1 98.38 66 ALA B C 1
ATOM 2824 O O . ALA B 1 66 ? 4.352 -39 -25.922 1 98.38 66 ALA B O 1
ATOM 2825 N N . ALA B 1 67 ? 2.832 -38.219 -24.531 1 98.12 67 ALA B N 1
ATOM 2826 C CA . ALA B 1 67 ? 3.627 -38.375 -23.328 1 98.12 67 ALA B CA 1
ATOM 2827 C C . ALA B 1 67 ? 3.404 -39.75 -22.688 1 98.12 67 ALA B C 1
ATOM 2829 O O . ALA B 1 67 ? 2.883 -39.844 -21.562 1 98.12 67 ALA B O 1
ATOM 2830 N N . LYS B 1 68 ? 3.998 -40.75 -23.203 1 96.94 68 LYS B N 1
ATOM 2831 C CA . LYS B 1 68 ? 3.672 -42.125 -22.891 1 96.94 68 LYS B CA 1
ATOM 2832 C C . LYS B 1 68 ? 4.172 -42.5 -21.5 1 96.94 68 LYS B C 1
ATOM 2834 O O . LYS B 1 68 ? 3.598 -43.375 -20.844 1 96.94 68 LYS B O 1
ATOM 2839 N N . GLU B 1 69 ? 5.156 -41.875 -21.016 1 98.12 69 GLU B N 1
ATOM 2840 C CA . GLU B 1 69 ? 5.746 -42.219 -19.734 1 98.12 69 GLU B CA 1
ATOM 2841 C C . GLU B 1 69 ? 5.375 -41.219 -18.641 1 98.12 69 GLU B C 1
ATOM 2843 O O . GLU B 1 69 ? 5.809 -41.344 -17.5 1 98.12 69 GLU B O 1
ATOM 2848 N N . LEU B 1 70 ? 4.633 -40.219 -18.969 1 98.62 70 LEU B N 1
ATOM 2849 C CA . LEU B 1 70 ? 4.328 -39.094 -18.062 1 98.62 70 LEU B CA 1
ATOM 2850 C C . LEU B 1 70 ? 3.467 -39.562 -16.891 1 98.62 70 LEU B C 1
ATOM 2852 O O . LEU B 1 70 ? 2.475 -40.281 -17.094 1 98.62 70 LEU B O 1
ATOM 2856 N N . LYS B 1 71 ? 3.816 -39.156 -15.727 1 98.62 71 LYS B N 1
ATOM 2857 C CA . LYS B 1 71 ? 3.102 -39.562 -14.523 1 98.62 71 LYS B CA 1
ATOM 2858 C C . LYS B 1 71 ? 2.457 -38.375 -13.836 1 98.62 71 LYS B C 1
ATOM 2860 O O . LYS B 1 71 ? 1.448 -38.531 -13.141 1 98.62 71 LYS B O 1
ATOM 2865 N N . ILE B 1 72 ? 3.068 -37.188 -14.008 1 98.75 72 ILE B N 1
ATOM 2866 C CA . ILE B 1 72 ? 2.562 -36.031 -13.289 1 98.75 72 ILE B CA 1
ATOM 2867 C C . ILE B 1 72 ? 2.848 -34.781 -14.094 1 98.75 72 ILE B C 1
ATOM 2869 O O . ILE B 1 72 ? 3.916 -34.625 -14.695 1 98.75 72 ILE B O 1
ATOM 2873 N N . VAL B 1 73 ? 1.883 -33.906 -14.125 1 98.81 73 VAL B N 1
ATOM 2874 C CA . VAL B 1 73 ? 1.993 -32.5 -14.586 1 98.81 73 VAL B CA 1
ATOM 2875 C C . VAL B 1 73 ? 1.788 -31.562 -13.422 1 98.81 73 VAL B C 1
ATOM 2877 O O . VAL B 1 73 ? 0.793 -31.656 -12.695 1 98.81 73 VAL B O 1
ATOM 2880 N N . VAL B 1 74 ? 2.74 -30.688 -13.195 1 98.81 74 VAL B N 1
ATOM 2881 C CA . VAL B 1 74 ? 2.545 -29.656 -12.18 1 98.81 74 VAL B CA 1
ATOM 2882 C C . VAL B 1 74 ? 2.537 -28.281 -12.828 1 98.81 74 VAL B C 1
ATOM 2884 O O . VAL B 1 74 ? 3.496 -27.906 -13.508 1 98.81 74 VAL B O 1
ATOM 2887 N N . ARG B 1 75 ? 1.449 -27.641 -12.75 1 98.25 75 ARG B N 1
ATOM 2888 C CA . ARG B 1 75 ? 1.385 -26.25 -13.172 1 98.25 75 ARG B CA 1
ATOM 2889 C C . ARG B 1 75 ? 1.919 -25.328 -12.078 1 98.25 75 ARG B C 1
ATOM 2891 O O . ARG B 1 75 ? 1.362 -25.266 -10.984 1 98.25 75 ARG B O 1
ATOM 2898 N N . ALA B 1 76 ? 2.975 -24.625 -12.367 1 97.5 76 ALA B N 1
ATOM 2899 C CA . ALA B 1 76 ? 3.566 -23.672 -11.422 1 97.5 76 ALA B CA 1
ATOM 2900 C C . ALA B 1 76 ? 2.707 -22.422 -11.289 1 97.5 76 ALA B C 1
ATOM 2902 O O . ALA B 1 76 ? 2.994 -21.391 -11.914 1 97.5 76 ALA B O 1
ATOM 2903 N N . GLY B 1 77 ? 1.783 -22.406 -10.367 1 95.31 77 GLY B N 1
ATOM 2904 C CA . GLY B 1 77 ? 0.804 -21.359 -10.125 1 95.31 77 GLY B CA 1
ATOM 2905 C C . GLY B 1 77 ? -0.459 -21.875 -9.453 1 95.31 77 GLY B C 1
ATOM 2906 O O . GLY B 1 77 ? -0.605 -23.078 -9.227 1 95.31 77 GLY B O 1
ATOM 2907 N N . ALA B 1 78 ? -1.335 -21.016 -9.164 1 91 78 ALA B N 1
ATOM 2908 C CA . ALA B 1 78 ? -2.58 -21.375 -8.492 1 91 78 ALA B CA 1
ATOM 2909 C C . ALA B 1 78 ? -3.604 -21.922 -9.484 1 91 78 ALA B C 1
ATOM 2911 O O . ALA B 1 78 ? -4.352 -22.844 -9.172 1 91 78 ALA B O 1
ATOM 2912 N N . GLY B 1 79 ? -3.688 -21.375 -10.648 1 88.94 79 GLY B N 1
ATOM 2913 C CA . GLY B 1 79 ? -4.617 -21.812 -11.68 1 88.94 79 GLY B CA 1
ATOM 2914 C C . GLY B 1 79 ? -4.102 -23 -12.477 1 88.94 79 GLY B C 1
ATOM 2915 O O . GLY B 1 79 ? -2.896 -23.266 -12.5 1 88.94 79 GLY B O 1
ATOM 2916 N N . TYR B 1 80 ? -5.023 -23.703 -13.125 1 93.62 80 TYR B N 1
ATOM 2917 C CA . TYR B 1 80 ? -4.648 -24.875 -13.906 1 93.62 80 TYR B CA 1
ATOM 2918 C C . TYR B 1 80 ? -5.578 -25.062 -15.102 1 93.62 80 TYR B C 1
ATOM 2920 O O . TYR B 1 80 ? -5.832 -26.188 -15.539 1 93.62 80 TYR B O 1
ATOM 2928 N N . ASP B 1 81 ? -6.035 -23.953 -15.609 1 89.75 81 ASP B N 1
ATOM 2929 C CA . ASP B 1 81 ? -6.996 -23.938 -16.703 1 89.75 81 ASP B CA 1
ATOM 2930 C C . ASP B 1 81 ? -6.348 -24.406 -18.016 1 89.75 81 ASP B C 1
ATOM 2932 O O . ASP B 1 81 ? -7.043 -24.812 -18.953 1 89.75 81 ASP B O 1
ATOM 2936 N N . ASN B 1 82 ? -5.078 -24.391 -18.078 1 95.31 82 ASN B N 1
ATOM 2937 C CA . ASN B 1 82 ? -4.359 -24.719 -19.297 1 95.31 82 ASN B CA 1
ATOM 2938 C C . ASN B 1 82 ? -4.039 -26.203 -19.375 1 95.31 82 ASN B C 1
ATOM 2940 O O . ASN B 1 82 ? -3.35 -26.656 -20.297 1 95.31 82 ASN B O 1
ATOM 2944 N N . VAL B 1 83 ? -4.57 -27 -18.5 1 98 83 VAL B N 1
ATOM 2945 C CA . VAL B 1 83 ? -4.375 -28.453 -18.516 1 98 83 VAL B CA 1
ATOM 2946 C C . VAL B 1 83 ? -5.715 -29.156 -18.703 1 98 83 VAL B C 1
ATOM 2948 O O . VAL B 1 83 ? -6.695 -28.828 -18.031 1 98 83 VAL B O 1
ATOM 2951 N N . ASP B 1 84 ? -5.805 -30.016 -19.672 1 98.19 84 ASP B N 1
ATOM 2952 C CA . ASP B 1 84 ? -6.992 -30.844 -19.875 1 98.19 84 ASP B CA 1
ATOM 2953 C C . ASP B 1 84 ? -7.082 -31.922 -18.797 1 98.19 84 ASP B C 1
ATOM 2955 O O . ASP B 1 84 ? -6.547 -33.031 -18.969 1 98.19 84 ASP B O 1
ATOM 2959 N N . LEU B 1 85 ? -7.836 -31.672 -17.797 1 98.06 85 LEU B N 1
ATOM 2960 C CA . LEU B 1 85 ? -7.875 -32.531 -16.625 1 98.06 85 LEU B CA 1
ATOM 2961 C C . LEU B 1 85 ? -8.5 -33.875 -16.953 1 98.06 85 LEU B C 1
ATOM 2963 O O . LEU B 1 85 ? -8.055 -34.938 -16.469 1 98.06 85 LEU B O 1
ATOM 2967 N N . ALA B 1 86 ? -9.516 -33.875 -17.75 1 97.62 86 ALA B N 1
ATOM 2968 C CA . ALA B 1 86 ? -10.172 -35.125 -18.156 1 97.62 86 ALA B CA 1
ATOM 2969 C C . ALA B 1 86 ? -9.211 -36.031 -18.938 1 97.62 86 ALA B C 1
ATOM 2971 O O . ALA B 1 86 ? -9.125 -37.219 -18.672 1 97.62 86 ALA B O 1
ATOM 2972 N N . ALA B 1 87 ? -8.531 -35.406 -19.844 1 98.12 87 ALA B N 1
ATOM 2973 C CA . ALA B 1 87 ? -7.547 -36.156 -20.609 1 98.12 87 ALA B CA 1
ATOM 2974 C C . ALA B 1 87 ? -6.434 -36.688 -19.719 1 98.12 87 ALA B C 1
ATOM 2976 O O . ALA B 1 87 ? -5.957 -37.812 -19.906 1 98.12 87 ALA B O 1
ATOM 2977 N N . ALA B 1 88 ? -5.961 -35.875 -18.781 1 98.62 88 ALA B N 1
ATOM 2978 C CA . ALA B 1 88 ? -4.918 -36.312 -17.859 1 98.62 88 ALA B CA 1
ATOM 2979 C C . ALA B 1 88 ? -5.363 -37.531 -17.047 1 98.62 88 ALA B C 1
ATOM 2981 O O . ALA B 1 88 ? -4.613 -38.5 -16.891 1 98.62 88 ALA B O 1
ATOM 2982 N N . THR B 1 89 ? -6.559 -37.5 -16.531 1 98.25 89 THR B N 1
ATOM 2983 C CA . THR B 1 89 ? -7.117 -38.625 -15.773 1 98.25 89 THR B CA 1
ATOM 2984 C C . THR B 1 89 ? -7.191 -39.875 -16.641 1 98.25 89 THR B C 1
ATOM 2986 O O . THR B 1 89 ? -6.832 -40.969 -16.188 1 98.25 89 THR B O 1
ATOM 2989 N N . ALA B 1 90 ? -7.617 -39.688 -17.875 1 97.75 90 ALA B N 1
ATOM 2990 C CA . ALA B 1 90 ? -7.754 -40.812 -18.797 1 97.75 90 ALA B CA 1
ATOM 2991 C C . ALA B 1 90 ? -6.402 -41.469 -19.062 1 97.75 90 ALA B C 1
ATOM 2993 O O . ALA B 1 90 ? -6.328 -42.688 -19.312 1 97.75 90 ALA B O 1
ATOM 2994 N N . HIS B 1 91 ? -5.383 -40.719 -19 1 97.94 91 HIS B N 1
ATOM 2995 C CA . HIS B 1 91 ? -4.039 -41.219 -19.25 1 97.94 91 HIS B CA 1
ATOM 2996 C C . HIS B 1 91 ? -3.35 -41.625 -17.953 1 97.94 91 HIS B C 1
ATOM 2998 O O . HIS B 1 91 ? -2.16 -41.969 -17.953 1 97.94 91 HIS B O 1
ATOM 3004 N N . ASN B 1 92 ? -4.082 -41.531 -16.797 1 97.81 92 ASN B N 1
ATOM 3005 C CA . ASN B 1 92 ? -3.551 -41.844 -15.469 1 97.81 92 ASN B CA 1
ATOM 3006 C C . ASN B 1 92 ? -2.379 -40.938 -15.109 1 97.81 92 ASN B C 1
ATOM 3008 O O . ASN B 1 92 ? -1.36 -41.406 -14.594 1 97.81 92 ASN B O 1
ATOM 3012 N N . VAL B 1 93 ? -2.475 -39.719 -15.469 1 98.56 93 VAL B N 1
ATOM 3013 C CA . VAL B 1 93 ? -1.486 -38.688 -15.133 1 98.56 93 VAL B CA 1
ATOM 3014 C C . VAL B 1 93 ? -2.021 -37.812 -14.008 1 98.56 93 VAL B C 1
ATOM 3016 O O . VAL B 1 93 ? -3.121 -37.25 -14.117 1 98.56 93 VAL B O 1
ATOM 3019 N N . CYS B 1 94 ? -1.252 -37.656 -12.945 1 98.69 94 CYS B N 1
ATOM 3020 C CA . CYS B 1 94 ? -1.604 -36.75 -11.852 1 98.69 94 CYS B CA 1
ATOM 3021 C C . CYS B 1 94 ? -1.351 -35.312 -12.234 1 98.69 94 CYS B C 1
ATOM 3023 O O . CYS B 1 94 ? -0.317 -34.969 -12.82 1 98.69 94 CYS B O 1
ATOM 3025 N N . VAL B 1 95 ? -2.334 -34.438 -12.016 1 98.81 95 VAL B N 1
ATOM 3026 C CA . VAL B 1 95 ? -2.15 -33 -12.234 1 98.81 95 VAL B CA 1
ATOM 3027 C C . VAL B 1 95 ? -2.182 -32.281 -10.891 1 98.81 95 VAL B C 1
ATOM 3029 O O . VAL B 1 95 ? -3.113 -32.438 -10.102 1 98.81 95 VAL B O 1
ATOM 3032 N N . MET B 1 96 ? -1.114 -31.516 -10.602 1 98.56 96 MET B N 1
ATOM 3033 C CA . MET B 1 96 ? -1.075 -30.688 -9.398 1 98.56 96 MET B CA 1
ATOM 3034 C C . MET B 1 96 ? -0.817 -29.234 -9.75 1 98.56 96 MET B C 1
ATOM 3036 O O . MET B 1 96 ? -0.344 -28.922 -10.844 1 98.56 96 MET B O 1
ATOM 3040 N N . ASN B 1 97 ? -1.271 -28.375 -8.906 1 97.94 97 ASN B N 1
ATOM 3041 C CA . ASN B 1 97 ? -0.871 -26.969 -8.938 1 97.94 97 ASN B CA 1
ATOM 3042 C C . ASN B 1 97 ? -0.054 -26.594 -7.703 1 97.94 97 ASN B C 1
ATOM 3044 O O . ASN B 1 97 ? 0.357 -27.469 -6.934 1 97.94 97 ASN B O 1
ATOM 3048 N N . THR B 1 98 ? 0.383 -25.359 -7.578 1 97.56 98 THR B N 1
ATOM 3049 C CA . THR B 1 98 ? 1.197 -24.922 -6.453 1 97.56 98 THR B CA 1
ATOM 3050 C C . THR B 1 98 ? 0.495 -23.797 -5.684 1 97.56 98 THR B C 1
ATOM 3052 O O . THR B 1 98 ? 0.973 -22.656 -5.656 1 97.56 98 THR B O 1
ATOM 3055 N N . PRO B 1 99 ? -0.568 -24.141 -4.953 1 95.25 99 PRO B N 1
ATOM 3056 C CA . PRO B 1 99 ? -1.362 -23.125 -4.25 1 95.25 99 PRO B CA 1
ATOM 3057 C C . PRO B 1 99 ? -0.574 -22.406 -3.154 1 95.25 99 PRO B C 1
ATOM 3059 O O . PRO B 1 99 ? 0.236 -23.031 -2.465 1 95.25 99 PRO B O 1
ATOM 3062 N N . GLY B 1 100 ? -0.801 -21.109 -3.02 1 96.31 100 GLY B N 1
ATOM 3063 C CA . GLY B 1 100 ? -0.233 -20.344 -1.919 1 96.31 100 GLY B CA 1
ATOM 3064 C C . GLY B 1 100 ? 1.089 -19.688 -2.268 1 96.31 100 GLY B C 1
ATOM 3065 O O . GLY B 1 100 ? 1.521 -18.75 -1.59 1 96.31 100 GLY B O 1
ATOM 3066 N N . GLN B 1 101 ? 1.726 -20.141 -3.355 1 96.75 101 GLN B N 1
ATOM 3067 C CA . GLN B 1 101 ? 3.07 -19.688 -3.684 1 96.75 101 GLN B CA 1
ATOM 3068 C C . GLN B 1 101 ? 3.059 -18.234 -4.156 1 96.75 101 GLN B C 1
ATOM 3070 O O . GLN B 1 101 ? 4.094 -17.578 -4.16 1 96.75 101 GLN B O 1
ATOM 3075 N N . ASN B 1 102 ? 1.91 -17.766 -4.555 1 97.5 102 ASN B N 1
ATOM 3076 C CA . ASN B 1 102 ? 1.765 -16.391 -5.047 1 97.5 102 ASN B CA 1
ATOM 3077 C C . ASN B 1 102 ? 0.953 -15.531 -4.086 1 97.5 102 ASN B C 1
ATOM 3079 O O . ASN B 1 102 ? 0.613 -14.391 -4.402 1 97.5 102 ASN B O 1
ATOM 3083 N N . SER B 1 103 ? 0.622 -16.031 -2.916 1 98.25 103 SER B N 1
ATOM 3084 C CA . SER B 1 103 ? -0.378 -15.414 -2.051 1 98.25 103 SER B CA 1
ATOM 3085 C C . SER B 1 103 ? 0.111 -14.07 -1.507 1 98.25 103 SER B C 1
ATOM 3087 O O . SER B 1 103 ? -0.661 -13.117 -1.411 1 98.25 103 SER B O 1
ATOM 3089 N N . ASN B 1 104 ? 1.396 -14.023 -1.157 1 98.69 104 ASN B N 1
ATOM 3090 C CA . ASN B 1 104 ? 1.919 -12.758 -0.659 1 98.69 104 ASN B CA 1
ATOM 3091 C C . ASN B 1 104 ? 1.879 -11.672 -1.732 1 98.69 104 ASN B C 1
ATOM 3093 O O . ASN B 1 104 ? 1.558 -10.516 -1.444 1 98.69 104 ASN B O 1
ATOM 3097 N N . ALA B 1 105 ? 2.24 -12.086 -2.957 1 98.69 105 ALA B N 1
ATOM 3098 C CA . ALA B 1 105 ? 2.199 -11.148 -4.078 1 98.69 105 ALA B CA 1
ATOM 3099 C C . ALA B 1 105 ? 0.818 -10.516 -4.215 1 98.69 105 ALA B C 1
ATOM 3101 O O . ALA B 1 105 ? 0.698 -9.289 -4.324 1 98.69 105 ALA B O 1
ATOM 3102 N N . VAL B 1 106 ? -0.172 -11.297 -4.129 1 98.69 106 VAL B N 1
ATOM 3103 C CA . VAL B 1 106 ? -1.548 -10.844 -4.305 1 98.69 106 VAL B CA 1
ATOM 3104 C C . VAL B 1 106 ? -1.942 -9.93 -3.146 1 98.69 106 VAL B C 1
ATOM 3106 O O . VAL B 1 106 ? -2.562 -8.891 -3.354 1 98.69 106 VAL B O 1
ATOM 3109 N N . ALA B 1 107 ? -1.567 -10.297 -1.943 1 98.88 107 ALA B N 1
ATOM 3110 C CA . ALA B 1 107 ? -1.918 -9.531 -0.752 1 98.88 107 ALA B CA 1
ATOM 3111 C C . ALA B 1 107 ? -1.311 -8.133 -0.804 1 98.88 107 ALA B C 1
ATOM 3113 O O . ALA B 1 107 ? -1.983 -7.145 -0.498 1 98.88 107 ALA B O 1
ATOM 3114 N N . GLU B 1 108 ? -0.024 -8.047 -1.213 1 98.94 108 GLU B N 1
ATOM 3115 C CA . GLU B 1 108 ? 0.629 -6.746 -1.312 1 98.94 108 GLU B CA 1
ATOM 3116 C C . GLU B 1 108 ? -0.047 -5.867 -2.361 1 98.94 108 GLU B C 1
ATOM 3118 O O . GLU B 1 108 ? -0.248 -4.672 -2.141 1 98.94 108 GLU B O 1
ATOM 3123 N N . LEU B 1 109 ? -0.426 -6.477 -3.453 1 98.88 109 LEU B N 1
ATOM 3124 C CA . LEU B 1 109 ? -1.108 -5.723 -4.5 1 98.88 109 LEU B CA 1
ATOM 3125 C C . LEU B 1 109 ? -2.447 -5.191 -4 1 98.88 109 LEU B C 1
ATOM 3127 O O . LEU B 1 109 ? -2.801 -4.043 -4.27 1 98.88 109 LEU B O 1
ATOM 3131 N N . ALA B 1 110 ? -3.164 -6.016 -3.262 1 98.88 110 ALA B N 1
ATOM 3132 C CA . ALA B 1 110 ? -4.445 -5.586 -2.707 1 98.88 110 ALA B CA 1
ATOM 3133 C C . ALA B 1 110 ? -4.281 -4.32 -1.868 1 98.88 110 ALA B C 1
ATOM 3135 O O . ALA B 1 110 ? -5.066 -3.377 -1.996 1 98.88 110 ALA B O 1
ATOM 3136 N N . PHE B 1 111 ? -3.256 -4.254 -1.084 1 98.88 111 PHE B N 1
ATOM 3137 C CA . PHE B 1 111 ? -3.057 -3.098 -0.217 1 98.88 111 PHE B CA 1
ATOM 3138 C C . PHE B 1 111 ? -2.617 -1.884 -1.027 1 98.88 111 PHE B C 1
ATOM 3140 O O . PHE B 1 111 ? -3.006 -0.754 -0.723 1 98.88 111 PHE B O 1
ATOM 3147 N N . GLY B 1 112 ? -1.701 -2.119 -2.039 1 98.88 112 GLY B N 1
ATOM 3148 C CA . GLY B 1 112 ? -1.394 -1.014 -2.932 1 98.88 112 GLY B CA 1
ATOM 3149 C C . GLY B 1 112 ? -2.629 -0.376 -3.539 1 98.88 112 GLY B C 1
ATOM 3150 O O . GLY B 1 112 ? -2.762 0.85 -3.547 1 98.88 112 GLY B O 1
ATOM 3151 N N . MET B 1 113 ? -3.533 -1.203 -3.914 1 98.81 113 MET B N 1
ATOM 3152 C CA . MET B 1 113 ? -4.762 -0.728 -4.547 1 98.81 113 MET B CA 1
ATOM 3153 C C . MET B 1 113 ? -5.684 -0.078 -3.52 1 98.81 113 MET B C 1
ATOM 3155 O O . MET B 1 113 ? -6.367 0.902 -3.824 1 98.81 113 MET B O 1
ATOM 3159 N N . MET B 1 114 ? -5.738 -0.622 -2.287 1 98.88 114 MET B N 1
ATOM 3160 C CA . MET B 1 114 ? -6.543 -0.029 -1.221 1 98.88 114 MET B CA 1
ATOM 3161 C C . MET B 1 114 ? -6.098 1.402 -0.937 1 98.88 114 MET B C 1
ATOM 3163 O O . MET B 1 114 ? -6.922 2.314 -0.888 1 98.88 114 MET B O 1
ATOM 3167 N N . VAL B 1 115 ? -4.773 1.567 -0.784 1 98.88 115 VAL B N 1
ATOM 3168 C CA . VAL B 1 115 ? -4.25 2.893 -0.471 1 98.88 115 VAL B CA 1
ATOM 3169 C C . VAL B 1 115 ? -4.512 3.842 -1.638 1 98.88 115 VAL B C 1
ATOM 3171 O O . VAL B 1 115 ? -4.934 4.984 -1.434 1 98.88 115 VAL B O 1
ATOM 3174 N N . MET B 1 116 ? -4.285 3.344 -2.855 1 98.81 116 MET B N 1
ATOM 3175 C CA . MET B 1 116 ? -4.566 4.152 -4.039 1 98.81 116 MET B CA 1
ATOM 3176 C C . MET B 1 116 ? -6.02 4.617 -4.047 1 98.81 116 MET B C 1
ATOM 3178 O O . MET B 1 116 ? -6.301 5.789 -4.293 1 98.81 116 MET B O 1
ATOM 3182 N N . ALA B 1 117 ? -6.898 3.727 -3.711 1 98.75 117 ALA B N 1
ATOM 3183 C CA . ALA B 1 117 ? -8.328 4.027 -3.752 1 98.75 117 ALA B CA 1
ATOM 3184 C C . ALA B 1 117 ? -8.703 5.062 -2.693 1 98.75 117 ALA B C 1
ATOM 3186 O O . ALA B 1 117 ? -9.383 6.047 -2.99 1 98.75 117 ALA B O 1
ATOM 3187 N N . VAL B 1 118 ? -8.242 4.906 -1.456 1 98.56 118 VAL B N 1
ATOM 3188 C CA . VAL B 1 118 ? -8.688 5.773 -0.37 1 98.56 118 VAL B CA 1
ATOM 3189 C C . VAL B 1 118 ? -7.977 7.121 -0.466 1 98.56 118 VAL B C 1
ATOM 3191 O O . VAL B 1 118 ? -8.383 8.094 0.178 1 98.56 118 VAL B O 1
ATOM 3194 N N . ARG B 1 119 ? -6.891 7.145 -1.28 1 98.62 119 ARG B N 1
ATOM 3195 C CA . ARG B 1 119 ? -6.176 8.391 -1.524 1 98.62 119 ARG B CA 1
ATOM 3196 C C . ARG B 1 119 ? -6.555 8.984 -2.879 1 98.62 119 ARG B C 1
ATOM 3198 O O . ARG B 1 119 ? -5.75 9.68 -3.504 1 98.62 119 ARG B O 1
ATOM 3205 N N . ASN B 1 120 ? -7.711 8.602 -3.398 1 98.12 120 ASN B N 1
ATOM 3206 C CA . ASN B 1 120 ? -8.328 9.156 -4.598 1 98.12 120 ASN B CA 1
ATOM 3207 C C . ASN B 1 120 ? -7.414 9.023 -5.812 1 98.12 120 ASN B C 1
ATOM 3209 O O . ASN B 1 120 ? -7.219 9.984 -6.559 1 98.12 120 ASN B O 1
ATOM 3213 N N . PHE B 1 121 ? -6.801 7.848 -5.871 1 98.25 121 PHE B N 1
ATOM 3214 C CA . PHE B 1 121 ? -5.969 7.477 -7.004 1 98.25 121 PHE B CA 1
ATOM 3215 C C . PHE B 1 121 ? -4.848 8.492 -7.211 1 98.25 121 PHE B C 1
ATOM 3217 O O . PHE B 1 121 ? -4.492 8.805 -8.344 1 98.25 121 PHE B O 1
ATOM 3224 N N . TYR B 1 122 ? -4.398 9.148 -6.098 1 98.12 122 TYR B N 1
ATOM 3225 C CA . TYR B 1 122 ? -3.242 10.031 -5.984 1 98.12 122 TYR B CA 1
ATOM 3226 C C . TYR B 1 122 ? -3.434 11.289 -6.82 1 98.12 122 TYR B C 1
ATOM 3228 O O . TYR B 1 122 ? -2.482 11.797 -7.418 1 98.12 122 TYR B O 1
ATOM 3236 N N . ASN B 1 123 ? -4.672 11.805 -6.84 1 96.88 123 ASN B N 1
ATOM 3237 C CA . ASN B 1 123 ? -4.965 12.961 -7.672 1 96.88 123 ASN B CA 1
ATOM 3238 C C . ASN B 1 123 ? -4.703 14.273 -6.934 1 96.88 123 ASN B C 1
ATOM 3240 O O . ASN B 1 123 ? -4.945 15.352 -7.469 1 96.88 123 ASN B O 1
ATOM 3244 N N . GLY B 1 124 ? -4.332 14.258 -5.723 1 95.5 124 GLY B N 1
ATOM 3245 C CA . GLY B 1 124 ? -3.969 15.453 -4.977 1 95.5 124 GLY B CA 1
ATOM 3246 C C . GLY B 1 124 ? -5.062 15.922 -4.039 1 95.5 124 GLY B C 1
ATOM 3247 O O . GLY B 1 124 ? -4.832 16.797 -3.197 1 95.5 124 GLY B O 1
ATOM 3248 N N . THR B 1 125 ? -6.242 15.312 -4.102 1 95.19 125 THR B N 1
ATOM 3249 C CA . THR B 1 125 ? -7.344 15.719 -3.236 1 95.19 125 THR B CA 1
ATOM 3250 C C . THR B 1 125 ? -7.309 14.945 -1.919 1 95.19 125 THR B C 1
ATOM 3252 O O . THR B 1 125 ? -6.645 13.914 -1.815 1 95.19 125 THR B O 1
ATOM 3255 N N . SER B 1 126 ? -7.98 15.461 -1 1 95.81 126 SER B N 1
ATOM 3256 C CA . SER B 1 126 ? -7.984 14.859 0.331 1 95.81 126 SER B CA 1
ATOM 3257 C C . SER B 1 126 ? -8.695 13.516 0.332 1 95.81 126 SER B C 1
ATOM 3259 O O . SER B 1 126 ? -9.812 13.398 -0.187 1 95.81 126 SER B O 1
ATOM 3261 N N . GLY B 1 127 ? -8.102 12.547 0.856 1 97.31 127 GLY B N 1
ATOM 3262 C CA . GLY B 1 127 ? -8.688 11.227 1.022 1 97.31 127 GLY B CA 1
ATOM 3263 C C . GLY B 1 127 ? -8.852 10.828 2.477 1 97.31 127 GLY B C 1
ATOM 3264 O O . GLY B 1 127 ? -9.211 11.656 3.314 1 97.31 127 GLY B O 1
ATOM 3265 N N . THR B 1 128 ? -8.695 9.539 2.754 1 98.19 128 THR B N 1
ATOM 3266 C CA . THR B 1 128 ? -8.805 9.008 4.105 1 98.19 128 THR B CA 1
ATOM 3267 C C . THR B 1 128 ? -7.695 7.992 4.375 1 98.19 128 THR B C 1
ATOM 3269 O O . THR B 1 128 ? -6.828 7.773 3.531 1 98.19 128 THR B O 1
ATOM 3272 N N . GLU B 1 129 ? -7.59 7.473 5.57 1 98.69 129 GLU B N 1
ATOM 3273 C CA . GLU B 1 129 ? -6.578 6.516 6.008 1 98.69 129 GLU B CA 1
ATOM 3274 C C . GLU B 1 129 ? -7.184 5.133 6.23 1 98.69 129 GLU B C 1
ATOM 3276 O O . GLU B 1 129 ? -8.406 4.996 6.363 1 98.69 129 GLU B O 1
ATOM 3281 N N . LEU B 1 130 ? -6.348 4.148 6.215 1 98.88 130 LEU B N 1
ATOM 3282 C CA . LEU B 1 130 ? -6.777 2.777 6.477 1 98.88 130 LEU B CA 1
ATOM 3283 C C . LEU B 1 130 ? -6.816 2.498 7.973 1 98.88 130 LEU B C 1
ATOM 3285 O O . LEU B 1 130 ? -7.617 1.682 8.438 1 98.88 130 LEU B O 1
ATOM 3289 N N . MET B 1 131 ? -5.941 3.18 8.727 1 98.75 131 MET B N 1
ATOM 3290 C CA . MET B 1 131 ? -5.871 2.936 10.164 1 98.75 131 MET B CA 1
ATOM 3291 C C . MET B 1 131 ? -7.238 3.102 10.812 1 98.75 131 MET B C 1
ATOM 3293 O O . MET B 1 131 ? -7.941 4.082 10.555 1 98.75 131 MET B O 1
ATOM 3297 N N . GLY B 1 132 ? -7.602 2.076 11.57 1 98.06 132 GLY B N 1
ATOM 3298 C CA . GLY B 1 132 ? -8.836 2.146 12.336 1 98.06 132 GLY B CA 1
ATOM 3299 C C . GLY B 1 132 ? -10.062 1.743 11.531 1 98.06 132 GLY B C 1
ATOM 3300 O O . GLY B 1 132 ? -11.141 1.535 12.094 1 98.06 132 GLY B O 1
ATOM 3301 N N . LYS B 1 133 ? -9.961 1.686 10.227 1 98.62 133 LYS B N 1
ATOM 3302 C CA . LYS B 1 133 ? -11.078 1.246 9.406 1 98.62 133 LYS B CA 1
ATOM 3303 C C . LYS B 1 133 ? -11.273 -0.265 9.5 1 98.62 133 LYS B C 1
ATOM 3305 O O . LYS B 1 133 ? -10.344 -0.993 9.859 1 98.62 133 LYS B O 1
ATOM 3310 N N . LYS B 1 134 ? -12.445 -0.708 9.195 1 98.88 134 LYS B N 1
ATOM 3311 C CA . LYS B 1 134 ? -12.789 -2.127 9.219 1 98.88 134 LYS B CA 1
ATOM 3312 C C . LYS B 1 134 ? -12.562 -2.771 7.855 1 98.88 134 LYS B C 1
ATOM 3314 O O . LYS B 1 134 ? -13.164 -2.357 6.859 1 98.88 134 LYS B O 1
ATOM 3319 N N . LEU B 1 135 ? -11.695 -3.738 7.809 1 98.94 135 LEU B N 1
ATOM 3320 C CA . LEU B 1 135 ? -11.414 -4.52 6.605 1 98.94 135 LEU B CA 1
ATOM 3321 C C . LEU B 1 135 ? -12.141 -5.863 6.652 1 98.94 135 LEU B C 1
ATOM 3323 O O . LEU B 1 135 ? -11.977 -6.625 7.609 1 98.94 135 LEU B O 1
ATOM 3327 N N . GLY B 1 136 ? -12.938 -6.105 5.652 1 98.94 136 GLY B N 1
ATOM 3328 C CA . GLY B 1 136 ? -13.547 -7.414 5.48 1 98.94 136 GLY B CA 1
ATOM 3329 C C . GLY B 1 136 ? -12.82 -8.281 4.469 1 98.94 136 GLY B C 1
ATOM 3330 O O . GLY B 1 136 ? -12.688 -7.906 3.303 1 98.94 136 GLY B O 1
ATOM 3331 N N . ILE B 1 137 ? -12.359 -9.422 4.91 1 98.94 137 ILE B N 1
ATOM 3332 C CA . ILE B 1 137 ? -11.727 -10.406 4.039 1 98.94 137 ILE B CA 1
ATOM 3333 C C . ILE B 1 137 ? -12.734 -11.477 3.639 1 98.94 137 ILE B C 1
ATOM 3335 O O . ILE B 1 137 ? -13.18 -12.266 4.48 1 98.94 137 ILE B O 1
ATOM 3339 N N . HIS B 1 138 ? -13.133 -11.422 2.355 1 98.75 138 HIS B N 1
ATOM 3340 C CA . HIS B 1 138 ? -14.078 -12.406 1.848 1 98.75 138 HIS B CA 1
ATOM 3341 C C . HIS B 1 138 ? -13.359 -13.648 1.324 1 98.75 138 HIS B C 1
ATOM 3343 O O . HIS B 1 138 ? -12.961 -13.688 0.161 1 98.75 138 HIS B O 1
ATOM 3349 N N . ALA B 1 139 ? -13.359 -14.703 2.084 1 97.81 139 ALA B N 1
ATOM 3350 C CA . ALA B 1 139 ? -12.602 -15.938 1.956 1 97.81 139 ALA B CA 1
ATOM 3351 C C . ALA B 1 139 ? -11.227 -15.812 2.615 1 97.81 139 ALA B C 1
ATOM 3353 O O . ALA B 1 139 ? -10.461 -14.906 2.299 1 97.81 139 ALA B O 1
ATOM 3354 N N . TYR B 1 140 ? -10.922 -16.75 3.521 1 97.81 140 TYR B N 1
ATOM 3355 C CA . TYR B 1 140 ? -9.758 -16.656 4.398 1 97.81 140 TYR B CA 1
ATOM 3356 C C . TYR B 1 140 ? -8.781 -17.797 4.129 1 97.81 140 TYR B C 1
ATOM 3358 O O . TYR B 1 140 ? -8.383 -18.516 5.055 1 97.81 140 TYR B O 1
ATOM 3366 N N . GLY B 1 141 ? -8.438 -17.938 2.826 1 96.31 141 GLY B N 1
ATOM 3367 C CA . GLY B 1 141 ? -7.395 -18.859 2.412 1 96.31 141 GLY B CA 1
ATOM 3368 C C . GLY B 1 141 ? -6.004 -18.266 2.514 1 96.31 141 GLY B C 1
ATOM 3369 O O . GLY B 1 141 ? -5.734 -17.438 3.391 1 96.31 141 GLY B O 1
ATOM 3370 N N . ASN B 1 142 ? -5.059 -18.734 1.651 1 95.94 142 ASN B N 1
ATOM 3371 C CA . ASN B 1 142 ? -3.666 -18.312 1.679 1 95.94 142 ASN B CA 1
ATOM 3372 C C . ASN B 1 142 ? -3.539 -16.797 1.493 1 95.94 142 ASN B C 1
ATOM 3374 O O . ASN B 1 142 ? -2.83 -16.141 2.25 1 95.94 142 ASN B O 1
ATOM 3378 N N . VAL B 1 143 ? -4.246 -16.266 0.497 1 97.81 143 VAL B N 1
ATOM 3379 C CA . VAL B 1 143 ? -4.168 -14.828 0.229 1 97.81 143 VAL B CA 1
ATOM 3380 C C . VAL B 1 143 ? -4.777 -14.047 1.393 1 97.81 143 VAL B C 1
ATOM 3382 O O . VAL B 1 143 ? -4.188 -13.078 1.875 1 97.81 143 VAL B O 1
ATOM 3385 N N . GLY B 1 144 ? -5.984 -14.484 1.866 1 98.31 144 GLY B N 1
ATOM 3386 C CA . GLY B 1 144 ? -6.668 -13.82 2.965 1 98.31 144 GLY B CA 1
ATOM 3387 C C . GLY B 1 144 ? -5.816 -13.695 4.211 1 98.31 144 GLY B C 1
ATOM 3388 O O . GLY B 1 144 ? -5.816 -12.648 4.867 1 98.31 144 GLY B O 1
ATOM 3389 N N . ARG B 1 145 ? -5.078 -14.695 4.527 1 98.12 145 ARG B N 1
ATOM 3390 C CA . ARG B 1 145 ? -4.215 -14.695 5.707 1 98.12 145 ARG B CA 1
ATOM 3391 C C . ARG B 1 145 ? -3.113 -13.648 5.574 1 98.12 145 ARG B C 1
ATOM 3393 O O . ARG B 1 145 ? -2.77 -12.977 6.547 1 98.12 145 ARG B O 1
ATOM 3400 N N . ASN B 1 146 ? -2.543 -13.609 4.383 1 98.69 146 ASN B N 1
ATOM 3401 C CA . ASN B 1 146 ? -1.518 -12.594 4.156 1 98.69 146 ASN B CA 1
ATOM 3402 C C . ASN B 1 146 ? -2.102 -11.188 4.188 1 98.69 146 ASN B C 1
ATOM 3404 O O . ASN B 1 146 ? -1.458 -10.25 4.672 1 98.69 146 ASN B O 1
ATOM 3408 N N . VAL B 1 147 ? -3.334 -11.023 3.684 1 98.88 147 VAL B N 1
ATOM 3409 C CA . VAL B 1 147 ? -4.027 -9.742 3.766 1 98.88 147 VAL B CA 1
ATOM 3410 C C . VAL B 1 147 ? -4.223 -9.352 5.23 1 98.88 147 VAL B C 1
ATOM 3412 O O . VAL B 1 147 ? -3.973 -8.203 5.609 1 98.88 147 VAL B O 1
ATOM 3415 N N . ALA B 1 148 ? -4.602 -10.305 6.051 1 98.81 148 ALA B N 1
ATOM 3416 C CA . ALA B 1 148 ? -4.785 -10.047 7.477 1 98.81 148 ALA B CA 1
ATOM 3417 C C . ALA B 1 148 ? -3.479 -9.609 8.133 1 98.81 148 ALA B C 1
ATOM 3419 O O . ALA B 1 148 ? -3.461 -8.656 8.914 1 98.81 148 ALA B O 1
ATOM 3420 N N . ARG B 1 149 ? -2.422 -10.258 7.801 1 98.69 149 ARG B N 1
ATOM 3421 C CA . ARG B 1 149 ? -1.111 -9.93 8.352 1 98.69 149 ARG B CA 1
ATOM 3422 C C . ARG B 1 149 ? -0.731 -8.484 8.031 1 98.69 149 ARG B C 1
ATOM 3424 O O . ARG B 1 149 ? -0.356 -7.727 8.93 1 98.69 149 ARG B O 1
ATOM 3431 N N . ILE B 1 150 ? -0.848 -8.102 6.809 1 98.88 150 ILE B N 1
ATOM 3432 C CA . ILE B 1 150 ? -0.475 -6.758 6.383 1 98.88 150 ILE B CA 1
ATOM 3433 C C . ILE B 1 150 ? -1.416 -5.738 7.02 1 98.88 150 ILE B C 1
ATOM 3435 O O . ILE B 1 150 ? -0.982 -4.664 7.438 1 98.88 150 ILE B O 1
ATOM 3439 N N . ALA B 1 151 ? -2.695 -6.07 7.129 1 98.88 151 ALA B N 1
ATOM 3440 C CA . ALA B 1 151 ? -3.693 -5.184 7.719 1 98.88 151 ALA B CA 1
ATOM 3441 C C . ALA B 1 151 ? -3.336 -4.836 9.156 1 98.88 151 ALA B C 1
ATOM 3443 O O . ALA B 1 151 ? -3.607 -3.725 9.625 1 98.88 151 ALA B O 1
ATOM 3444 N N . LYS B 1 152 ? -2.752 -5.777 9.867 1 98.69 152 LYS B N 1
ATOM 3445 C CA . LYS B 1 152 ? -2.324 -5.52 11.234 1 98.69 152 LYS B CA 1
ATOM 3446 C C . LYS B 1 152 ? -1.281 -4.406 11.281 1 98.69 152 LYS B C 1
ATOM 3448 O O . LYS B 1 152 ? -1.323 -3.547 12.172 1 98.69 152 LYS B O 1
ATOM 3453 N N . GLY B 1 153 ? -0.398 -4.391 10.344 1 98.62 153 GLY B N 1
ATOM 3454 C CA . GLY B 1 153 ? 0.593 -3.328 10.258 1 98.62 153 GLY B CA 1
ATOM 3455 C C . GLY B 1 153 ? -0.014 -1.966 9.984 1 98.62 153 GLY B C 1
ATOM 3456 O O . GLY B 1 153 ? 0.48 -0.95 10.484 1 98.62 153 GLY B O 1
ATOM 3457 N N . PHE B 1 154 ? -1.121 -1.951 9.258 1 98.81 154 PHE B N 1
ATOM 3458 C CA . PHE B 1 154 ? -1.828 -0.713 8.953 1 98.81 154 PHE B CA 1
ATOM 3459 C C . PHE B 1 154 ? -2.705 -0.288 10.125 1 98.81 154 PHE B C 1
ATOM 3461 O O . PHE B 1 154 ? -3.244 0.82 10.133 1 98.81 154 PHE B O 1
ATOM 3468 N N . GLY B 1 155 ? -2.867 -1.178 11.125 1 98.69 155 GLY B N 1
ATOM 3469 C CA . GLY B 1 155 ? -3.693 -0.87 12.281 1 98.69 155 GLY B CA 1
ATOM 3470 C C . GLY B 1 155 ? -5.18 -0.909 11.984 1 98.69 155 GLY B C 1
ATOM 3471 O O . GLY B 1 155 ? -5.953 -0.124 12.539 1 98.69 155 GLY B O 1
ATOM 3472 N N . MET B 1 156 ? -5.629 -1.779 11.109 1 98.81 156 MET B N 1
ATOM 3473 C CA . MET B 1 156 ? -7.043 -1.896 10.75 1 98.81 156 MET B CA 1
ATOM 3474 C C . MET B 1 156 ? -7.762 -2.855 11.695 1 98.81 156 MET B C 1
ATOM 3476 O O . MET B 1 156 ? -7.125 -3.662 12.375 1 98.81 156 MET B O 1
ATOM 3480 N N . ASP B 1 157 ? -9.07 -2.701 11.773 1 98.75 157 ASP B N 1
ATOM 3481 C CA . ASP B 1 157 ? -9.938 -3.721 12.367 1 98.75 157 ASP B CA 1
ATOM 3482 C C . ASP B 1 157 ? -10.32 -4.773 11.328 1 98.75 157 ASP B C 1
ATOM 3484 O O . ASP B 1 157 ? -10.883 -4.445 10.281 1 98.75 157 ASP B O 1
ATOM 3488 N N . ILE B 1 158 ? -10.008 -6.035 11.609 1 98.88 158 ILE B N 1
ATOM 3489 C CA . ILE B 1 158 ? -10.031 -7.035 10.547 1 98.88 158 ILE B CA 1
ATOM 3490 C C . ILE B 1 158 ? -11.18 -8.016 10.789 1 98.88 158 ILE B C 1
ATOM 3492 O O . ILE B 1 158 ? -11.305 -8.57 11.883 1 98.88 158 ILE B O 1
ATOM 3496 N N . TYR B 1 159 ? -11.992 -8.219 9.773 1 98.88 159 TYR B N 1
ATOM 3497 C CA . TYR B 1 159 ? -13.086 -9.18 9.727 1 98.88 159 TYR B CA 1
ATOM 3498 C C . TYR B 1 159 ? -12.883 -10.172 8.586 1 98.88 159 TYR B C 1
ATOM 3500 O O . TYR B 1 159 ? -12.273 -9.844 7.57 1 98.88 159 TYR B O 1
ATOM 3508 N N . ALA B 1 160 ? -13.391 -11.375 8.797 1 98.81 160 ALA B N 1
ATOM 3509 C CA . ALA B 1 160 ? -13.305 -12.344 7.707 1 98.81 160 ALA B CA 1
ATOM 3510 C C . ALA B 1 160 ? -14.508 -13.273 7.703 1 98.81 160 ALA B C 1
ATOM 3512 O O . ALA B 1 160 ? -15.078 -13.57 8.758 1 98.81 160 ALA B O 1
ATOM 3513 N N . PHE B 1 161 ? -14.898 -13.648 6.562 1 98.25 161 PHE B N 1
ATOM 3514 C CA . PHE B 1 161 ? -15.867 -14.711 6.324 1 98.25 161 PHE B CA 1
ATOM 3515 C C . PHE B 1 161 ? -15.328 -15.727 5.332 1 98.25 161 PHE B C 1
ATOM 3517 O O . PHE B 1 161 ? -14.789 -15.359 4.285 1 98.25 161 PHE B O 1
ATOM 3524 N N . ASP B 1 162 ? -15.367 -16.875 5.66 1 95.62 162 ASP B N 1
ATOM 3525 C CA . ASP B 1 162 ? -15.047 -18 4.793 1 95.62 162 ASP B CA 1
ATOM 3526 C C . ASP B 1 162 ? -16 -19.172 5.035 1 95.62 162 ASP B C 1
ATOM 3528 O O . ASP B 1 162 ? -16.125 -19.656 6.164 1 95.62 162 ASP B O 1
ATOM 3532 N N . ALA B 1 163 ? -16.578 -19.641 3.984 1 90 163 ALA B N 1
ATOM 3533 C CA . ALA B 1 163 ? -17.578 -20.703 4.113 1 90 163 ALA B CA 1
ATOM 3534 C C . ALA B 1 163 ? -16.938 -22.016 4.523 1 90 163 ALA B C 1
ATOM 3536 O O . ALA B 1 163 ? -17.609 -22.906 5.051 1 90 163 ALA B O 1
ATOM 3537 N N . PHE B 1 164 ? -15.68 -22.172 4.359 1 90 164 PHE B N 1
ATOM 3538 C CA . PHE B 1 164 ? -15.055 -23.484 4.543 1 90 164 PHE B CA 1
ATOM 3539 C C . PHE B 1 164 ? -13.961 -23.406 5.598 1 90 164 PHE B C 1
ATOM 3541 O O . PHE B 1 164 ? -13.297 -24.406 5.887 1 90 164 PHE B O 1
ATOM 3548 N N . CYS B 1 165 ? -13.719 -22.281 6.09 1 91.06 165 CYS B N 1
ATOM 3549 C CA . CYS B 1 165 ? -12.719 -22.094 7.141 1 91.06 165 CYS B CA 1
ATOM 3550 C C . CYS B 1 165 ? -13.391 -21.938 8.5 1 91.06 165 CYS B C 1
ATOM 3552 O O . CYS B 1 165 ? -14.188 -21.031 8.703 1 91.06 165 CYS B O 1
ATOM 3554 N N . PRO B 1 166 ? -13.078 -22.797 9.414 1 93.06 166 PRO B N 1
ATOM 3555 C CA . PRO B 1 166 ? -13.672 -22.688 10.75 1 93.06 166 PRO B CA 1
ATOM 3556 C C . PRO B 1 166 ? -13.367 -21.344 11.422 1 93.06 166 PRO B C 1
ATOM 3558 O O . PRO B 1 166 ? -12.266 -20.812 11.273 1 93.06 166 PRO B O 1
ATOM 3561 N N . LYS B 1 167 ? -14.297 -20.906 12.18 1 94.81 167 LYS B N 1
ATOM 3562 C CA . LYS B 1 167 ? -14.195 -19.625 12.859 1 94.81 167 LYS B CA 1
ATOM 3563 C C . LYS B 1 167 ? -12.977 -19.578 13.773 1 94.81 167 LYS B C 1
ATOM 3565 O O . LYS B 1 167 ? -12.305 -18.547 13.883 1 94.81 167 LYS B O 1
ATOM 3570 N N . GLU B 1 168 ? -12.703 -20.672 14.336 1 95.62 168 GLU B N 1
ATOM 3571 C CA . GLU B 1 168 ? -11.609 -20.734 15.305 1 95.62 168 GLU B CA 1
ATOM 3572 C C . GLU B 1 168 ? -10.266 -20.469 14.641 1 95.62 168 GLU B C 1
ATOM 3574 O O . GLU B 1 168 ? -9.375 -19.875 15.25 1 95.62 168 GLU B O 1
ATOM 3579 N N . VAL B 1 169 ? -10.172 -20.922 13.445 1 95.44 169 VAL B N 1
ATOM 3580 C CA . VAL B 1 169 ? -8.938 -20.719 12.695 1 95.44 169 VAL B CA 1
ATOM 3581 C C . VAL B 1 169 ? -8.742 -19.234 12.391 1 95.44 169 VAL B C 1
ATOM 3583 O O . VAL B 1 169 ? -7.637 -18.719 12.531 1 95.44 169 VAL B O 1
ATOM 3586 N N . IL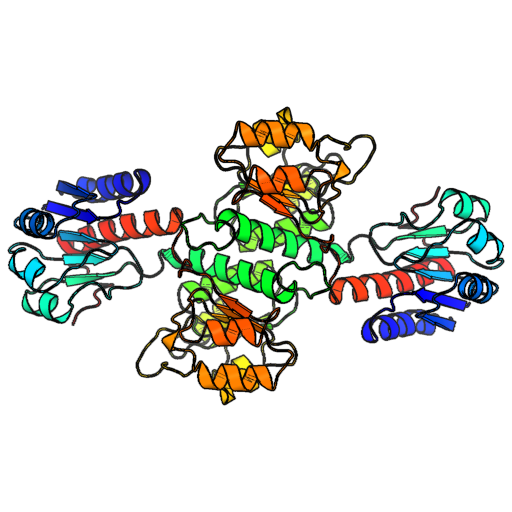E B 1 170 ? -9.781 -18.547 12.047 1 97.38 170 ILE B N 1
ATOM 3587 C CA . ILE B 1 170 ? -9.766 -17.125 11.75 1 97.38 170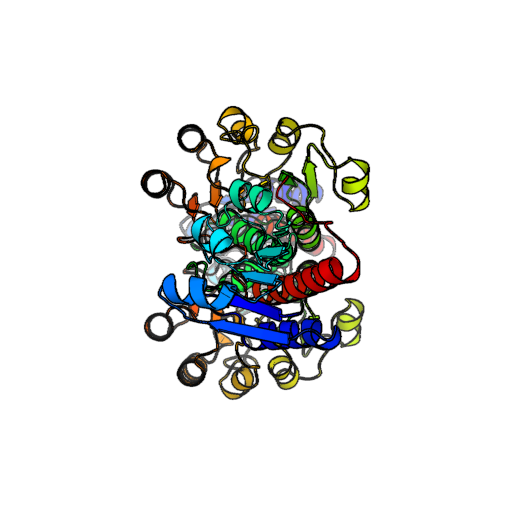 ILE B CA 1
ATOM 3588 C C . ILE B 1 170 ? -9.445 -16.328 13.016 1 97.38 170 ILE B C 1
ATOM 3590 O O . ILE B 1 170 ? -8.57 -15.461 13 1 97.38 170 ILE B O 1
ATOM 3594 N N . GLU B 1 171 ? -10.055 -16.688 14.086 1 97.81 171 GLU B N 1
ATOM 3595 C CA . GLU B 1 171 ? -9.93 -15.945 15.336 1 97.81 171 GLU B CA 1
ATOM 3596 C C . GLU B 1 171 ? -8.555 -16.156 15.961 1 97.81 171 GLU B C 1
ATOM 3598 O O . GLU B 1 171 ? -8.047 -15.266 16.656 1 97.81 171 GLU B O 1
ATOM 3603 N N . LYS B 1 172 ? -7.969 -17.297 15.711 1 97.06 172 LYS B N 1
ATOM 3604 C CA . LYS B 1 172 ? -6.617 -17.562 16.203 1 97.06 172 LYS B CA 1
ATOM 3605 C C . LYS B 1 172 ? -5.617 -16.562 15.633 1 97.06 172 LYS B C 1
ATOM 3607 O O . LYS B 1 172 ? -4.613 -16.25 16.266 1 97.06 172 LYS B O 1
ATOM 3612 N N . ASP B 1 173 ? -5.973 -16.062 14.5 1 96.94 173 ASP B N 1
ATOM 3613 C CA . ASP B 1 173 ? -5.09 -15.102 13.844 1 96.94 173 ASP B CA 1
ATOM 3614 C C . ASP B 1 173 ? -5.391 -13.672 14.289 1 96.94 173 ASP B C 1
ATOM 3616 O O . ASP B 1 173 ? -4.84 -12.711 13.75 1 96.94 173 ASP B O 1
ATOM 3620 N N . GLY B 1 174 ? -6.27 -13.516 15.219 1 97.62 174 GLY B N 1
ATOM 3621 C CA . GLY B 1 174 ? -6.633 -12.18 15.688 1 97.62 174 GLY B CA 1
ATOM 3622 C C . GLY B 1 174 ? -7.598 -11.469 14.758 1 97.62 174 GLY B C 1
ATOM 3623 O O . GLY B 1 174 ? -7.645 -10.234 14.734 1 97.62 174 GLY B O 1
ATOM 3624 N N . VAL B 1 175 ? -8.305 -12.211 13.93 1 98.62 175 VAL B N 1
ATOM 3625 C CA . VAL B 1 175 ? -9.281 -11.695 12.969 1 98.62 175 VAL B CA 1
ATOM 3626 C C . VAL B 1 175 ? -10.695 -12.031 13.445 1 98.62 175 VAL B C 1
ATOM 3628 O O . VAL B 1 175 ? -10.945 -13.141 13.922 1 98.62 175 VAL B O 1
ATOM 3631 N N . LYS B 1 176 ? -11.594 -11.094 13.406 1 98.62 176 LYS B N 1
ATOM 3632 C CA . LYS B 1 176 ? -12.977 -11.336 13.805 1 98.62 176 LYS B CA 1
ATOM 3633 C C . LYS B 1 176 ? -13.727 -12.141 12.75 1 98.62 176 LYS B C 1
ATOM 3635 O O . LYS B 1 176 ? -13.914 -11.672 11.625 1 98.62 176 LYS B O 1
ATOM 3640 N N . ALA B 1 177 ? -14.133 -13.312 13.117 1 98.5 177 ALA B N 1
ATOM 3641 C CA . ALA B 1 177 ? -14.914 -14.141 12.203 1 98.5 177 ALA B CA 1
ATOM 3642 C C . ALA B 1 177 ? -16.375 -13.727 12.195 1 98.5 177 ALA B C 1
ATOM 3644 O O . ALA B 1 177 ? -16.969 -13.477 13.258 1 98.5 177 ALA B O 1
ATOM 3645 N N . VAL B 1 178 ? -16.922 -13.57 11.039 1 98.19 178 VAL B N 1
ATOM 3646 C CA . VAL B 1 178 ? -18.359 -13.312 10.938 1 98.19 178 VAL B CA 1
ATOM 3647 C C . VAL B 1 178 ? -19.047 -14.508 10.281 1 98.19 178 VAL B C 1
ATOM 3649 O O . VAL B 1 178 ? -18.391 -15.375 9.703 1 98.19 178 VAL B O 1
ATOM 3652 N N . SER B 1 179 ? -20.406 -14.516 10.266 1 95.94 179 SER B N 1
ATOM 3653 C CA . SER B 1 179 ? -21.125 -15.75 9.984 1 95.94 179 SER B CA 1
ATOM 3654 C C . SER B 1 179 ? -21.656 -15.766 8.555 1 95.94 179 SER B C 1
ATOM 3656 O O . SER B 1 179 ? -22.125 -16.797 8.07 1 95.94 179 SER B O 1
ATOM 3658 N N . SER B 1 180 ? -21.609 -14.625 7.926 1 97.44 180 SER B N 1
ATOM 3659 C CA . SER B 1 180 ? -22.109 -14.578 6.559 1 97.44 180 SER B CA 1
ATOM 3660 C C . SER B 1 180 ? -21.453 -13.453 5.766 1 97.44 180 SER B C 1
ATOM 3662 O O . SER B 1 180 ? -20.875 -12.539 6.344 1 97.44 180 SER B O 1
ATOM 3664 N N . ALA B 1 181 ? -21.562 -13.57 4.492 1 97.88 181 ALA B N 1
ATOM 3665 C CA . ALA B 1 181 ? -21.094 -12.492 3.625 1 97.88 181 ALA B CA 1
ATOM 3666 C C . ALA B 1 181 ? -21.828 -11.188 3.91 1 97.88 181 ALA B C 1
ATOM 3668 O O . ALA B 1 181 ? -21.219 -10.117 3.957 1 97.88 181 ALA B O 1
ATOM 3669 N N . GLU B 1 182 ? -23.125 -11.266 4.109 1 98.5 182 GLU B N 1
ATOM 3670 C CA . GLU B 1 182 ? -23.938 -10.086 4.391 1 98.5 182 GLU B CA 1
ATOM 3671 C C . GLU B 1 182 ? -23.422 -9.344 5.621 1 98.5 182 GLU B C 1
ATOM 3673 O O . GLU B 1 182 ? -23.328 -8.117 5.617 1 98.5 182 GLU B O 1
ATOM 3678 N N . GLU B 1 183 ? -23.141 -10.125 6.629 1 98.62 183 GLU B N 1
ATOM 3679 C CA . GLU B 1 183 ? -22.609 -9.523 7.844 1 98.62 183 GLU B CA 1
ATOM 3680 C C . GLU B 1 183 ? -21.266 -8.852 7.586 1 98.62 183 GLU B C 1
ATOM 3682 O O . GLU B 1 183 ? -21 -7.754 8.094 1 98.62 183 GLU B O 1
ATOM 3687 N N . LEU B 1 184 ? -20.438 -9.445 6.828 1 98.81 184 LEU B N 1
ATOM 3688 C CA . LEU B 1 184 ? -19.125 -8.906 6.496 1 98.81 184 LEU B CA 1
ATOM 3689 C C . LEU B 1 184 ? -19.25 -7.566 5.781 1 98.81 184 LEU B C 1
ATOM 3691 O O . LEU B 1 184 ? -18.609 -6.59 6.168 1 98.81 184 LEU B O 1
ATOM 3695 N N . TYR B 1 185 ? -20.078 -7.52 4.773 1 98.88 185 TYR B N 1
ATOM 3696 C CA . TYR B 1 185 ? -20.234 -6.332 3.945 1 98.88 185 TYR B CA 1
ATOM 3697 C C . TYR B 1 185 ? -20.906 -5.211 4.727 1 98.88 185 TYR B C 1
ATOM 3699 O O . TYR B 1 185 ? -20.562 -4.035 4.566 1 98.88 185 TYR B O 1
ATOM 3707 N N . ALA B 1 186 ? -21.797 -5.52 5.594 1 98.75 186 ALA B N 1
ATOM 3708 C CA . ALA B 1 186 ? -22.5 -4.516 6.391 1 98.75 186 ALA B CA 1
ATOM 3709 C C . ALA B 1 186 ? -21.578 -3.881 7.418 1 98.75 186 ALA B C 1
ATOM 3711 O O . ALA B 1 186 ? -21.734 -2.709 7.77 1 98.75 186 ALA B O 1
ATOM 3712 N N . ALA B 1 187 ? -20.594 -4.613 7.82 1 98.56 187 ALA B N 1
ATOM 3713 C CA . ALA B 1 187 ? -19.75 -4.168 8.93 1 98.56 187 ALA B CA 1
ATOM 3714 C C . ALA B 1 187 ? -18.531 -3.416 8.43 1 98.56 187 ALA B C 1
ATOM 3716 O O . ALA B 1 187 ? -17.953 -2.607 9.156 1 98.56 187 ALA B O 1
ATOM 3717 N N . CYS B 1 188 ? -18.109 -3.619 7.227 1 98.88 188 CYS B N 1
ATOM 3718 C CA . CYS B 1 188 ? -16.75 -3.262 6.867 1 98.88 188 CYS B CA 1
ATOM 3719 C C . CYS B 1 188 ? -16.719 -2.102 5.875 1 98.88 188 CYS B C 1
ATOM 3721 O O . CYS B 1 188 ? -17.531 -2.062 4.945 1 98.88 188 CYS B O 1
ATOM 3723 N N . ASN B 1 189 ? -15.766 -1.13 6.066 1 98.62 189 ASN B N 1
ATOM 3724 C CA . ASN B 1 189 ? -15.531 0.001 5.172 1 98.62 189 ASN B CA 1
ATOM 3725 C C . ASN B 1 189 ? -14.906 -0.445 3.854 1 98.62 189 ASN B C 1
ATOM 3727 O O . ASN B 1 189 ? -15.156 0.163 2.811 1 98.62 189 ASN B O 1
ATOM 3731 N N . ILE B 1 190 ? -14.07 -1.452 3.949 1 98.94 190 ILE B N 1
ATOM 3732 C CA . ILE B 1 190 ? -13.352 -2.027 2.816 1 98.94 190 ILE B CA 1
ATOM 3733 C C . ILE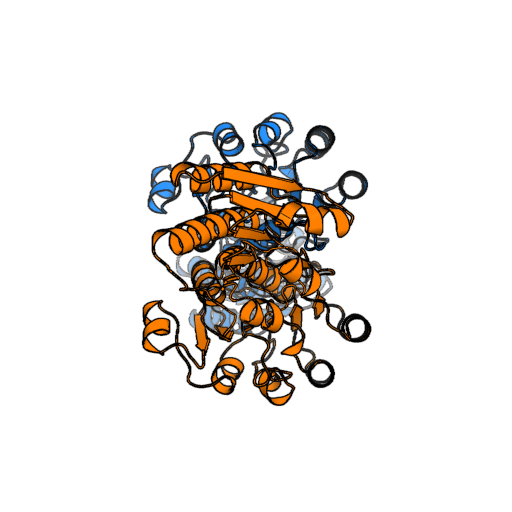 B 1 190 ? -13.531 -3.543 2.805 1 98.94 190 ILE B C 1
ATOM 3735 O O . ILE B 1 190 ? -13.445 -4.191 3.85 1 98.94 190 ILE B O 1
ATOM 3739 N N . VAL B 1 191 ? -13.836 -4.09 1.634 1 98.94 191 VAL B N 1
ATOM 3740 C CA . VAL B 1 191 ? -13.938 -5.535 1.491 1 98.94 191 VAL B CA 1
ATOM 3741 C C . VAL B 1 191 ? -12.992 -6.016 0.393 1 98.94 191 VAL B C 1
ATOM 3743 O O . VAL B 1 191 ? -13.016 -5.492 -0.725 1 98.94 191 VAL B O 1
ATOM 3746 N N . SER B 1 192 ? -12.148 -6.898 0.709 1 98.94 192 SER B N 1
ATOM 3747 C CA . SER B 1 192 ? -11.211 -7.531 -0.217 1 98.94 192 SER B CA 1
ATOM 3748 C C . SER B 1 192 ? -11.672 -8.938 -0.593 1 98.94 192 SER B C 1
ATOM 3750 O O . SER B 1 192 ? -11.922 -9.766 0.282 1 98.94 192 SER B O 1
ATOM 3752 N N . LEU B 1 193 ? -11.727 -9.211 -1.891 1 98.75 193 LEU B N 1
ATOM 3753 C CA . LEU B 1 193 ? -12.289 -10.461 -2.396 1 98.75 193 LEU B CA 1
ATOM 3754 C C . LEU B 1 193 ? -11.188 -11.469 -2.713 1 98.75 193 LEU B C 1
ATOM 3756 O O . LEU B 1 193 ? -10.266 -11.164 -3.469 1 98.75 193 LEU B O 1
ATOM 3760 N N . HIS B 1 194 ? -11.344 -12.641 -2.225 1 97.81 194 HIS B N 1
ATOM 3761 C CA . HIS B 1 194 ? -10.391 -13.719 -2.436 1 97.81 194 HIS B CA 1
ATOM 3762 C C . HIS B 1 194 ? -11.102 -15.055 -2.631 1 97.81 194 HIS B C 1
ATOM 3764 O O . HIS B 1 194 ? -10.539 -16.109 -2.33 1 97.81 194 HIS B O 1
ATOM 3770 N N . ILE B 1 195 ? -12.328 -14.992 -3.068 1 95.69 195 ILE B N 1
ATOM 3771 C CA . ILE B 1 195 ? -13.141 -16.188 -3.285 1 95.69 195 ILE B CA 1
ATOM 3772 C C . ILE B 1 195 ? -12.82 -16.781 -4.648 1 95.69 195 ILE B C 1
ATOM 3774 O O . ILE B 1 195 ? -12.547 -16.062 -5.609 1 95.69 195 ILE B O 1
ATOM 3778 N N . PRO B 1 196 ? -12.898 -18.094 -4.754 1 91 196 PRO B N 1
ATOM 3779 C CA . PRO B 1 196 ? -12.719 -18.734 -6.062 1 91 196 PRO B CA 1
ATOM 3780 C C . PRO B 1 196 ? -13.93 -18.562 -6.973 1 91 196 PRO B C 1
ATOM 3782 O O . PRO B 1 196 ? -15.047 -18.328 -6.492 1 91 196 PRO B O 1
ATOM 3785 N N . ALA B 1 197 ? -13.664 -18.594 -8.227 1 90.62 197 ALA B N 1
ATOM 3786 C CA . ALA B 1 197 ? -14.766 -18.609 -9.188 1 90.62 197 ALA B CA 1
ATOM 3787 C C . ALA B 1 197 ? -15.312 -20.016 -9.367 1 90.62 197 ALA B C 1
ATOM 3789 O O . ALA B 1 197 ? -14.641 -20.891 -9.922 1 90.62 197 ALA B O 1
ATOM 3790 N N . THR B 1 198 ? -16.375 -20.281 -8.828 1 90.56 198 THR B N 1
ATOM 3791 C CA . THR B 1 198 ? -17.109 -21.547 -8.945 1 90.56 198 THR B CA 1
ATOM 3792 C C . THR B 1 198 ? -18.547 -21.297 -9.414 1 90.56 198 THR B C 1
ATOM 3794 O O . THR B 1 198 ? -18.953 -20.141 -9.586 1 90.56 198 THR B O 1
ATOM 3797 N N . ALA B 1 199 ? -19.234 -22.359 -9.641 1 92.56 199 ALA B N 1
ATOM 3798 C CA . ALA B 1 199 ? -20.641 -22.203 -10 1 92.56 199 ALA B CA 1
ATOM 3799 C C . ALA B 1 199 ? -21.422 -21.5 -8.898 1 92.56 199 ALA B C 1
ATOM 3801 O O . ALA B 1 199 ? -22.344 -20.719 -9.18 1 92.56 199 ALA B O 1
ATOM 3802 N N . GLU B 1 200 ? -21 -21.688 -7.742 1 92.56 200 GLU B N 1
ATOM 3803 C CA . GLU B 1 200 ? -21.688 -21.141 -6.578 1 92.56 200 GLU B CA 1
ATOM 3804 C C . GLU B 1 200 ? -21.344 -19.672 -6.367 1 92.56 200 GLU B C 1
ATOM 3806 O O . GLU B 1 200 ? -22.156 -18.906 -5.836 1 92.56 200 GLU B O 1
ATOM 3811 N N . THR B 1 201 ? -20.203 -19.219 -6.801 1 95.56 201 THR B N 1
ATOM 3812 C CA . THR B 1 201 ? -19.75 -17.875 -6.477 1 95.56 201 THR B CA 1
ATOM 3813 C C . THR B 1 201 ? -19.875 -16.953 -7.688 1 95.56 201 THR B C 1
ATOM 3815 O O . THR B 1 201 ? -19.719 -15.734 -7.57 1 95.56 201 THR B O 1
ATOM 3818 N N . LYS B 1 202 ? -20.203 -17.547 -8.773 1 97.25 202 LYS B N 1
ATOM 3819 C CA . LYS B 1 202 ? -20.391 -16.734 -9.977 1 97.25 202 LYS B CA 1
ATOM 3820 C C . LYS B 1 202 ? -21.453 -15.664 -9.742 1 97.25 202 LYS B C 1
ATOM 3822 O O . LYS B 1 202 ? -22.562 -15.961 -9.273 1 97.25 202 LYS B O 1
ATOM 3827 N N . ASN B 1 203 ? -21.094 -14.438 -9.984 1 97.94 203 ASN B N 1
ATOM 3828 C CA . ASN B 1 203 ? -21.953 -13.273 -9.891 1 97.94 203 ASN B CA 1
ATOM 3829 C C . ASN B 1 203 ? -22.484 -13.078 -8.477 1 97.94 203 ASN B C 1
ATOM 3831 O O . ASN B 1 203 ? -23.531 -12.461 -8.281 1 97.94 203 ASN B O 1
ATOM 3835 N N . SER B 1 204 ? -21.75 -13.641 -7.516 1 97.75 204 SER B N 1
ATOM 3836 C CA . SER B 1 204 ? -22.219 -13.57 -6.137 1 97.75 204 SER B CA 1
ATOM 3837 C C . SER B 1 204 ? -22 -12.188 -5.547 1 97.75 204 SER B C 1
ATOM 3839 O O . SER B 1 204 ? -22.656 -11.797 -4.578 1 97.75 204 SER B O 1
ATOM 3841 N N . ILE B 1 205 ? -21.016 -11.469 -6.012 1 98.69 205 ILE B N 1
ATOM 3842 C CA . ILE B 1 205 ? -20.812 -10.086 -5.617 1 98.69 205 ILE B CA 1
ATOM 3843 C C . ILE B 1 205 ? -21.75 -9.18 -6.41 1 98.69 205 ILE B C 1
ATOM 3845 O O . ILE B 1 205 ? -21.375 -8.664 -7.469 1 98.69 205 ILE B O 1
ATOM 3849 N N . ASN B 1 206 ? -22.906 -9.039 -5.844 1 98.62 206 ASN B N 1
ATOM 3850 C CA . ASN B 1 206 ? -23.984 -8.414 -6.586 1 98.62 206 ASN B CA 1
ATOM 3851 C C . ASN B 1 206 ? -24.5 -7.156 -5.883 1 98.62 206 ASN B C 1
ATOM 3853 O O . ASN B 1 206 ? -23.922 -6.719 -4.887 1 98.62 206 ASN B O 1
ATOM 3857 N N . TYR B 1 207 ? -25.516 -6.539 -6.457 1 98.75 207 TYR B N 1
ATOM 3858 C CA . TYR B 1 207 ? -26.125 -5.297 -5.98 1 98.75 207 TYR B CA 1
ATOM 3859 C C . TYR B 1 207 ? -26.484 -5.398 -4.508 1 98.75 207 TYR B C 1
ATOM 3861 O O . TYR B 1 207 ? -26.094 -4.555 -3.701 1 98.75 207 TYR B O 1
ATOM 3869 N N . GLU B 1 208 ? -27.203 -6.434 -4.156 1 98.62 208 GLU B N 1
ATOM 3870 C CA . GLU B 1 208 ? -27.734 -6.586 -2.805 1 98.62 208 GLU B CA 1
ATOM 3871 C C . GLU B 1 208 ? -26.609 -6.688 -1.781 1 98.62 208 GLU B C 1
ATOM 3873 O O . GLU B 1 208 ? -26.656 -6.043 -0.731 1 98.62 208 GLU B O 1
ATOM 3878 N N . LEU B 1 209 ? -25.656 -7.453 -2.104 1 98.81 209 LEU B N 1
ATOM 3879 C CA . LEU B 1 209 ? -24.562 -7.691 -1.168 1 98.81 209 LEU B CA 1
ATOM 3880 C C . LEU B 1 209 ? -23.719 -6.438 -0.989 1 98.81 209 LEU B C 1
ATOM 3882 O O . LEU B 1 209 ? -23.5 -5.98 0.137 1 98.81 209 LEU B O 1
ATOM 3886 N N . VAL B 1 210 ? -23.25 -5.766 -2.045 1 98.88 210 VAL B N 1
ATOM 3887 C CA . VAL B 1 210 ? -22.344 -4.625 -1.994 1 98.88 210 VAL B CA 1
ATOM 3888 C C . VAL B 1 210 ? -23.078 -3.402 -1.446 1 98.88 210 VAL B C 1
ATOM 3890 O O . VAL B 1 210 ? -22.469 -2.557 -0.78 1 98.88 210 VAL B O 1
ATOM 3893 N N . ASN B 1 211 ? -24.328 -3.35 -1.663 1 98.81 211 ASN B N 1
ATOM 3894 C CA . ASN B 1 211 ? -25.125 -2.217 -1.194 1 98.81 211 ASN B CA 1
ATOM 3895 C C . ASN B 1 211 ? -25.172 -2.158 0.33 1 98.81 211 ASN B C 1
ATOM 3897 O O . ASN B 1 211 ? -25.562 -1.143 0.905 1 98.81 211 ASN B O 1
ATOM 3901 N N . LYS B 1 212 ? -24.859 -3.211 0.983 1 98.75 212 LYS B N 1
ATOM 3902 C CA . LYS B 1 212 ? -24.875 -3.264 2.441 1 98.75 212 LYS B CA 1
ATOM 3903 C C . LYS B 1 212 ? -23.688 -2.504 3.035 1 98.75 212 LYS B C 1
ATOM 3905 O O . LYS B 1 212 ? -23.672 -2.201 4.23 1 98.75 212 LYS B O 1
ATOM 3910 N N . MET B 1 213 ? -22.688 -2.188 2.246 1 98.81 213 MET B N 1
ATOM 3911 C CA . MET B 1 213 ? -21.484 -1.537 2.76 1 98.81 213 MET B CA 1
ATOM 3912 C C . MET B 1 213 ? -21.797 -0.148 3.301 1 98.81 213 MET B C 1
ATOM 3914 O O . MET B 1 213 ? -22.719 0.52 2.807 1 98.81 213 MET B O 1
ATOM 3918 N N . PRO B 1 214 ? -21.047 0.304 4.281 1 98.38 214 PRO B N 1
ATOM 3919 C CA . PRO B 1 214 ? -21.219 1.667 4.789 1 98.38 214 PRO B CA 1
ATOM 3920 C C . PRO B 1 214 ? -20.859 2.73 3.75 1 98.38 214 PRO B C 1
ATOM 3922 O O . PRO B 1 214 ? -20.297 2.414 2.701 1 98.38 214 PRO B O 1
ATOM 3925 N N . LYS B 1 215 ? -21.281 3.951 4.094 1 97.31 215 LYS B N 1
ATOM 3926 C CA . LYS B 1 215 ? -20.922 5.082 3.244 1 97.31 215 LYS B CA 1
ATOM 3927 C C . LYS B 1 215 ? -19.422 5.141 3.021 1 97.31 215 LYS B C 1
ATOM 3929 O O . LYS B 1 215 ? -18.641 4.969 3.961 1 97.31 215 LYS B O 1
ATOM 3934 N N . GLY B 1 216 ? -19.062 5.324 1.734 1 97.38 216 GLY B N 1
ATOM 3935 C CA . GLY B 1 216 ? -17.656 5.41 1.402 1 97.38 216 GLY B CA 1
ATOM 3936 C C . GLY B 1 216 ? -17 4.055 1.215 1 97.38 216 GLY B C 1
ATOM 3937 O O . GLY B 1 216 ? -15.773 3.938 1.269 1 97.38 216 GLY B O 1
ATOM 3938 N N . GLY B 1 217 ? -17.766 3.002 1.016 1 98.56 217 GLY B N 1
ATOM 3939 C CA . GLY B 1 217 ? -17.266 1.64 0.888 1 98.56 217 GLY B CA 1
ATOM 3940 C C . GLY B 1 217 ? -16.312 1.457 -0.279 1 98.56 217 GLY B C 1
ATOM 3941 O O . GLY B 1 217 ? -16.484 2.088 -1.325 1 98.56 217 GLY B O 1
ATOM 3942 N N . VAL B 1 218 ? -15.297 0.621 -0.126 1 98.94 218 VAL B N 1
ATOM 3943 C CA . VAL B 1 218 ? -14.336 0.271 -1.166 1 98.94 218 VAL B CA 1
ATOM 3944 C C . VAL B 1 218 ? -14.352 -1.239 -1.395 1 98.94 218 VAL B C 1
ATOM 3946 O O . VAL B 1 218 ? -14.172 -2.016 -0.453 1 98.94 218 VAL B O 1
ATOM 3949 N N . LEU B 1 219 ? -14.633 -1.595 -2.607 1 98.94 219 LEU B N 1
ATOM 3950 C CA . LEU B 1 219 ? -14.562 -2.99 -3.025 1 98.94 219 LEU B CA 1
ATOM 3951 C C . LEU B 1 219 ? -13.266 -3.268 -3.775 1 98.94 219 LEU B C 1
ATOM 3953 O O . LEU B 1 219 ? -12.969 -2.611 -4.777 1 98.94 219 LEU B O 1
ATOM 3957 N N . VAL B 1 220 ? -12.453 -4.18 -3.287 1 98.94 220 VAL B N 1
ATOM 3958 C CA . VAL B 1 220 ? -11.18 -4.547 -3.885 1 98.94 220 VAL B CA 1
ATOM 3959 C C . VAL B 1 220 ? -11.242 -5.984 -4.395 1 98.94 220 VAL B C 1
ATOM 3961 O O . VAL B 1 220 ? -11.492 -6.914 -3.625 1 98.94 220 VAL B O 1
ATOM 3964 N N . ASN B 1 221 ? -10.992 -6.176 -5.695 1 98.81 221 ASN B N 1
ATOM 3965 C CA . ASN B 1 221 ? -11.062 -7.52 -6.262 1 98.81 221 ASN B CA 1
ATOM 3966 C C . ASN B 1 221 ? -9.719 -7.953 -6.844 1 98.81 221 ASN B C 1
ATOM 3968 O O . ASN B 1 221 ? -9.258 -7.391 -7.84 1 98.81 221 ASN B O 1
ATOM 3972 N N . THR B 1 222 ? -9.125 -8.906 -6.238 1 98.06 222 THR B N 1
ATOM 3973 C CA . THR B 1 222 ? -7.926 -9.531 -6.785 1 98.06 222 THR B CA 1
ATOM 3974 C C . THR B 1 222 ? -8.203 -10.992 -7.148 1 98.06 222 THR B C 1
ATOM 3976 O O . THR B 1 222 ? -7.27 -11.758 -7.414 1 98.06 222 THR B O 1
ATOM 3979 N N . ALA B 1 223 ? -9.5 -11.375 -7.031 1 95.62 223 ALA B N 1
ATOM 3980 C CA . ALA B 1 223 ? -9.938 -12.711 -7.434 1 95.62 223 ALA B CA 1
ATOM 3981 C C . ALA B 1 223 ? -10.289 -12.742 -8.914 1 95.62 223 ALA B C 1
ATOM 3983 O O . ALA B 1 223 ? -9.578 -12.18 -9.75 1 95.62 223 ALA B O 1
ATOM 3984 N N . ARG B 1 224 ? -11.25 -13.508 -9.32 1 94.12 224 ARG B N 1
ATOM 3985 C CA . ARG B 1 224 ? -11.664 -13.633 -10.719 1 94.12 224 ARG B CA 1
ATOM 3986 C C . ARG B 1 224 ? -12.805 -12.664 -11.039 1 94.12 224 ARG B C 1
ATOM 3988 O O . ARG B 1 224 ? -13.609 -12.344 -10.172 1 94.12 224 ARG B O 1
ATOM 3995 N N . LYS B 1 225 ? -12.836 -12.18 -12.227 1 95.69 225 LYS B N 1
ATOM 3996 C CA . LYS B 1 225 ? -13.859 -11.195 -12.586 1 95.69 225 LYS B CA 1
ATOM 3997 C C . LYS B 1 225 ? -15.25 -11.828 -12.609 1 95.69 225 LYS B C 1
ATOM 3999 O O . LYS B 1 225 ? -16.25 -11.141 -12.438 1 95.69 225 LYS B O 1
ATOM 4004 N N . GLU B 1 226 ? -15.328 -13.18 -12.695 1 96 226 GLU B N 1
ATOM 4005 C CA . GLU B 1 226 ? -16.594 -13.906 -12.82 1 96 226 GLU B CA 1
ATOM 4006 C C . GLU B 1 226 ? -17.391 -13.836 -11.523 1 96 226 GLU B C 1
ATOM 4008 O O . GLU B 1 226 ? -18.609 -14.023 -11.531 1 96 226 GLU B O 1
ATOM 4013 N N . VAL B 1 227 ? -16.75 -13.531 -10.445 1 97.81 227 VAL B N 1
ATOM 4014 C CA . VAL B 1 227 ? -17.469 -13.5 -9.18 1 97.81 227 VAL B CA 1
ATOM 4015 C C . VAL B 1 227 ? -18.281 -12.211 -9.078 1 97.81 227 VAL B C 1
ATOM 4017 O O . VAL B 1 227 ? -19.188 -12.109 -8.25 1 97.81 227 VAL B O 1
ATOM 4020 N N . ILE B 1 228 ? -17.969 -11.203 -9.906 1 98.69 228 ILE B N 1
ATOM 4021 C CA . ILE B 1 228 ? -18.625 -9.898 -9.883 1 98.69 228 ILE B CA 1
ATOM 4022 C C . ILE B 1 228 ? -19.828 -9.906 -10.828 1 98.69 228 ILE B C 1
ATOM 4024 O O . ILE B 1 228 ? -19.703 -10.281 -11.992 1 98.69 228 ILE B O 1
ATOM 4028 N N . ASN B 1 229 ? -20.938 -9.633 -10.359 1 98.69 229 ASN B N 1
ATOM 4029 C CA . ASN B 1 229 ? -22.047 -9.25 -11.242 1 98.69 229 ASN B CA 1
ATOM 4030 C C . ASN B 1 229 ? -21.891 -7.824 -11.75 1 98.69 229 ASN B C 1
ATOM 4032 O O . ASN B 1 229 ? -22.391 -6.883 -11.133 1 98.69 229 ASN B O 1
ATOM 4036 N N . GLU B 1 230 ? -21.234 -7.695 -12.891 1 98.69 230 GLU B N 1
ATOM 4037 C CA . GLU B 1 230 ? -20.797 -6.387 -13.367 1 98.69 230 GLU B CA 1
ATOM 4038 C C . GLU B 1 230 ? -22 -5.473 -13.641 1 98.69 230 GLU B C 1
ATOM 4040 O O . GLU B 1 230 ? -21.969 -4.289 -13.289 1 98.69 230 GLU B O 1
ATOM 4045 N N . ALA B 1 231 ? -23.016 -6.035 -14.242 1 98.56 231 ALA B N 1
ATOM 4046 C CA . ALA B 1 231 ? -24.203 -5.23 -14.547 1 98.56 231 ALA B CA 1
ATOM 4047 C C . ALA B 1 231 ? -24.828 -4.66 -13.273 1 98.56 231 ALA B C 1
ATOM 4049 O O . ALA B 1 231 ? -25.156 -3.475 -13.219 1 98.56 231 ALA B O 1
ATOM 4050 N N . GLU B 1 232 ? -24.922 -5.438 -12.297 1 98.75 232 GLU B N 1
ATOM 4051 C CA . GLU B 1 232 ? -25.531 -5.004 -11.031 1 98.75 232 GLU B CA 1
ATOM 4052 C C . GLU B 1 232 ? -24.609 -4.039 -10.289 1 98.75 232 GLU B C 1
ATOM 4054 O O . GLU B 1 232 ? -25.078 -3.109 -9.633 1 98.75 232 GLU B O 1
ATOM 4059 N N . LEU B 1 233 ? -23.359 -4.281 -10.352 1 98.81 233 LEU B N 1
ATOM 4060 C CA . LEU B 1 233 ? -22.422 -3.387 -9.688 1 98.81 233 LEU B CA 1
ATOM 4061 C C . LEU B 1 233 ? -22.438 -2.006 -10.328 1 98.81 233 LEU B C 1
ATOM 4063 O O . LEU B 1 233 ? -22.375 -0.989 -9.633 1 98.81 233 LEU B O 1
ATOM 4067 N N . ILE B 1 234 ? -22.5 -1.977 -11.68 1 98.81 234 ILE B N 1
ATOM 4068 C CA . ILE B 1 234 ? -22.578 -0.709 -12.398 1 98.81 234 ILE B CA 1
ATOM 4069 C C . ILE B 1 234 ? -23.828 0.054 -11.953 1 98.81 234 ILE B C 1
ATOM 4071 O O . ILE B 1 234 ? -23.75 1.242 -11.633 1 98.81 234 ILE B O 1
ATOM 4075 N N . LYS B 1 235 ? -24.938 -0.659 -11.906 1 98.75 235 LYS B N 1
ATOM 4076 C CA . LYS B 1 235 ? -26.172 -0.04 -11.445 1 98.75 235 LYS B CA 1
ATOM 4077 C C . LYS B 1 235 ? -26.016 0.531 -10.039 1 98.75 235 LYS B C 1
ATOM 4079 O O . LYS B 1 235 ? -26.406 1.673 -9.781 1 98.75 235 LYS B O 1
ATOM 4084 N N . LEU B 1 236 ? -25.453 -0.246 -9.172 1 98.88 236 LEU B N 1
ATOM 4085 C CA . LEU B 1 236 ? -25.266 0.172 -7.789 1 98.88 236 LEU B CA 1
ATOM 4086 C C . LEU B 1 236 ? -24.391 1.412 -7.707 1 98.88 236 LEU B C 1
ATOM 4088 O O . LEU B 1 236 ? -24.719 2.367 -7 1 98.88 236 LEU B O 1
ATOM 4092 N N . MET B 1 237 ? -23.281 1.418 -8.391 1 98.75 237 MET B N 1
ATOM 4093 C CA . MET B 1 237 ? -22.328 2.514 -8.32 1 98.75 237 MET B CA 1
ATOM 4094 C C . MET B 1 237 ? -22.906 3.795 -8.898 1 98.75 237 MET B C 1
ATOM 4096 O O . MET B 1 237 ? -22.484 4.895 -8.539 1 98.75 237 MET B O 1
ATOM 4100 N N . GLU B 1 238 ? -23.812 3.678 -9.828 1 98.62 238 GLU B N 1
ATOM 4101 C CA . GLU B 1 238 ? -24.531 4.852 -10.305 1 98.62 238 GLU B CA 1
ATOM 4102 C C . GLU B 1 238 ? -25.375 5.469 -9.195 1 98.62 238 GLU B C 1
ATOM 4104 O O . GLU B 1 238 ? -25.516 6.691 -9.117 1 98.62 238 GLU B O 1
ATOM 4109 N N . GLU B 1 239 ? -25.938 4.648 -8.375 1 98.44 239 GLU B N 1
ATOM 4110 C CA . GLU B 1 239 ? -26.797 5.098 -7.293 1 98.44 239 GLU B CA 1
ATOM 4111 C C . GLU B 1 239 ? -26 5.516 -6.07 1 98.44 239 GLU B C 1
ATOM 4113 O O . GLU B 1 239 ? -26.297 6.527 -5.434 1 98.44 239 GLU B O 1
ATOM 4118 N N . ARG B 1 240 ? -25.016 4.723 -5.785 1 98.31 240 ARG B N 1
ATOM 4119 C CA . ARG B 1 240 ? -24.109 4.996 -4.68 1 98.31 240 ARG B CA 1
ATOM 4120 C C . ARG B 1 240 ? -22.844 5.695 -5.168 1 98.31 240 ARG B C 1
ATOM 4122 O O . ARG B 1 240 ? -21.844 5.043 -5.477 1 98.31 240 ARG B O 1
ATOM 4129 N N . THR B 1 241 ? -22.828 7.008 -5.035 1 97.94 241 THR B N 1
ATOM 4130 C CA . THR B 1 241 ? -21.766 7.809 -5.613 1 97.94 241 THR B CA 1
ATOM 4131 C C . THR B 1 241 ? -20.531 7.812 -4.703 1 97.94 241 THR B C 1
ATOM 4133 O O . THR B 1 241 ? -19.484 8.344 -5.066 1 97.94 241 THR B O 1
ATOM 4136 N N . ASP B 1 242 ? -20.703 7.137 -3.559 1 97.81 242 ASP B N 1
ATOM 4137 C CA . ASP B 1 242 ? -19.609 7.105 -2.58 1 97.81 242 ASP B CA 1
ATOM 4138 C C . ASP B 1 242 ? -18.766 5.844 -2.74 1 97.81 242 ASP B C 1
ATOM 4140 O O . ASP B 1 242 ? -17.672 5.758 -2.195 1 97.81 242 ASP B O 1
ATOM 4144 N N . LEU B 1 243 ? -19.266 4.859 -3.49 1 98.56 243 LEU B N 1
ATOM 4145 C CA . LEU B 1 243 ? -18.594 3.561 -3.582 1 98.56 243 LEU B CA 1
ATOM 4146 C C . LEU B 1 243 ? -17.438 3.611 -4.562 1 98.56 243 LEU B C 1
ATOM 4148 O O . LEU B 1 243 ? -17.531 4.242 -5.621 1 98.56 243 LEU B O 1
ATOM 4152 N N . LYS B 1 244 ? -16.359 2.955 -4.234 1 98.81 244 LYS B N 1
ATOM 4153 C CA . LYS B 1 244 ? -15.227 2.764 -5.141 1 98.81 244 LYS B CA 1
ATOM 4154 C C . LYS B 1 244 ? -15 1.282 -5.426 1 98.81 244 LYS B C 1
ATOM 4156 O O . LYS B 1 244 ? -15.242 0.433 -4.566 1 98.81 244 LYS B O 1
ATOM 4161 N N . TYR B 1 245 ? -14.578 1.005 -6.617 1 98.94 245 TYR B N 1
ATOM 4162 C CA . TYR B 1 245 ? -14.281 -0.353 -7.062 1 98.94 245 TYR B CA 1
ATOM 4163 C C . TYR B 1 245 ? -12.922 -0.419 -7.738 1 98.94 245 TYR B C 1
ATOM 4165 O O . TYR B 1 245 ? -12.68 0.259 -8.742 1 98.94 245 TYR B O 1
ATOM 4173 N N . VAL B 1 246 ? -11.992 -1.17 -7.176 1 98.88 246 VAL B N 1
ATOM 4174 C CA . VAL B 1 246 ? -10.68 -1.389 -7.77 1 98.88 246 VAL B CA 1
ATOM 4175 C C . VAL B 1 246 ? -10.438 -2.885 -7.957 1 98.88 246 VAL B C 1
ATOM 4177 O O . VAL B 1 246 ? -10.773 -3.688 -7.082 1 98.88 246 VAL B O 1
ATOM 4180 N N . THR B 1 247 ? -9.844 -3.271 -9.133 1 98.81 247 THR B N 1
ATOM 4181 C CA . THR B 1 247 ? -9.766 -4.691 -9.453 1 98.81 247 THR B CA 1
ATOM 4182 C C . THR B 1 247 ? -8.484 -5.004 -10.219 1 98.81 247 THR B C 1
ATOM 4184 O O . THR B 1 247 ? -8.047 -4.215 -11.062 1 98.81 247 THR B O 1
ATOM 4187 N N . ASP B 1 248 ? -7.91 -6.176 -9.945 1 98.56 248 ASP B N 1
ATOM 4188 C CA . ASP B 1 248 ? -6.699 -6.645 -10.609 1 98.56 248 ASP B CA 1
ATOM 4189 C C . ASP B 1 248 ? -7.039 -7.52 -11.812 1 98.56 248 ASP B C 1
ATOM 4191 O O . ASP B 1 248 ? -6.246 -8.375 -12.211 1 98.56 248 ASP B O 1
ATOM 4195 N N . ILE B 1 249 ? -8.164 -7.426 -12.305 1 96.75 249 ILE B N 1
ATOM 4196 C CA . ILE B 1 249 ? -8.609 -8.133 -13.5 1 96.75 249 ILE B CA 1
ATOM 4197 C C . ILE B 1 249 ? -9.625 -7.281 -14.258 1 96.75 249 ILE B C 1
ATOM 4199 O O . ILE B 1 249 ? -10.664 -6.902 -13.695 1 96.75 249 ILE B O 1
ATOM 4203 N N . MET B 1 250 ? -9.352 -6.957 -15.469 1 97.31 250 MET B N 1
ATOM 4204 C CA . MET B 1 250 ? -10.203 -6.055 -16.234 1 97.31 250 MET B CA 1
ATOM 4205 C C . MET B 1 250 ? -11.578 -6.676 -16.484 1 97.31 250 MET B C 1
ATOM 4207 O O . MET B 1 250 ? -11.68 -7.762 -17.047 1 97.31 250 MET B O 1
ATOM 4211 N N . PRO B 1 251 ? -12.57 -5.965 -16.031 1 97.81 251 PRO B N 1
ATOM 4212 C CA . PRO B 1 251 ? -13.922 -6.457 -16.281 1 97.81 251 PRO B CA 1
ATOM 4213 C C . PRO B 1 251 ? -14.273 -6.48 -17.766 1 97.81 251 PRO B C 1
ATOM 4215 O O . PRO B 1 251 ? -13.633 -5.801 -18.578 1 97.81 251 PRO B O 1
ATOM 4218 N N . VAL B 1 252 ? -15.281 -7.262 -18.062 1 97.56 252 VAL B N 1
ATOM 4219 C CA . VAL B 1 252 ? -15.836 -7.25 -19.406 1 97.56 252 VAL B CA 1
ATOM 4220 C C . VAL B 1 252 ? -16.391 -5.859 -19.734 1 97.56 252 VAL B C 1
ATOM 4222 O O . VAL B 1 252 ? -16.172 -5.34 -20.828 1 97.56 252 VAL B O 1
ATOM 4225 N N . ALA B 1 253 ? -16.984 -5.207 -18.766 1 98.31 253 ALA B N 1
ATOM 4226 C CA . ALA B 1 253 ? -17.625 -3.902 -18.953 1 98.31 253 ALA B CA 1
ATOM 4227 C C . ALA B 1 253 ? -16.656 -2.771 -18.594 1 98.31 253 ALA B C 1
ATOM 4229 O O . ALA B 1 253 ? -17.062 -1.727 -18.094 1 98.31 253 ALA B O 1
ATOM 4230 N N . HIS B 1 254 ? -15.453 -2.945 -18.812 1 98.38 254 HIS B N 1
ATOM 4231 C CA . HIS B 1 254 ? -14.422 -1.98 -18.453 1 98.38 254 HIS B CA 1
ATOM 4232 C C . HIS B 1 254 ? -14.734 -0.6 -19.016 1 98.38 254 HIS B C 1
ATOM 4234 O O . HIS B 1 254 ? -14.609 0.407 -18.312 1 98.38 254 HIS B O 1
ATOM 4240 N N . ALA B 1 255 ? -15.062 -0.587 -20.266 1 98.06 255 ALA B N 1
ATOM 4241 C CA . ALA B 1 255 ? -15.328 0.692 -20.922 1 98.06 255 ALA B CA 1
ATOM 4242 C C . ALA B 1 255 ? -16.438 1.457 -20.188 1 98.06 255 ALA B C 1
ATOM 4244 O O . ALA B 1 255 ? -16.312 2.662 -19.969 1 98.06 255 ALA B O 1
ATOM 4245 N N . GLU B 1 256 ? -17.438 0.778 -19.812 1 98.5 256 GLU B N 1
ATOM 4246 C CA . GLU B 1 256 ? -18.547 1.396 -19.109 1 98.5 256 GLU B CA 1
ATOM 4247 C C . GLU B 1 256 ? -18.141 1.854 -17.719 1 98.5 256 GLU B C 1
ATOM 4249 O O . GLU B 1 256 ? -18.453 2.973 -17.297 1 98.5 256 GLU B O 1
ATOM 4254 N N . PHE B 1 257 ? -17.438 1.002 -16.984 1 98.62 257 PHE B N 1
ATOM 4255 C CA . PHE B 1 257 ? -16.922 1.374 -15.664 1 98.62 257 PHE B CA 1
ATOM 4256 C C . PHE B 1 257 ? -16.078 2.641 -15.758 1 98.62 257 PHE B C 1
ATOM 4258 O O . PHE B 1 257 ? -16.266 3.572 -14.969 1 98.62 257 PHE B O 1
ATOM 4265 N N . SER B 1 258 ? -15.164 2.635 -16.719 1 98.19 258 SER B N 1
ATOM 4266 C CA . SER B 1 258 ? -14.211 3.732 -16.875 1 98.19 258 SER B CA 1
ATOM 4267 C C . SER B 1 258 ? -14.922 5.039 -17.203 1 98.19 258 SER B C 1
ATOM 4269 O O . SER B 1 258 ? -14.562 6.098 -16.688 1 98.19 258 SER B O 1
ATOM 4271 N N . GLU B 1 259 ? -15.875 4.969 -18.016 1 98.06 259 GLU B N 1
ATOM 4272 C CA . GLU B 1 259 ? -16.609 6.148 -18.453 1 98.06 259 GLU B CA 1
ATOM 4273 C C . GLU B 1 259 ? -17.484 6.695 -17.328 1 98.06 259 GLU B C 1
ATOM 4275 O O . GLU B 1 259 ? -17.484 7.902 -17.062 1 98.06 259 GLU B O 1
ATOM 4280 N N . LYS B 1 260 ? -18.141 5.898 -16.625 1 98.25 260 LYS B N 1
ATOM 4281 C CA . LYS B 1 260 ? -19.172 6.324 -15.672 1 98.25 260 LYS B CA 1
ATOM 4282 C C . LYS B 1 260 ? -18.562 6.66 -14.312 1 98.25 260 LYS B C 1
ATOM 4284 O O . LYS B 1 260 ? -19.109 7.465 -13.562 1 98.25 260 LYS B O 1
ATOM 4289 N N . PHE B 1 261 ? -17.469 6.043 -14.008 1 98.38 261 PHE B N 1
ATOM 4290 C CA . PHE B 1 261 ? -17.031 6.121 -12.617 1 98.38 261 PHE B CA 1
ATOM 4291 C C . PHE B 1 261 ? -15.586 6.598 -12.531 1 98.38 261 PHE B C 1
ATOM 4293 O O . PHE B 1 261 ? -14.805 6.066 -11.742 1 98.38 261 PHE B O 1
ATOM 4300 N N . ALA B 1 262 ? -15.242 7.555 -13.305 1 95.75 262 ALA B N 1
ATOM 4301 C CA . ALA B 1 262 ? -13.938 8.203 -13.203 1 95.75 262 ALA B CA 1
ATOM 4302 C C . ALA B 1 262 ? -13.672 8.68 -11.781 1 95.75 262 ALA B C 1
ATOM 4304 O O . ALA B 1 262 ? -14.516 9.336 -11.172 1 95.75 262 ALA B O 1
ATOM 4305 N N . GLY B 1 263 ? -12.492 8.273 -11.234 1 96.06 263 GLY B N 1
ATOM 4306 C CA . GLY B 1 263 ? -12.133 8.68 -9.891 1 96.06 263 GLY B CA 1
ATOM 4307 C C . GLY B 1 263 ? -12.641 7.734 -8.82 1 96.06 263 GLY B C 1
ATOM 4308 O O . GLY B 1 263 ? -12.344 7.906 -7.637 1 96.06 263 GLY B O 1
ATOM 4309 N N . ARG B 1 264 ? -13.391 6.684 -9.219 1 98 264 ARG B N 1
ATOM 4310 C CA . ARG B 1 264 ? -13.953 5.746 -8.25 1 98 264 ARG B CA 1
ATOM 4311 C C . ARG B 1 264 ? -13.711 4.305 -8.688 1 98 264 ARG B C 1
ATOM 4313 O O . ARG B 1 264 ? -14.109 3.365 -7.988 1 98 264 ARG B O 1
ATOM 4320 N N . TYR B 1 265 ? -13.102 4.191 -9.883 1 98.69 265 TYR B N 1
ATOM 4321 C CA . TYR B 1 265 ? -12.867 2.881 -10.484 1 98.69 265 TYR B CA 1
ATOM 4322 C C . TYR B 1 265 ? -11.445 2.771 -11.023 1 98.69 265 TYR B C 1
ATOM 4324 O O . TYR B 1 265 ? -10.906 3.738 -11.562 1 98.69 265 TYR B O 1
ATOM 4332 N N . PHE B 1 266 ? -10.914 1.563 -10.82 1 98.75 266 PHE B N 1
ATOM 4333 C CA . PHE B 1 266 ? -9.609 1.257 -11.398 1 98.75 266 PHE B CA 1
ATOM 4334 C C . PHE B 1 266 ? -9.484 -0.231 -11.695 1 98.75 266 PHE B C 1
ATOM 4336 O O . PHE B 1 266 ? -9.938 -1.069 -10.914 1 98.75 266 PHE B O 1
ATOM 4343 N N . ALA B 1 267 ? -8.883 -0.531 -12.828 1 98.62 267 ALA B N 1
ATOM 4344 C CA . ALA B 1 267 ? -8.539 -1.907 -13.18 1 98.62 267 ALA B CA 1
ATOM 4345 C C . ALA B 1 267 ? -7.145 -1.987 -13.781 1 98.62 267 ALA B C 1
ATOM 4347 O O . ALA B 1 267 ? -6.754 -1.131 -14.578 1 98.62 267 ALA B O 1
ATOM 4348 N N . THR B 1 268 ? -6.422 -2.984 -13.367 1 98.19 268 THR B N 1
ATOM 4349 C CA . THR B 1 268 ? -5.188 -3.254 -14.094 1 98.19 268 THR B CA 1
ATOM 4350 C C . THR B 1 268 ? -5.488 -3.719 -15.516 1 98.19 268 THR B C 1
ATOM 4352 O O . THR B 1 268 ? -6.508 -4.367 -15.766 1 98.19 268 THR B O 1
ATOM 4355 N N . PRO B 1 269 ? -4.602 -3.42 -16.438 1 97.19 269 PRO B N 1
ATOM 4356 C CA . PRO B 1 269 ? -4.848 -3.84 -17.812 1 97.19 269 PRO B CA 1
ATOM 4357 C C . PRO B 1 269 ? -4.691 -5.344 -18.016 1 97.19 269 PRO B C 1
ATOM 4359 O O . PRO B 1 269 ? -5.266 -5.91 -18.953 1 97.19 269 PRO B O 1
ATOM 4362 N N . LYS B 1 270 ? -3.908 -5.977 -17.281 1 95.69 270 LYS B N 1
ATOM 4363 C CA . LYS B 1 270 ? -3.672 -7.414 -17.219 1 95.69 270 LYS B CA 1
ATOM 4364 C C . LYS B 1 270 ? -3.549 -7.887 -15.773 1 95.69 270 LYS B C 1
ATOM 4366 O O . LYS B 1 270 ? -2.881 -7.242 -14.961 1 95.69 270 LYS B O 1
ATOM 4371 N N . LYS B 1 271 ? -4.309 -8.922 -15.578 1 95.94 271 LYS B N 1
ATOM 4372 C CA . LYS B 1 271 ? -4.203 -9.453 -14.219 1 95.94 271 LYS B CA 1
ATOM 4373 C C . LYS B 1 271 ? -2.744 -9.648 -13.812 1 95.94 271 LYS B C 1
ATOM 4375 O O . LYS B 1 271 ? -1.955 -10.219 -14.57 1 95.94 271 LYS B O 1
ATOM 4380 N N . MET B 1 272 ? -2.377 -9.195 -12.578 1 96.88 272 MET B N 1
ATOM 4381 C CA . MET B 1 272 ? -0.95 -9.18 -12.273 1 96.88 272 MET B CA 1
ATOM 4382 C C . MET B 1 272 ? -0.698 -9.594 -10.828 1 96.88 272 MET B C 1
ATOM 4384 O O . MET B 1 272 ? 0.432 -9.508 -10.344 1 96.88 272 MET B O 1
ATOM 4388 N N . GLY B 1 273 ? -1.686 -9.984 -10.102 1 96.62 273 GLY B N 1
ATOM 4389 C CA . GLY B 1 273 ? -1.55 -10.32 -8.688 1 96.62 273 GLY B CA 1
ATOM 4390 C C . GLY B 1 273 ? -0.414 -11.289 -8.414 1 96.62 273 GLY B C 1
ATOM 4391 O O . GLY B 1 273 ? 0.386 -11.062 -7.5 1 96.62 273 GLY B O 1
ATOM 4392 N N . ALA B 1 274 ? -0.325 -12.242 -9.258 1 95 274 ALA B N 1
ATOM 4393 C CA . ALA B 1 274 ? 0.669 -13.297 -9.062 1 95 274 ALA B CA 1
ATOM 4394 C C . ALA B 1 274 ? 1.958 -12.977 -9.812 1 95 274 ALA B C 1
ATOM 4396 O O . ALA B 1 274 ? 2.932 -13.734 -9.734 1 95 274 ALA B O 1
ATOM 4397 N N . GLN B 1 275 ? 1.987 -11.922 -10.555 1 94.81 275 GLN B N 1
ATOM 4398 C CA . GLN B 1 275 ? 3.084 -11.641 -11.477 1 94.81 275 GLN B CA 1
ATOM 4399 C C . GLN B 1 275 ? 4.227 -10.922 -10.766 1 94.81 275 GLN B C 1
ATOM 4401 O O . GLN B 1 275 ? 4.504 -9.75 -11.047 1 94.81 275 GLN B O 1
ATOM 4406 N N . THR B 1 276 ? 4.957 -11.664 -9.945 1 97.56 276 THR B N 1
ATOM 4407 C CA . THR B 1 276 ? 6.172 -11.18 -9.297 1 97.56 276 THR B CA 1
ATOM 4408 C C . THR B 1 276 ? 7.305 -12.195 -9.453 1 97.56 276 THR B C 1
ATOM 4410 O O . THR B 1 276 ? 7.055 -13.383 -9.641 1 97.56 276 THR B O 1
ATOM 4413 N N . ALA B 1 277 ? 8.516 -11.688 -9.406 1 96.88 277 ALA B N 1
ATOM 4414 C CA . ALA B 1 277 ? 9.68 -12.57 -9.461 1 96.88 277 ALA B CA 1
ATOM 4415 C C . ALA B 1 277 ? 9.633 -13.617 -8.352 1 96.88 277 ALA B C 1
ATOM 4417 O O . ALA B 1 277 ? 9.875 -14.797 -8.594 1 96.88 277 ALA B O 1
ATOM 4418 N N . GLU B 1 278 ? 9.289 -13.195 -7.188 1 98.12 278 GLU B N 1
ATOM 4419 C CA . GLU B 1 278 ? 9.227 -14.078 -6.027 1 98.12 278 GLU B CA 1
ATOM 4420 C C . GLU B 1 278 ? 8.188 -15.18 -6.223 1 98.12 278 GLU B C 1
ATOM 4422 O O . GLU B 1 278 ? 8.461 -16.359 -5.961 1 98.12 278 GLU B O 1
ATOM 4427 N N . ALA B 1 279 ? 7 -14.797 -6.68 1 97.38 279 ALA B N 1
ATOM 4428 C CA . ALA B 1 279 ? 5.93 -15.773 -6.891 1 97.38 279 ALA B CA 1
ATOM 4429 C C . ALA B 1 279 ? 6.344 -16.828 -7.918 1 97.38 279 ALA B C 1
ATOM 4431 O O . ALA B 1 279 ? 6.066 -18.016 -7.742 1 97.38 279 ALA B O 1
ATOM 4432 N N . ASN B 1 280 ? 6.973 -16.375 -8.969 1 96.38 280 ASN B N 1
ATOM 4433 C CA . ASN B 1 280 ? 7.445 -17.281 -10.008 1 96.38 280 ASN B CA 1
ATOM 4434 C C . ASN B 1 280 ? 8.469 -18.266 -9.469 1 96.38 280 ASN B C 1
ATOM 4436 O O . ASN B 1 280 ? 8.375 -19.469 -9.719 1 96.38 280 ASN B O 1
ATOM 4440 N N . ILE B 1 281 ? 9.43 -17.797 -8.75 1 97.56 281 ILE B N 1
ATOM 4441 C CA . ILE B 1 281 ? 10.484 -18.625 -8.164 1 97.56 281 ILE B CA 1
ATOM 4442 C C . ILE B 1 281 ? 9.867 -19.625 -7.203 1 97.56 281 ILE B C 1
ATOM 4444 O O . ILE B 1 281 ? 10.133 -20.828 -7.293 1 97.56 281 ILE B O 1
ATOM 4448 N N . ASN B 1 282 ? 8.977 -19.109 -6.336 1 98.06 282 ASN B N 1
ATOM 4449 C CA . ASN B 1 282 ? 8.312 -19.969 -5.355 1 98.06 282 ASN B CA 1
ATOM 4450 C C . ASN B 1 282 ? 7.539 -21.094 -6.023 1 98.06 282 ASN B C 1
ATOM 4452 O O . ASN B 1 282 ? 7.637 -22.25 -5.609 1 98.06 282 ASN B O 1
ATOM 4456 N N . ALA B 1 283 ? 6.801 -20.766 -7.023 1 97.81 283 ALA B N 1
ATOM 4457 C CA . ALA B 1 283 ? 5.945 -21.734 -7.695 1 97.81 283 ALA B CA 1
ATOM 4458 C C . ALA B 1 283 ? 6.777 -22.797 -8.398 1 97.81 283 ALA B C 1
ATOM 4460 O O . ALA B 1 283 ? 6.438 -23.984 -8.359 1 97.81 283 ALA B O 1
ATOM 4461 N N . GLY B 1 284 ? 7.863 -22.375 -9.039 1 98.19 284 GLY B N 1
ATOM 4462 C CA . GLY B 1 284 ? 8.742 -23.328 -9.703 1 98.19 284 GLY B CA 1
ATOM 4463 C C . GLY B 1 284 ? 9.367 -24.328 -8.75 1 98.19 284 GLY B C 1
ATOM 4464 O O . GLY B 1 284 ? 9.336 -25.531 -8.992 1 98.19 284 GLY B O 1
ATOM 4465 N N . ILE B 1 285 ? 9.867 -23.859 -7.684 1 98.44 285 ILE B N 1
ATOM 4466 C CA . ILE B 1 285 ? 10.539 -24.703 -6.707 1 98.44 285 ILE B CA 1
ATOM 4467 C C . ILE B 1 285 ? 9.523 -25.625 -6.035 1 98.44 285 ILE B C 1
ATOM 4469 O O . ILE B 1 285 ? 9.789 -26.812 -5.836 1 98.44 285 ILE B O 1
ATOM 4473 N N . ALA B 1 286 ? 8.367 -25.047 -5.738 1 98.44 286 ALA B N 1
ATOM 4474 C CA . ALA B 1 286 ? 7.301 -25.859 -5.156 1 98.44 286 ALA B CA 1
ATOM 4475 C C . ALA B 1 286 ? 6.898 -27 -6.098 1 98.44 286 ALA B C 1
ATOM 4477 O O . ALA B 1 286 ? 6.664 -28.125 -5.656 1 98.44 286 ALA B O 1
ATOM 4478 N N . ALA B 1 287 ? 6.824 -26.688 -7.344 1 98.62 287 ALA B N 1
ATOM 4479 C CA . ALA B 1 287 ? 6.473 -27.688 -8.336 1 98.62 287 ALA B CA 1
ATOM 4480 C C . ALA B 1 287 ? 7.48 -28.844 -8.336 1 98.62 287 ALA B C 1
ATOM 4482 O O . ALA B 1 287 ? 7.098 -30.016 -8.359 1 98.62 287 ALA B O 1
ATOM 4483 N N . ALA B 1 288 ? 8.758 -28.516 -8.273 1 98.75 288 ALA B N 1
ATOM 4484 C CA . ALA B 1 288 ? 9.812 -29.516 -8.242 1 98.75 288 ALA B CA 1
ATOM 4485 C C . ALA B 1 288 ? 9.688 -30.391 -7 1 98.75 288 ALA B C 1
ATOM 4487 O O . ALA B 1 288 ? 9.789 -31.625 -7.094 1 98.75 288 ALA B O 1
ATOM 4488 N N . ARG B 1 289 ? 9.43 -29.734 -5.91 1 98.62 289 ARG B N 1
ATOM 4489 C CA . ARG B 1 289 ? 9.289 -30.484 -4.66 1 98.62 289 ARG B CA 1
ATOM 4490 C C . ARG B 1 289 ? 8.094 -31.422 -4.711 1 98.62 289 ARG B C 1
ATOM 4492 O O . ARG B 1 289 ? 8.172 -32.562 -4.23 1 98.62 289 ARG B O 1
ATOM 4499 N N . GLN B 1 290 ? 7.02 -30.969 -5.254 1 98.62 290 GLN B N 1
ATOM 4500 C CA . GLN B 1 290 ? 5.816 -31.781 -5.371 1 98.62 290 GLN B CA 1
ATOM 4501 C C . GLN B 1 290 ? 6.055 -33 -6.281 1 98.62 290 GLN B C 1
ATOM 4503 O O . GLN B 1 290 ? 5.59 -34.094 -5.996 1 98.62 290 GLN B O 1
ATOM 4508 N N . ILE B 1 291 ? 6.812 -32.781 -7.352 1 98.69 291 ILE B N 1
ATOM 4509 C CA . ILE B 1 291 ? 7.141 -33.875 -8.273 1 98.69 291 ILE B CA 1
ATOM 4510 C C . ILE B 1 291 ? 7.988 -34.906 -7.559 1 98.69 291 ILE B C 1
ATOM 4512 O O . ILE B 1 291 ? 7.707 -36.094 -7.637 1 98.69 291 ILE B O 1
ATOM 4516 N N . VAL B 1 292 ? 8.969 -34.469 -6.824 1 98.62 292 VAL B N 1
ATOM 4517 C CA . VAL B 1 292 ? 9.836 -35.406 -6.098 1 98.62 292 VAL B CA 1
ATOM 4518 C C . VAL B 1 292 ? 9.023 -36.188 -5.066 1 98.62 292 VAL B C 1
ATOM 4520 O O . VAL B 1 292 ? 9.148 -37.406 -4.965 1 98.62 292 VAL B O 1
ATOM 4523 N N . GLY B 1 293 ? 8.195 -35.469 -4.371 1 98.38 293 GLY B N 1
ATOM 4524 C CA . GLY B 1 293 ? 7.344 -36.125 -3.398 1 98.38 293 GLY B CA 1
ATOM 4525 C C . GLY B 1 293 ? 6.414 -37.156 -4.02 1 98.38 293 GLY B C 1
ATOM 4526 O O . GLY B 1 293 ? 6.188 -38.219 -3.451 1 98.38 293 GLY B O 1
ATOM 4527 N N . PHE B 1 294 ? 5.875 -36.812 -5.156 1 98.56 294 PHE B N 1
ATOM 4528 C CA . PHE B 1 294 ? 4.969 -37.688 -5.863 1 98.56 294 PHE B CA 1
ATOM 4529 C C . PHE B 1 294 ? 5.711 -38.938 -6.367 1 98.56 294 PHE B C 1
ATOM 4531 O O . PHE B 1 294 ? 5.25 -40.062 -6.176 1 98.56 294 PHE B O 1
ATOM 4538 N N . LEU B 1 295 ? 6.867 -38.75 -6.977 1 98.06 295 LEU B N 1
ATOM 4539 C CA . LEU B 1 295 ? 7.602 -39.844 -7.598 1 98.06 295 LEU B CA 1
ATOM 4540 C C . LEU B 1 295 ? 8.227 -40.75 -6.539 1 98.06 295 LEU B C 1
ATOM 4542 O O . LEU B 1 295 ? 8.305 -41.969 -6.727 1 98.06 295 LEU B O 1
ATOM 4546 N N . LYS B 1 296 ? 8.57 -40.188 -5.469 1 97 296 LYS B N 1
ATOM 4547 C CA . LYS B 1 296 ? 9.242 -40.969 -4.434 1 97 296 LYS B CA 1
ATOM 4548 C C . LYS B 1 296 ? 8.234 -41.594 -3.488 1 97 296 LYS B C 1
ATOM 4550 O O . LYS B 1 296 ? 8.375 -42.781 -3.121 1 97 296 LYS B O 1
ATOM 4555 N N . ASP B 1 297 ? 7.266 -40.781 -3.109 1 97.12 297 ASP B N 1
ATOM 4556 C CA . ASP B 1 297 ? 6.434 -41.219 -1.985 1 97.12 297 ASP B CA 1
ATOM 4557 C C . ASP B 1 297 ? 4.969 -41.344 -2.402 1 97.12 297 ASP B C 1
ATOM 4559 O O . ASP B 1 297 ? 4.121 -41.75 -1.603 1 97.12 297 ASP B O 1
ATOM 4563 N N . GLY B 1 298 ? 4.66 -41 -3.561 1 97.12 298 GLY B N 1
ATOM 4564 C CA . GLY B 1 298 ? 3.281 -41.062 -4.02 1 97.12 298 GLY B CA 1
ATOM 4565 C C . GLY B 1 298 ? 2.404 -39.969 -3.443 1 97.12 298 GLY B C 1
ATOM 4566 O O . GLY B 1 298 ? 1.183 -40.094 -3.375 1 97.12 298 GLY B O 1
ATOM 4567 N N . CYS B 1 299 ? 3.031 -38.875 -3.018 1 97.62 299 CYS B N 1
ATOM 4568 C CA . CYS B 1 299 ? 2.293 -37.75 -2.416 1 97.62 299 CYS B CA 1
ATOM 4569 C C . CYS B 1 299 ? 1.457 -37.031 -3.461 1 97.62 299 CYS B C 1
ATOM 4571 O O . CYS B 1 299 ? 1.997 -36.5 -4.426 1 97.62 299 CYS B O 1
ATOM 4573 N N . GLU B 1 300 ? 0.131 -36.938 -3.369 1 97.75 300 GLU B N 1
ATOM 4574 C CA . GLU B 1 300 ? -0.782 -36.312 -4.309 1 97.75 300 GLU B CA 1
ATOM 4575 C C . GLU B 1 300 ? -1.555 -35.188 -3.635 1 97.75 300 GLU B C 1
ATOM 4577 O O . GLU B 1 300 ? -2.713 -34.906 -3.973 1 97.75 300 GLU B O 1
ATOM 4582 N N . LYS B 1 301 ? -0.988 -34.562 -2.631 1 96.06 301 LYS B N 1
ATOM 4583 C CA . LYS B 1 301 ? -1.629 -33.562 -1.753 1 96.06 301 LYS B CA 1
ATOM 4584 C C . LYS B 1 301 ? -2.316 -32.469 -2.559 1 96.06 301 LYS B C 1
ATOM 4586 O O . LYS B 1 301 ? -3.381 -31.984 -2.174 1 96.06 301 LYS B O 1
ATOM 4591 N N . PHE B 1 302 ? -1.799 -32.094 -3.682 1 97.5 302 PHE B N 1
ATOM 4592 C CA . PHE B 1 302 ? -2.295 -30.938 -4.418 1 97.5 302 PHE B CA 1
ATOM 4593 C C . PHE B 1 302 ? -2.924 -31.359 -5.738 1 97.5 302 PHE B C 1
ATOM 4595 O O . PHE B 1 302 ? -2.994 -30.578 -6.684 1 97.5 302 PHE B O 1
ATOM 4602 N N . ARG B 1 303 ? -3.273 -32.656 -5.852 1 98.31 303 ARG B N 1
ATOM 4603 C CA . ARG B 1 303 ? -3.908 -33.156 -7.066 1 98.31 303 ARG B CA 1
ATOM 4604 C C . ARG B 1 303 ? -5.199 -32.406 -7.363 1 98.31 303 ARG B C 1
ATOM 4606 O O . ARG B 1 303 ? -6.027 -32.219 -6.469 1 98.31 303 ARG B O 1
ATOM 4613 N N . VAL B 1 304 ? -5.395 -31.953 -8.562 1 96.75 304 VAL B N 1
ATOM 4614 C CA . VAL B 1 304 ? -6.559 -31.156 -8.906 1 96.75 304 VAL B CA 1
ATOM 4615 C C . VAL B 1 304 ? -7.48 -31.938 -9.836 1 96.75 304 VAL B C 1
ATOM 4617 O O . VAL B 1 304 ? -8.633 -31.562 -10.039 1 96.75 304 VAL B O 1
ATOM 4620 N N . ASN B 1 305 ? -6.879 -33.031 -10.531 1 96 305 ASN B N 1
ATOM 4621 C CA . ASN B 1 305 ? -7.758 -33.875 -11.336 1 96 305 ASN B CA 1
ATOM 4622 C C . ASN B 1 305 ? -8.234 -35.094 -10.562 1 96 305 ASN B C 1
ATOM 4624 O O . ASN B 1 305 ? -7.539 -35.594 -9.664 1 96 305 ASN B O 1
ATOM 4628 N N . LYS B 1 306 ? -9.523 -35.656 -10.852 1 87.69 306 LYS B N 1
ATOM 4629 C CA . LYS B 1 306 ? -10.164 -36.75 -10.133 1 87.69 306 LYS B CA 1
ATOM 4630 C C . LYS B 1 306 ? -10.266 -37.969 -11.008 1 87.69 306 LYS B C 1
ATOM 4632 O O . LYS B 1 306 ? -10.375 -37.875 -12.234 1 87.69 306 LYS B O 1
#